Protein 1QYN (pdb70)

Radius of gyration: 24.05 Å; Cα contacts (8 Å, |Δi|>4): 1117; chains: 4; bounding box: 48×73×60 Å

Organism: Escherichia coli (strain K12) (NCBI:txid83333)

Secondary structure (DSSP, 8-state):
-EEEEEEEEEEEEEEE-TTHHHHTTS----EEEEEEEEEEEEEETTEEEEEEEEEEEEEETTEEEEEEEEEEEEEEEEES--HHHHHHIIIIIHHHHHHHHHHHHHHHHH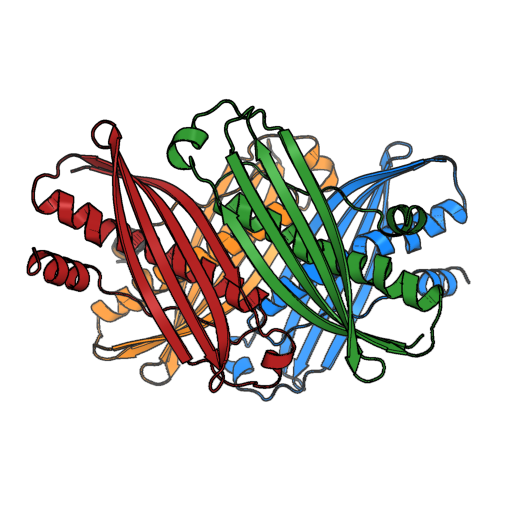HHHTPPP--PPP--HHHHHHHHH-/-EEEEEEEEEEEEEEE-TTHHHHTTS-S--EEEEEEEEEEEEEETTEEEEEEEEEEEEEETTEEEEEEEEEEEEEEEEES--THHHHHIIIIIHHHHHHHHHHHHHHHHHHHTT-----PPP--HHHHHHHH-/-EEEEEEEEEEEEEEE-TTHHHHTTS----EEEEEEEEEEEEEETTEEEEEEEEEEEEESSSSEEEEEEEEEEEEEEEES--THHHHHIIIIIHHHHHHHHHHHHHHHHHHHTT-----PPP--HHHHHHH-/-EEEEEEEEEEEEEEE-TTTTGGGG--SPPEEEEEEEEEEEEEETTEEEEEEEEEEEEEETTEEEEEEEEEEEEEEEEES--HHHHHHIIIIIHHHHHHHHHHHHHHHHHHHTTPPP--PPP--HHHHHHHHHT--

Foldseek 3Di:
DDKDWPDKDWPDKDKDAPVLVPVVVDDPPKDKDKDKDKDKAAPDVQKIKIWIKIWIWIADVPRTGMIIIIIIMTIMRGDDDDDVVVVCCRQAVVVLVRPVVVQVVVQVSCVVSVHPGDGDDRDRSVVVSVVVVD/DDKDWDDKFWPDKDKFQPVLPPVVVQADAWDKDKDKDKDKDAPDAQKIKIKIKMWMWTDGDPGGGMIIITIMMTIMGHPPDDDVRVVCCRQAVVVLVRVVVRQVSRQVSCVVSVHPGDGDDRDRSNVVVVVVD/DDKDWDDKFWPDKDKDAPCLPVLVPDDPDWDKDKDWDKDKDADDVQKIKIWIKIWIWIAPDPRTGMIIIIIMMTIMRGDDDDDPVVVCCRQAVVVLVRVVVRQVSVQVSCVVSVHDGDGDDRDRSNVVVVVD/DDKDWDDKDWPDKDKDAPPPPVQVVQADDWDKDKDKDKDKDAPDVQKMKIWIKIWIWTPGDPGTGMIIIIIMMTIMRGDPDDDPRVVCCRQAVVNLVRVVVVQVVRQVVCVVSVHPGDGDDRDRSSVVVVVVVVPD

GO terms:
  GO:0005515 protein binding (F, IPI)
  GO:0070678 preprotein binding (F, IDA)
  GO:0005829 cytosol (C, IDA)
  GO:0008104 intracellular protein localization (P, IMP)
  GO:0043952 protein transport by the Sec complex (P, IMP)
  GO:0015031 protein transport (P, IMP)
  GO:0006605 protein targeting (P, IMP)

Sequence (535 aa):
MTFQIQRIYTKDISFEAPNAPHVFQKDWQPEVKLDLDTASSQLADDVYEVVLRVTVTASLGEETAFLCEVQQGGIFSIAGIEGTQMAHCLGAYCPNILFPYARECITSMVSRGTFPQLNLAPVNFDALFMNYLQMTFQIQRIYTKDISFEAPNAPHVFQKDWQPEVKLDLDTASSQLADDVYEVVLRVTVTASLGEETAFLCEVQQGGIFSIAGIEGTQMAHCLGAYCPNILFPYARECITSMVSRGTFPQLNLAPVNFDALFMNYLMTFQIQRIYTKDISFEAPNAPHVFQKDWQPEVKLDLDTASSQLADDVYEVVLRVTVTASLGEETAFLCEVQQGGIFSIAGIEGTQMAHCLGAYCPNILFPYARECITSMVSRGTFPQLNLAPVNFDALFMNYMTFQIQRIYTKDISFEAPNAPHVFQKDWQPEVKLDLDTASSQLADDVYEVVLRVTVTASLGEETAFLCEVQQGGIFSIAGIEGTQMAHCLGAYCPNILFPYARECITSMVSRGTFPQLNLAPVNFDALFMNYLQQQ

B-factor: mean 53.92, std 17.79, range [23.71, 122.32]

InterPro domains:
  IPR003708 Bacterial protein export chaperone SecB [MF_00821] (1-145)
  IPR003708 Bacterial protein export chaperone SecB [PF02556] (5-144)
  IPR003708 Bacterial protein export chaperone SecB [PR01594] (13-30)
  IPR003708 Bacterial protein export chaperone SecB [PR01594] (73-93)
  IPR003708 Bacterial protein export chaperone SecB [PR01594] (97-119)
  IPR003708 Bacterial protein export chaperone SecB [PR01594] (123-141)
  IPR003708 Bacterial protein export chaperone SecB [PTHR36918] (1-154)
  IPR003708 Bacterial protein export chaperone SecB [TIGR00809] (5-147)
  IPR035958 SecB-like superfamily [G3DSA:3.10.420.10] (1-155)
  IPR035958 SecB-like superfamily [SSF54611] (2-141)

CATH classification: 3.10.420.10

Structure (mmCIF, N/CA/C/O backbone):
data_1QYN
#
_entry.id   1QYN
#
_cell.length_a   84.005
_cell.length_b   84.005
_cell.length_c   204.900
_cell.angle_alpha   90.00
_cell.angle_beta   90.00
_cell.angle_gamma   90.00
#
_symmetry.space_group_name_H-M   'P 43 21 2'
#
loop_
_entity.id
_entity.type
_entity.pdbx_description
1 polymer 'Protein-export protein secB'
2 water water
#
loop_
_atom_site.group_PDB
_atom_site.id
_atom_site.type_symbol
_atom_site.label_atom_id
_atom_site.label_alt_id
_atom_site.label_comp_id
_atom_site.label_asym_id
_atom_site.label_entity_id
_atom_site.label_seq_id
_atom_site.pdbx_PDB_ins_code
_atom_site.Cartn_x
_atom_site.Cartn_y
_atom_site.Cartn_z
_atom_site.occupancy
_atom_site.B_iso_or_equiv
_atom_site.auth_seq_id
_atom_site.auth_comp_id
_atom_site.auth_asym_id
_atom_site.auth_atom_id
_atom_site.pdbx_PDB_model_num
ATOM 1 N N . MET A 1 9 ? 64.804 92.454 29.782 1.00 88.46 9 MET A N 1
ATOM 2 C CA . MET A 1 9 ? 64.389 91.080 29.351 1.00 88.77 9 MET A CA 1
ATOM 3 C C . MET A 1 9 ? 65.095 90.014 30.185 1.00 87.37 9 MET A C 1
ATOM 4 O O . MET A 1 9 ? 66.155 90.266 30.756 1.00 88.04 9 MET A O 1
ATOM 9 N N . THR A 1 10 ? 64.508 88.825 30.257 1.00 85.22 10 THR A N 1
ATOM 10 C CA . THR A 1 10 ? 65.092 87.748 31.047 1.00 82.46 10 THR A CA 1
ATOM 11 C C . THR A 1 10 ? 64.517 86.390 30.696 1.00 79.81 10 THR A C 1
ATOM 12 O O . THR A 1 10 ? 63.309 86.187 30.752 1.00 79.80 10 THR A O 1
ATOM 16 N N . PHE A 1 11 ? 65.398 85.462 30.339 1.00 76.74 11 PHE A N 1
ATOM 17 C CA . PHE A 1 11 ? 65.001 84.108 29.987 1.00 73.22 11 PHE A CA 1
ATOM 18 C C . PHE A 1 11 ? 65.660 83.162 30.980 1.00 71.85 11 PHE A C 1
ATOM 19 O O . PHE A 1 11 ? 66.843 83.298 31.283 1.00 71.80 11 PHE A O 1
ATOM 27 N N . GLN A 1 12 ? 64.905 82.201 31.489 1.00 69.91 12 GLN A N 1
ATOM 28 C CA . GLN A 1 12 ? 65.469 81.281 32.461 1.00 68.02 12 GLN A CA 1
ATOM 29 C C . GLN A 1 12 ? 64.744 79.938 32.504 1.00 65.49 12 GLN A C 1
ATOM 30 O O . GLN A 1 12 ? 63.561 79.856 32.852 1.00 65.04 12 GLN A O 1
ATOM 36 N N . ILE A 1 13 ? 65.467 78.888 32.144 1.00 61.38 13 ILE A N 1
ATOM 37 C CA . ILE A 1 13 ? 64.917 77.553 32.168 1.00 58.82 13 ILE A CA 1
ATOM 38 C C . ILE A 1 13 ? 64.884 77.126 33.633 1.00 57.94 13 ILE A C 1
ATOM 39 O O . ILE A 1 13 ? 65.924 76.943 34.267 1.00 58.28 13 ILE A O 1
ATOM 44 N N . GLN A 1 14 ? 63.681 76.980 34.174 1.00 55.52 14 GLN A N 1
ATOM 45 C CA . GLN A 1 14 ? 63.523 76.608 35.566 1.00 52.68 14 GLN A CA 1
ATOM 46 C C . GLN A 1 14 ? 63.363 75.094 35.744 1.00 48.82 14 GLN A C 1
ATOM 47 O O . GLN A 1 14 ? 63.558 74.576 36.835 1.00 47.61 14 GLN A O 1
ATOM 53 N N . ARG A 1 15 ? 63.016 74.371 34.683 1.00 45.83 15 ARG A N 1
ATOM 54 C CA . ARG A 1 15 ? 62.822 72.917 34.807 1.00 43.36 15 ARG A CA 1
ATOM 55 C C . ARG A 1 15 ? 62.470 72.280 33.469 1.00 42.40 15 ARG A C 1
ATOM 56 O O . ARG A 1 15 ? 61.772 72.876 32.641 1.00 41.13 15 ARG A O 1
ATOM 64 N N . ILE A 1 16 ? 62.965 71.069 33.260 1.00 42.66 16 ILE A N 1
ATOM 65 C CA . ILE A 1 16 ? 62.691 70.333 32.030 1.00 43.15 16 ILE A CA 1
ATOM 66 C C . ILE A 1 16 ? 62.226 68.959 32.481 1.00 42.10 16 ILE A C 1
ATOM 67 O O . ILE A 1 16 ? 62.879 68.332 33.302 1.00 43.62 16 ILE A O 1
ATOM 72 N N . TYR A 1 17 ? 61.087 68.495 31.974 1.00 40.71 17 TYR A N 1
ATOM 73 C CA . TYR A 1 17 ? 60.552 67.218 32.433 1.00 40.28 17 TYR A CA 1
ATOM 74 C C . TYR A 1 17 ? 59.552 66.621 31.453 1.00 40.45 17 TYR A C 1
ATOM 75 O O . TYR A 1 17 ? 58.942 67.325 30.655 1.00 39.27 17 TYR A O 1
ATOM 84 N N . THR A 1 18 ? 59.390 65.310 31.514 1.00 39.86 18 THR A N 1
ATOM 85 C CA . THR A 1 18 ? 58.441 64.680 30.641 1.00 41.27 18 THR A CA 1
ATOM 86 C C . THR A 1 18 ? 57.157 64.475 31.418 1.00 40.52 18 THR A C 1
ATOM 87 O O . THR A 1 18 ? 57.135 63.786 32.439 1.00 41.13 18 THR A O 1
ATOM 91 N N . LYS A 1 19 ? 56.088 65.086 30.931 1.00 39.33 19 LYS A N 1
ATOM 92 C CA . LYS A 1 19 ? 54.795 64.973 31.579 1.00 38.72 19 LYS A CA 1
ATOM 93 C C . LYS A 1 19 ? 54.130 63.657 31.278 1.00 37.49 19 LYS A C 1
ATOM 94 O O . LYS A 1 19 ? 53.346 63.164 32.084 1.00 38.81 19 LYS A O 1
ATOM 100 N N . ASP A 1 20 ? 54.484 63.057 30.148 1.00 35.72 20 ASP A N 1
ATOM 101 C CA . ASP A 1 20 ? 53.834 61.819 29.747 1.00 35.40 20 ASP A CA 1
ATOM 102 C C . ASP A 1 20 ? 54.701 61.108 28.723 1.00 33.86 20 ASP A C 1
ATOM 103 O O . ASP A 1 20 ? 55.345 61.739 27.875 1.00 34.74 20 ASP A O 1
ATOM 108 N N . ILE A 1 21 ? 54.703 59.789 28.794 1.00 31.99 21 ILE A N 1
ATOM 109 C CA . ILE A 1 21 ? 55.508 58.990 27.891 1.00 34.32 21 ILE A CA 1
ATOM 110 C C . ILE A 1 21 ? 54.761 57.724 27.569 1.00 33.94 21 ILE A C 1
ATOM 111 O O . ILE A 1 21 ? 54.272 57.043 28.472 1.00 32.86 21 ILE A O 1
ATOM 116 N N . SER A 1 22 ? 54.711 57.379 26.292 1.00 32.52 22 SER A N 1
ATOM 117 C CA . SER A 1 22 ? 54.018 56.175 25.904 1.00 33.73 22 SER A CA 1
ATOM 118 C C . SER A 1 22 ? 54.719 55.500 24.736 1.00 32.69 22 SER A C 1
ATOM 119 O O . SER A 1 22 ? 55.033 56.137 23.721 1.00 33.58 22 SER A O 1
ATOM 122 N N . PHE A 1 23 ? 54.981 54.212 24.900 1.00 31.09 23 PHE A N 1
ATOM 123 C CA . PHE A 1 23 ? 55.610 53.412 23.856 1.00 35.40 23 PHE A CA 1
ATOM 124 C C . PHE A 1 23 ? 54.805 52.114 23.735 1.00 36.12 23 PHE A C 1
ATOM 125 O O . PHE A 1 23 ? 54.498 51.473 24.738 1.00 35.16 23 PHE A O 1
ATOM 133 N N . GLU A 1 24 ? 54.457 51.724 22.519 1.00 39.12 24 GLU A N 1
ATOM 134 C CA . GLU A 1 24 ? 53.698 50.496 22.340 1.00 42.33 24 GLU A CA 1
ATOM 135 C C . GLU A 1 24 ? 54.186 49.727 21.135 1.00 42.15 24 GLU A C 1
ATOM 136 O O . GLU A 1 24 ? 54.367 50.306 20.064 1.00 43.03 24 GLU A O 1
ATOM 142 N N . ALA A 1 25 ? 54.425 48.432 21.329 1.00 43.09 25 ALA A N 1
ATOM 143 C CA . ALA A 1 25 ? 54.853 47.527 20.262 1.00 45.05 25 ALA A CA 1
ATOM 144 C C . ALA A 1 25 ? 53.870 46.327 20.236 1.00 47.31 25 ALA A C 1
ATOM 145 O O . ALA A 1 25 ? 54.211 45.226 20.655 1.00 45.65 25 ALA A O 1
ATOM 147 N N . PRO A 1 26 ? 52.641 46.535 19.722 1.00 51.46 26 PRO A N 1
ATOM 148 C CA . PRO A 1 26 ? 51.564 45.526 19.621 1.00 54.42 26 PRO A CA 1
ATOM 149 C C . PRO A 1 26 ? 51.935 44.116 19.159 1.00 56.31 26 PRO A C 1
ATOM 150 O O . PRO A 1 26 ? 51.649 43.132 19.844 1.00 57.69 26 PRO A O 1
ATOM 154 N N . ASN A 1 27 ? 52.556 44.023 17.991 1.00 58.07 27 ASN A N 1
ATOM 155 C CA . ASN A 1 27 ? 52.950 42.738 17.429 1.00 59.42 27 ASN A CA 1
ATOM 156 C C . ASN A 1 27 ? 54.416 42.485 17.711 1.00 60.41 27 ASN A C 1
ATOM 157 O O . ASN A 1 27 ? 55.099 41.854 16.912 1.00 59.88 27 ASN A O 1
ATOM 162 N N . ALA A 1 28 ? 54.876 42.960 18.867 1.00 61.38 28 ALA A N 1
ATOM 163 C CA . ALA A 1 28 ? 56.273 42.866 19.265 1.00 62.38 28 ALA A CA 1
ATOM 164 C C . ALA A 1 28 ? 57.011 41.568 18.983 1.00 63.74 28 ALA A C 1
ATOM 165 O O . ALA A 1 28 ? 57.956 41.539 18.182 1.00 65.85 28 ALA A O 1
ATOM 167 N N . PRO A 1 29 ? 56.600 40.473 19.626 1.00 62.91 29 PRO A N 1
ATOM 168 C CA . PRO A 1 29 ? 57.317 39.225 19.367 1.00 63.38 29 PRO A CA 1
ATOM 169 C C . PRO A 1 29 ? 57.582 38.940 17.876 1.00 65.09 29 PRO A C 1
ATOM 170 O O . PRO A 1 29 ? 58.734 38.824 17.451 1.00 65.24 29 PRO A O 1
ATOM 174 N N . HIS A 1 30 ? 56.516 38.858 17.083 1.00 65.97 30 HIS A N 1
ATOM 175 C CA . HIS A 1 30 ? 56.631 38.536 15.662 1.00 65.82 30 HIS A CA 1
ATOM 176 C C . HIS A 1 30 ? 57.078 39.632 14.699 1.00 62.88 30 HIS A C 1
ATOM 177 O O . HIS A 1 30 ? 57.759 39.350 13.713 1.00 62.33 30 HIS A O 1
ATOM 184 N N . VAL A 1 31 ? 56.718 40.876 14.976 1.00 59.79 31 VAL A N 1
ATOM 185 C CA . VAL A 1 31 ? 57.105 41.960 14.086 1.00 57.90 31 VAL A CA 1
ATOM 186 C C . VAL A 1 31 ? 58.633 42.057 13.917 1.00 58.51 31 VAL A C 1
ATOM 187 O O . VAL A 1 31 ? 59.125 42.764 13.031 1.00 57.79 31 VAL A O 1
ATOM 191 N N . PHE A 1 32 ? 59.382 41.349 14.761 1.00 58.72 32 PHE A N 1
ATOM 192 C CA . PHE A 1 32 ? 60.841 41.371 14.675 1.00 60.88 32 PHE A CA 1
ATOM 193 C C . PHE A 1 32 ? 61.322 40.515 13.516 1.00 64.32 32 PHE A C 1
ATOM 194 O O . PHE A 1 32 ? 62.456 40.656 13.048 1.00 63.33 32 PHE A O 1
ATOM 202 N N . GLN A 1 33 ? 60.447 39.617 13.072 1.00 68.80 33 GLN A N 1
ATOM 203 C CA . GLN A 1 33 ? 60.739 38.707 11.969 1.00 72.81 33 GLN A CA 1
ATOM 204 C C . GLN A 1 33 ? 60.566 39.415 10.627 1.00 74.01 33 GLN A C 1
ATOM 205 O O . GLN A 1 33 ? 61.264 39.103 9.665 1.00 75.15 33 GLN A O 1
ATOM 211 N N . LYS A 1 34 ? 59.640 40.367 10.564 1.00 75.79 34 LYS A N 1
ATOM 212 C CA . LYS A 1 34 ? 59.392 41.108 9.328 1.00 77.23 34 LYS A CA 1
ATOM 213 C C . LYS A 1 34 ? 60.628 41.890 8.901 1.00 77.82 34 LYS A C 1
ATOM 214 O O . LYS A 1 34 ? 61.444 42.281 9.733 1.00 78.01 34 LYS A O 1
ATOM 220 N N . ASP A 1 35 ? 60.770 42.104 7.598 1.00 79.10 35 ASP A N 1
ATOM 221 C CA . ASP A 1 35 ? 61.913 42.841 7.077 1.00 80.19 35 ASP A CA 1
ATOM 222 C C . ASP A 1 35 ? 61.741 44.315 7.429 1.00 79.54 35 ASP A C 1
ATOM 223 O O . ASP A 1 35 ? 60.637 44.847 7.339 1.00 80.11 35 ASP A O 1
ATOM 228 N N . TRP A 1 36 ? 62.827 44.980 7.817 1.00 78.85 36 TRP A N 1
ATOM 229 C CA . TRP A 1 36 ? 62.737 46.383 8.216 1.00 78.24 36 TRP A CA 1
ATOM 230 C C . TRP A 1 36 ? 62.529 47.372 7.073 1.00 78.61 36 TRP A C 1
ATOM 231 O O . TRP A 1 36 ? 63.480 47.953 6.545 1.00 78.35 36 TRP A O 1
ATOM 242 N N . GLN A 1 37 ? 61.265 47.566 6.714 1.00 78.45 37 GLN A N 1
ATOM 243 C CA . GLN A 1 37 ? 60.882 48.484 5.649 1.00 78.92 37 GLN A CA 1
ATOM 244 C C . GLN A 1 37 ? 59.760 49.381 6.201 1.00 77.78 37 GLN A C 1
ATOM 245 O O . GLN A 1 37 ? 58.642 49.395 5.674 1.00 77.73 37 GLN A O 1
ATOM 251 N N . PRO A 1 38 ? 60.063 50.159 7.263 1.00 76.29 38 PRO A N 1
ATOM 252 C CA . PRO A 1 38 ? 59.143 51.072 7.951 1.00 74.57 38 PRO A CA 1
ATOM 253 C C . PRO A 1 38 ? 58.791 52.383 7.280 1.00 73.23 38 PRO A C 1
ATOM 254 O O . PRO A 1 38 ? 59.533 52.909 6.459 1.00 72.95 38 PRO A O 1
ATOM 258 N N . GLU A 1 39 ? 57.635 52.902 7.664 1.00 72.09 39 GLU A N 1
ATOM 259 C CA . GLU A 1 39 ? 57.149 54.184 7.190 1.00 69.87 39 GLU A CA 1
ATOM 260 C C . GLU A 1 39 ? 56.963 54.934 8.504 1.00 67.01 39 GLU A C 1
ATOM 261 O O . GLU A 1 39 ? 56.043 54.637 9.271 1.00 66.66 39 GLU A O 1
ATOM 267 N N . VAL A 1 40 ? 57.852 55.883 8.769 1.00 63.09 40 VAL A N 1
ATOM 268 C CA . VAL A 1 40 ? 57.790 56.650 9.994 1.00 59.56 40 VAL A CA 1
ATOM 269 C C . VAL A 1 40 ? 57.060 57.960 9.839 1.00 58.53 40 VAL A C 1
ATOM 270 O O . VAL A 1 40 ? 57.501 58.836 9.106 1.00 58.51 40 VAL A O 1
ATOM 274 N N . LYS A 1 41 ? 55.930 58.086 10.523 1.00 57.93 41 LYS A N 1
ATOM 275 C CA . LYS A 1 41 ? 55.151 59.319 10.488 1.00 58.14 41 LYS A CA 1
ATOM 276 C C . LYS A 1 41 ? 55.425 60.124 11.771 1.00 57.50 41 LYS A C 1
ATOM 277 O O . LYS A 1 41 ? 55.471 59.576 12.869 1.00 56.08 41 LYS A O 1
ATOM 283 N N . LEU A 1 42 ? 55.600 61.428 11.617 1.00 57.60 42 LEU A N 1
ATOM 284 C CA . LEU A 1 42 ? 55.873 62.313 12.735 1.00 57.22 42 LEU A CA 1
ATOM 285 C C . LEU A 1 42 ? 54.792 63.385 12.882 1.00 57.53 42 LEU A C 1
ATOM 286 O O . LEU A 1 42 ? 54.422 64.039 11.904 1.00 58.61 42 LEU A O 1
ATOM 291 N N . ASP A 1 43 ? 54.274 63.553 14.094 1.00 56.98 43 ASP A N 1
ATOM 292 C CA . ASP A 1 43 ? 53.273 64.579 14.362 1.00 57.11 43 ASP A CA 1
ATOM 293 C C . ASP A 1 43 ? 53.784 65.416 15.549 1.00 55.80 43 ASP A C 1
ATOM 294 O O . ASP A 1 43 ? 54.209 64.874 16.573 1.00 56.32 43 ASP A O 1
ATOM 299 N N . LEU A 1 44 ? 53.756 66.730 15.401 1.00 54.66 44 LEU A N 1
ATOM 300 C CA . LEU A 1 44 ? 54.233 67.623 16.442 1.00 55.21 44 LEU A CA 1
ATOM 301 C C . LEU A 1 44 ? 53.129 68.532 16.883 1.00 54.21 44 LEU A C 1
ATOM 302 O O . LEU A 1 44 ? 52.346 68.994 16.060 1.00 54.29 44 LEU A O 1
ATOM 307 N N . ASP A 1 45 ? 53.085 68.817 18.178 1.00 53.40 45 ASP A N 1
ATOM 308 C CA . ASP A 1 45 ? 52.063 69.695 18.715 1.00 54.05 45 ASP A CA 1
ATOM 309 C C . ASP A 1 45 ? 52.698 70.501 19.832 1.00 53.66 45 ASP A C 1
ATOM 310 O O . ASP A 1 45 ? 53.546 70.003 20.574 1.00 54.46 45 ASP A O 1
ATOM 315 N N . THR A 1 46 ? 52.295 71.762 19.919 1.00 52.60 46 THR A N 1
ATOM 316 C CA . THR A 1 46 ? 52.827 72.697 20.896 1.00 51.74 46 THR A CA 1
ATOM 317 C C . THR A 1 46 ? 51.722 73.408 21.666 1.00 51.45 46 THR A C 1
ATOM 318 O O . THR A 1 46 ? 50.676 73.729 21.106 1.00 52.74 46 THR A O 1
ATOM 322 N N . ALA A 1 47 ? 51.962 73.663 22.949 1.00 49.26 47 ALA A N 1
ATOM 323 C CA . ALA A 1 47 ? 50.990 74.357 23.780 1.00 48.63 47 ALA A CA 1
ATOM 324 C C . ALA A 1 47 ? 51.707 75.057 24.927 1.00 47.97 47 ALA A C 1
ATOM 325 O O . ALA A 1 47 ? 52.551 74.465 25.595 1.00 47.41 47 ALA A O 1
ATOM 327 N N . SER A 1 48 ? 51.384 76.326 25.129 1.00 45.82 48 SER A N 1
ATOM 328 C CA . SER A 1 48 ? 51.981 77.081 26.202 1.00 47.15 48 SER A CA 1
ATOM 329 C C . SER A 1 48 ? 50.923 77.379 27.260 1.00 46.78 48 SER A C 1
ATOM 330 O O . SER A 1 48 ? 49.730 77.084 27.070 1.00 47.96 48 SER A O 1
ATOM 333 N N . SER A 1 49 ? 51.356 77.977 28.366 1.00 45.32 49 SER A N 1
ATOM 334 C CA . SER A 1 49 ? 50.461 78.259 29.482 1.00 44.42 49 SER A CA 1
ATOM 335 C C . SER A 1 49 ? 51.151 79.132 30.527 1.00 44.26 49 SER A C 1
ATOM 336 O O . SER A 1 49 ? 52.331 78.964 30.798 1.00 42.85 49 SER A O 1
ATOM 339 N N . GLN A 1 50 ? 50.434 80.084 31.103 1.00 44.35 50 GLN A N 1
ATOM 340 C CA . GLN A 1 50 ? 51.056 80.889 32.134 1.00 45.78 50 GLN A CA 1
ATOM 341 C C . GLN A 1 50 ? 50.731 80.240 33.472 1.00 45.27 50 GLN A C 1
ATOM 342 O O . GLN A 1 50 ? 49.567 79.953 33.765 1.00 44.62 50 GLN A O 1
ATOM 348 N N . LEU A 1 51 ? 51.762 79.996 34.273 1.00 44.91 51 LEU A N 1
ATOM 349 C CA . LEU A 1 51 ? 51.579 79.359 35.570 1.00 45.71 51 LEU A CA 1
ATOM 350 C C . LEU A 1 51 ? 51.602 80.391 36.673 1.00 46.93 51 LEU A C 1
ATOM 351 O O . LEU A 1 51 ? 51.074 80.159 37.760 1.00 47.13 51 LEU A O 1
ATOM 356 N N . ALA A 1 52 ? 52.224 81.525 36.378 1.00 46.85 52 ALA A N 1
ATOM 357 C CA . ALA A 1 52 ? 52.347 82.622 37.324 1.00 50.08 52 ALA A CA 1
ATOM 358 C C . ALA A 1 52 ? 52.876 83.799 36.544 1.00 50.96 52 ALA A C 1
ATOM 359 O O . ALA A 1 52 ? 53.206 83.658 35.375 1.00 50.99 52 ALA A O 1
ATOM 361 N N . ASP A 1 53 ? 52.939 84.967 37.170 1.00 54.69 53 ASP A N 1
ATOM 362 C CA . ASP A 1 53 ? 53.457 86.138 36.468 1.00 58.27 53 ASP A CA 1
ATOM 363 C C . ASP A 1 53 ? 54.877 85.863 35.980 1.00 58.61 53 ASP A C 1
ATOM 364 O O . ASP A 1 53 ? 55.772 85.582 36.778 1.00 59.74 53 ASP A O 1
ATOM 369 N N . ASP A 1 54 ? 55.065 85.930 34.666 1.00 57.80 54 ASP A N 1
ATOM 370 C CA . ASP A 1 54 ? 56.368 85.688 34.043 1.00 58.75 54 ASP A CA 1
ATOM 371 C C . ASP A 1 54 ? 56.885 84.251 34.161 1.00 57.27 54 ASP A C 1
ATOM 372 O O . ASP A 1 54 ? 58.066 83.981 33.940 1.00 57.57 54 ASP A O 1
ATOM 377 N N . VAL A 1 55 ? 55.998 83.330 34.507 1.00 54.35 55 VAL A N 1
ATOM 378 C CA . VAL A 1 55 ? 56.376 81.929 34.610 1.00 51.48 55 VAL A CA 1
ATOM 379 C C . VAL A 1 55 ? 55.447 81.148 33.691 1.00 50.25 55 VAL A C 1
ATOM 380 O O . VAL A 1 55 ? 54.234 81.059 33.928 1.00 47.64 55 VAL A O 1
ATOM 384 N N . TYR A 1 56 ? 56.024 80.595 32.633 1.00 48.71 56 TYR A N 1
ATOM 385 C CA . TYR A 1 56 ? 55.247 79.862 31.655 1.00 47.79 56 TYR A CA 1
ATOM 386 C C . TYR A 1 56 ? 55.673 78.419 31.467 1.00 46.03 56 TYR A C 1
ATOM 387 O O . TYR A 1 56 ? 56.842 78.080 31.599 1.00 47.78 56 TYR A O 1
ATOM 396 N N . GLU A 1 57 ? 54.704 77.569 31.167 1.00 43.93 57 GLU A N 1
ATOM 397 C CA . GLU A 1 57 ? 54.996 76.180 30.888 1.00 42.21 57 GLU A CA 1
ATOM 398 C C . GLU A 1 57 ? 54.836 75.973 29.379 1.00 41.89 57 GLU A C 1
ATOM 399 O O . GLU A 1 57 ? 53.894 76.486 28.788 1.00 40.52 57 GLU A O 1
ATOM 405 N N . VAL A 1 58 ? 55.754 75.241 28.754 1.00 40.11 58 VAL A N 1
ATOM 406 C CA . VAL A 1 58 ? 55.650 74.953 27.327 1.00 38.43 58 VAL A CA 1
ATOM 407 C C . VAL A 1 58 ? 55.721 73.451 27.238 1.00 38.42 58 VAL A C 1
ATOM 408 O O . VAL A 1 58 ? 56.582 72.819 27.870 1.00 40.69 58 VAL A O 1
ATOM 412 N N . VAL A 1 59 ? 54.789 72.881 26.491 1.00 36.64 59 VAL A N 1
ATOM 413 C CA . VAL A 1 59 ? 54.738 71.444 26.334 1.00 37.99 59 VAL A CA 1
ATOM 414 C C . VAL A 1 59 ? 54.885 71.087 24.871 1.00 37.66 59 VAL A C 1
ATOM 415 O O . VAL A 1 59 ? 54.207 71.646 24.034 1.00 37.59 59 VAL A O 1
ATOM 419 N N . LEU A 1 60 ? 55.783 70.164 24.561 1.00 39.09 60 LEU A N 1
ATOM 420 C CA . LEU A 1 60 ? 55.973 69.762 23.189 1.00 38.94 60 LEU A CA 1
ATOM 421 C C . LEU A 1 60 ? 55.542 68.320 23.133 1.00 40.42 60 LEU A C 1
ATOM 422 O O . LEU A 1 60 ? 56.021 67.475 23.905 1.00 40.03 60 LEU A O 1
ATOM 427 N N . ARG A 1 61 ? 54.610 68.020 22.245 1.00 42.18 61 ARG A N 1
ATOM 428 C CA . ARG A 1 61 ? 54.185 66.637 22.135 1.00 42.14 61 ARG A CA 1
ATOM 429 C C . ARG A 1 61 ? 54.735 66.118 20.820 1.00 40.16 61 ARG A C 1
ATOM 430 O O . ARG A 1 61 ? 54.526 66.717 19.773 1.00 41.05 61 ARG A O 1
ATOM 438 N N . VAL A 1 62 ? 55.449 65.009 20.890 1.00 38.90 62 VAL A N 1
ATOM 439 C CA . VAL A 1 62 ? 56.007 64.414 19.704 1.00 37.26 62 VAL A CA 1
ATOM 440 C C . VAL A 1 62 ? 55.406 63.039 19.590 1.00 39.37 62 VAL A C 1
ATOM 441 O O . VAL A 1 62 ? 55.462 62.239 20.532 1.00 39.86 62 VAL A O 1
ATOM 445 N N . THR A 1 63 ? 54.797 62.766 18.440 1.00 42.18 63 THR A N 1
ATOM 446 C CA . THR A 1 63 ? 54.178 61.460 18.212 1.00 41.82 63 THR A CA 1
ATOM 447 C C . THR A 1 63 ? 54.875 60.809 17.036 1.00 41.97 63 THR A C 1
ATOM 448 O O . THR A 1 63 ? 55.034 61.417 15.975 1.00 42.94 63 THR A O 1
ATOM 452 N N . VAL A 1 64 ? 55.286 59.567 17.231 1.00 42.28 64 VAL A N 1
ATOM 453 C CA . VAL A 1 64 ? 55.989 58.825 16.195 1.00 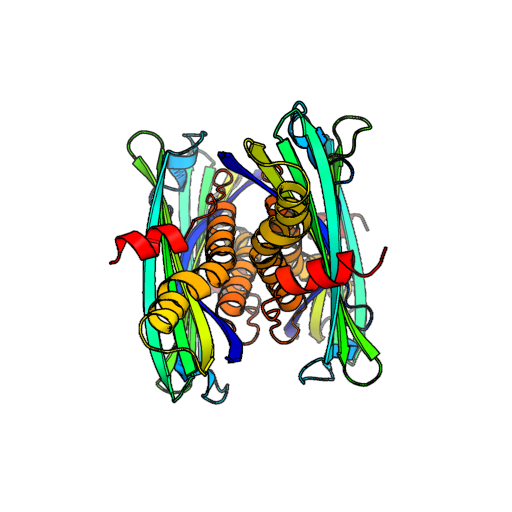42.03 64 VAL A CA 1
ATOM 454 C C . VAL A 1 64 ? 55.302 57.499 15.962 1.00 42.56 64 VAL A C 1
ATOM 455 O O . VAL A 1 64 ? 55.004 56.771 16.907 1.00 42.00 64 VAL A O 1
ATOM 459 N N . THR A 1 65 ? 55.044 57.204 14.692 1.00 43.85 65 THR A N 1
ATOM 460 C CA . THR A 1 65 ? 54.379 55.973 14.288 1.00 45.79 65 THR A CA 1
ATOM 461 C C . THR A 1 65 ? 55.251 55.283 13.249 1.00 46.28 65 THR A C 1
ATOM 462 O O . THR A 1 65 ? 55.691 55.905 12.288 1.00 45.99 65 THR A O 1
ATOM 466 N N . ALA A 1 66 ? 55.500 53.997 13.433 1.00 48.03 66 ALA A N 1
ATOM 467 C CA . ALA A 1 66 ? 56.316 53.263 12.486 1.00 50.79 66 ALA A CA 1
ATOM 468 C C . ALA A 1 66 ? 55.527 52.048 12.046 1.00 53.62 66 ALA A C 1
ATOM 469 O O . ALA A 1 66 ? 55.053 51.259 12.877 1.00 53.37 66 ALA A O 1
ATOM 471 N N . SER A 1 67 ? 55.388 51.893 10.735 1.00 58.22 67 SER A N 1
ATOM 472 C CA . SER A 1 67 ? 54.638 50.770 10.194 1.00 62.21 67 SER A CA 1
ATOM 473 C C . SER A 1 67 ? 55.411 50.012 9.137 1.00 63.92 67 SER A C 1
ATOM 474 O O . SER A 1 67 ? 56.240 50.579 8.435 1.00 64.17 67 SER A O 1
ATOM 477 N N . LEU A 1 68 ? 55.136 48.716 9.056 1.00 66.60 68 LEU A N 1
ATOM 478 C CA . LEU A 1 68 ? 55.753 47.830 8.080 1.00 69.02 68 LEU A CA 1
ATOM 479 C C . LEU A 1 68 ? 54.619 47.414 7.153 1.00 71.25 68 LEU A C 1
ATOM 480 O O . LEU A 1 68 ? 54.237 46.244 7.101 1.00 72.84 68 LEU A O 1
ATOM 485 N N . GLY A 1 69 ? 54.075 48.388 6.430 1.00 72.29 69 GLY A N 1
ATOM 486 C CA . GLY A 1 69 ? 52.971 48.113 5.534 1.00 73.67 69 GLY A CA 1
ATOM 487 C C . GLY A 1 69 ? 51.679 48.479 6.234 1.00 75.10 69 GLY A C 1
ATOM 488 O O . GLY A 1 69 ? 51.370 49.661 6.414 1.00 75.68 69 GLY A O 1
ATOM 489 N N . GLU A 1 70 ? 50.927 47.464 6.643 1.00 76.10 70 GLU A N 1
ATOM 490 C CA . GLU A 1 70 ? 49.659 47.676 7.342 1.00 76.91 70 GLU A CA 1
ATOM 491 C C . GLU A 1 70 ? 49.801 47.223 8.803 1.00 76.35 70 GLU A C 1
ATOM 492 O O . GLU A 1 70 ? 48.887 47.382 9.619 1.00 76.51 70 GLU A O 1
ATOM 498 N N . GLU A 1 71 ? 50.964 46.656 9.113 1.00 74.75 71 GLU A N 1
ATOM 499 C CA . GLU A 1 71 ? 51.272 46.161 10.450 1.00 72.78 71 GLU A CA 1
ATOM 500 C C . GLU A 1 71 ? 52.134 47.189 11.184 1.00 70.25 71 GLU A C 1
ATOM 501 O O . GLU A 1 71 ? 53.286 47.433 10.804 1.00 70.21 71 GLU A O 1
ATOM 507 N N . THR A 1 72 ? 51.563 47.807 12.216 1.00 66.71 72 THR A N 1
ATOM 508 C CA . THR A 1 72 ? 52.286 48.798 13.013 1.00 63.06 72 THR A CA 1
ATOM 509 C C . THR A 1 72 ? 53.442 48.168 13.792 1.00 57.92 72 THR A C 1
ATOM 510 O O . THR A 1 72 ? 53.263 47.165 14.476 1.00 56.72 72 THR A O 1
ATOM 514 N N . ALA A 1 73 ? 54.629 48.753 13.648 1.00 53.70 73 ALA A N 1
ATOM 515 C CA . ALA A 1 73 ? 55.831 48.277 14.332 1.00 50.05 73 ALA A CA 1
ATOM 516 C C . ALA A 1 73 ? 55.807 48.810 15.761 1.00 46.01 73 ALA A C 1
ATOM 517 O O . ALA A 1 73 ? 55.932 48.049 16.710 1.00 46.41 73 ALA A O 1
ATOM 519 N N . PHE A 1 74 ? 55.635 50.115 15.913 1.00 40.38 74 PHE A N 1
ATOM 520 C CA . PHE A 1 74 ? 55.565 50.687 17.243 1.00 40.27 74 PHE A CA 1
ATOM 521 C C . PHE A 1 74 ? 55.038 52.098 17.199 1.00 41.23 74 PHE A C 1
ATOM 522 O O . PHE A 1 74 ? 55.150 52.784 16.187 1.00 40.87 74 PHE A O 1
ATOM 530 N N . LEU A 1 75 ? 54.452 52.527 18.307 1.00 45.17 75 LEU A N 1
ATOM 531 C CA . LEU A 1 75 ? 53.933 53.884 18.428 1.00 46.07 75 LEU A CA 1
ATOM 532 C C . LEU A 1 75 ? 54.626 54.523 19.636 1.00 45.46 75 LEU A C 1
ATOM 533 O O . LEU A 1 75 ? 54.706 53.910 20.701 1.00 45.07 75 LEU A O 1
ATOM 538 N N . CYS A 1 76 ? 55.139 55.738 19.456 1.00 45.54 76 CYS A N 1
ATOM 539 C CA . CYS A 1 76 ? 55.831 56.468 20.517 1.00 47.30 76 CYS A CA 1
ATOM 540 C C . CYS A 1 76 ? 55.299 57.846 20.674 1.00 44.96 76 CYS A C 1
ATOM 541 O O . CYS A 1 76 ? 55.325 58.632 19.731 1.00 46.32 76 CYS A O 1
ATOM 544 N N . GLU A 1 77 ? 54.860 58.158 21.875 1.00 43.39 77 GLU A N 1
ATOM 545 C CA . GLU A 1 77 ? 54.373 59.492 22.139 1.00 44.44 77 GLU A CA 1
ATOM 546 C C . GLU A 1 77 ? 55.066 59.993 23.382 1.00 42.52 77 GLU A C 1
ATOM 547 O O . GLU A 1 77 ? 55.237 59.247 24.343 1.00 43.40 77 GLU A O 1
ATOM 553 N N . VAL A 1 78 ? 55.436 61.266 23.355 1.00 40.49 78 VAL A N 1
ATOM 554 C CA . VAL A 1 78 ? 56.143 61.901 24.445 1.00 38.97 78 VAL A CA 1
ATOM 555 C C . VAL A 1 78 ? 55.726 63.344 24.570 1.00 39.89 78 VAL A C 1
ATOM 556 O O . VAL A 1 78 ? 55.649 64.060 23.567 1.00 41.13 78 VAL A O 1
ATOM 560 N N . GLN A 1 79 ? 55.411 63.742 25.801 1.00 39.81 79 GLN A N 1
ATOM 561 C CA . GLN A 1 79 ? 55.027 65.109 26.121 1.00 40.24 79 GLN A CA 1
ATOM 562 C C . GLN A 1 79 ? 56.206 65.647 26.902 1.00 38.79 79 GLN A C 1
ATOM 563 O O . GLN A 1 79 ? 56.403 65.308 28.078 1.00 38.95 79 GLN A O 1
ATOM 569 N N . GLN A 1 80 ? 57.016 66.451 26.232 1.00 38.73 80 GLN A N 1
ATOM 570 C CA . GLN A 1 80 ? 58.185 67.027 26.866 1.00 37.49 80 GLN A CA 1
ATOM 571 C C . GLN A 1 80 ? 57.832 68.429 27.282 1.00 37.80 80 GLN A C 1
ATOM 572 O O . GLN A 1 80 ? 57.581 69.289 26.434 1.00 38.21 80 GLN A O 1
ATOM 578 N N . GLY A 1 81 ? 57.825 68.659 28.586 1.00 37.49 81 GLY A N 1
ATOM 579 C CA . GLY A 1 81 ? 57.480 69.966 29.089 1.00 38.46 81 GLY A CA 1
ATOM 580 C C . GLY A 1 81 ? 58.648 70.727 29.662 1.00 40.79 81 GLY A C 1
ATOM 581 O O . GLY A 1 81 ? 59.732 70.182 29.878 1.00 41.39 81 GLY A O 1
ATOM 582 N N . GLY A 1 82 ? 58.425 72.014 29.886 1.00 42.58 82 GLY A N 1
ATOM 583 C CA . GLY A 1 82 ? 59.455 72.847 30.458 1.00 41.35 82 GLY A CA 1
ATOM 584 C C . GLY A 1 82 ? 58.845 74.078 31.092 1.00 41.43 82 GLY A C 1
ATOM 585 O O . GLY A 1 82 ? 57.872 74.630 30.586 1.00 40.45 82 GLY A O 1
ATOM 586 N N . ILE A 1 83 ? 59.403 74.485 32.226 1.00 41.84 83 ILE A N 1
ATOM 587 C CA . ILE A 1 83 ? 58.962 75.688 32.911 1.00 43.09 83 ILE A CA 1
ATOM 588 C C . ILE A 1 83 ? 60.009 76.764 32.637 1.00 45.54 83 ILE A C 1
ATOM 589 O O . ILE A 1 83 ? 61.214 76.536 32.803 1.00 46.23 83 ILE A O 1
ATOM 594 N N . PHE A 1 84 ? 59.538 77.927 32.196 1.00 47.51 84 PHE A N 1
ATOM 595 C CA . PHE A 1 84 ? 60.407 79.050 31.858 1.00 48.37 84 PHE A CA 1
ATOM 596 C C . PHE A 1 84 ? 60.044 80.362 32.529 1.00 52.22 84 PHE A C 1
ATOM 597 O O . PHE A 1 84 ? 58.870 80.704 32.664 1.00 52.41 84 PHE A O 1
ATOM 605 N N . SER A 1 85 ? 61.076 81.100 32.924 1.00 54.51 85 SER A N 1
ATOM 606 C CA . SER A 1 85 ? 60.923 82.411 33.532 1.00 56.98 85 SER A CA 1
ATOM 607 C C . SER A 1 85 ? 61.157 83.411 32.412 1.00 59.28 85 SER A C 1
ATOM 608 O O . SER A 1 85 ? 62.299 83.650 32.032 1.00 59.48 85 SER A O 1
ATOM 611 N N . ILE A 1 86 ? 60.089 83.984 31.868 1.00 61.70 86 ILE A N 1
ATOM 612 C CA . ILE A 1 86 ? 60.250 84.951 30.792 1.00 64.56 86 ILE A CA 1
ATOM 613 C C . ILE A 1 86 ? 59.693 86.299 31.211 1.00 66.48 86 ILE A C 1
ATOM 614 O O . ILE A 1 86 ? 58.670 86.378 31.884 1.00 67.59 86 ILE A O 1
ATOM 619 N N . ALA A 1 87 ? 60.366 87.363 30.805 1.00 68.89 87 ALA A N 1
ATOM 620 C CA . ALA A 1 87 ? 59.913 88.703 31.148 1.00 71.46 87 ALA A CA 1
ATOM 621 C C . ALA A 1 87 ? 60.628 89.727 30.274 1.00 73.02 87 ALA A C 1
ATOM 622 O O . ALA A 1 87 ? 61.710 89.455 29.745 1.00 73.56 87 ALA A O 1
ATOM 624 N N . GLY A 1 88 ? 60.014 90.897 30.112 1.00 74.64 88 GLY A N 1
ATOM 625 C CA . GLY A 1 88 ? 60.616 91.942 29.307 1.00 75.38 88 GLY A CA 1
ATOM 626 C C . GLY A 1 88 ? 60.091 92.018 27.888 1.00 76.87 88 GLY A C 1
ATOM 627 O O . GLY A 1 88 ? 60.372 92.990 27.190 1.00 77.80 88 GLY A O 1
ATOM 628 N N . ILE A 1 89 ? 59.348 91.005 27.445 1.00 77.63 89 ILE A N 1
ATOM 629 C CA . ILE A 1 89 ? 58.801 91.020 26.090 1.00 78.77 89 ILE A CA 1
ATOM 630 C C . ILE A 1 89 ? 57.346 90.604 26.060 1.00 79.33 89 ILE A C 1
ATOM 631 O O . ILE A 1 89 ? 56.865 89.960 26.988 1.00 79.32 89 ILE A O 1
ATOM 636 N N . GLU A 1 90 ? 56.649 90.988 24.995 1.00 80.39 90 GLU A N 1
ATOM 637 C CA . GLU A 1 90 ? 55.241 90.645 24.834 1.00 82.02 90 GLU A CA 1
ATOM 638 C C . GLU A 1 90 ? 54.800 90.588 23.367 1.00 81.41 90 GLU A C 1
ATOM 639 O O . GLU A 1 90 ? 55.626 90.540 22.450 1.00 81.64 90 GLU A O 1
ATOM 645 N N . GLY A 1 91 ? 53.488 90.572 23.158 1.00 80.17 91 GLY A N 1
ATOM 646 C CA . GLY A 1 91 ? 52.953 90.512 21.813 1.00 80.18 91 GLY A CA 1
ATOM 647 C C . GLY A 1 91 ? 53.536 89.387 20.979 1.00 80.53 91 GLY A C 1
ATOM 648 O O . GLY A 1 91 ? 53.675 88.250 21.442 1.00 79.86 91 GLY A O 1
ATOM 649 N N . THR A 1 92 ? 53.882 89.706 19.737 1.00 80.41 92 THR A N 1
ATOM 650 C CA . THR A 1 92 ? 54.452 88.720 18.834 1.00 79.83 92 THR A CA 1
ATOM 651 C C . THR A 1 92 ? 55.779 88.195 19.377 1.00 78.38 92 THR A C 1
ATOM 652 O O . THR A 1 92 ? 56.095 87.020 19.213 1.00 78.90 92 THR A O 1
ATOM 656 N N . GLN A 1 93 ? 56.548 89.061 20.028 1.00 76.51 93 GLN A N 1
ATOM 657 C CA . GLN A 1 93 ? 57.839 88.656 20.581 1.00 75.17 93 GLN A CA 1
ATOM 658 C C . GLN A 1 93 ? 57.632 87.471 21.524 1.00 72.64 93 GLN A C 1
ATOM 659 O O . GLN A 1 93 ? 58.229 86.408 21.355 1.00 71.51 93 GLN A O 1
ATOM 665 N N . MET A 1 94 ? 56.772 87.665 22.516 1.00 69.26 94 MET A N 1
ATOM 666 C CA . MET A 1 94 ? 56.479 86.622 23.483 1.00 66.03 94 MET A CA 1
ATOM 667 C C . MET A 1 94 ? 55.839 85.421 22.791 1.00 64.26 94 MET A C 1
ATOM 668 O O . MET A 1 94 ? 56.114 84.264 23.136 1.00 62.13 94 MET A O 1
ATOM 673 N N . ALA A 1 95 ? 54.987 85.693 21.808 1.00 61.39 95 ALA A N 1
ATOM 674 C CA . ALA A 1 95 ? 54.319 84.609 21.098 1.00 60.07 95 ALA A CA 1
ATOM 675 C C . ALA A 1 95 ? 55.340 83.723 20.394 1.00 59.62 95 ALA A C 1
ATOM 676 O O . ALA A 1 95 ? 55.179 82.499 20.326 1.00 58.42 95 ALA A O 1
ATOM 678 N N . HIS A 1 96 ? 56.389 84.350 19.867 1.00 58.50 96 HIS A N 1
ATOM 679 C CA . HIS A 1 96 ? 57.438 83.624 19.158 1.00 58.09 96 HIS A CA 1
ATOM 680 C C . HIS A 1 96 ? 58.257 82.788 20.130 1.00 56.01 96 HIS A C 1
ATOM 681 O O . HIS A 1 96 ? 58.620 81.644 19.853 1.00 56.53 96 HIS A O 1
ATOM 688 N N . CYS A 1 97 ? 58.543 83.382 21.276 1.00 53.51 97 CYS A N 1
ATOM 689 C CA . CYS A 1 97 ? 59.318 82.721 22.307 1.00 52.78 97 CYS A CA 1
ATOM 690 C C . CYS A 1 97 ? 58.645 81.439 22.811 1.00 50.55 97 CYS A C 1
ATOM 691 O O . CYS A 1 97 ? 59.306 80.420 23.020 1.00 48.29 97 CYS A O 1
ATOM 694 N N . LEU A 1 98 ? 57.329 81.498 23.006 1.00 49.25 98 LEU A N 1
ATOM 695 C CA . LEU A 1 98 ? 56.586 80.347 23.496 1.00 48.25 98 LEU A CA 1
ATOM 696 C C . LEU A 1 98 ? 56.254 79.346 22.403 1.00 46.76 98 LEU A C 1
ATOM 697 O O . LEU A 1 98 ? 56.198 78.154 22.672 1.00 46.36 98 LEU A O 1
ATOM 702 N N . GLY A 1 99 ? 56.065 79.820 21.172 1.00 45.86 99 GLY A N 1
ATOM 703 C CA . GLY A 1 99 ? 55.736 78.917 20.082 1.00 46.29 99 GLY A CA 1
ATOM 704 C C . GLY A 1 99 ? 56.881 78.392 19.224 1.00 47.55 99 GLY A C 1
ATOM 705 O O . GLY A 1 99 ? 56.707 77.402 18.504 1.00 47.87 99 GLY A O 1
ATOM 706 N N . ALA A 1 100 ? 58.051 79.028 19.299 1.00 47.86 100 ALA A N 1
ATOM 707 C CA . ALA A 1 100 ? 59.204 78.617 18.487 1.00 48.67 100 ALA A CA 1
ATOM 708 C C . ALA A 1 100 ? 60.480 78.387 19.297 1.00 48.66 100 ALA A C 1
ATOM 709 O O . ALA A 1 100 ? 61.048 77.298 19.286 1.00 49.66 100 ALA A O 1
ATOM 711 N N . TYR A 1 101 ? 60.923 79.424 19.986 1.00 48.20 101 TYR A N 1
ATOM 712 C CA . TYR A 1 101 ? 62.129 79.372 20.783 1.00 47.61 101 TYR A CA 1
ATOM 713 C C . TYR A 1 101 ? 62.069 78.306 21.865 1.00 47.82 101 TYR A C 1
ATOM 714 O O . TYR A 1 101 ? 62.929 77.426 21.928 1.00 48.73 101 TYR A O 1
ATOM 723 N N . CYS A 1 102 ? 61.054 78.372 22.724 1.00 46.93 102 CYS A N 1
ATOM 724 C CA . CYS A 1 102 ? 60.936 77.390 23.801 1.00 45.69 102 CYS A CA 1
ATOM 725 C C . CYS A 1 102 ? 60.836 75.962 23.276 1.00 44.75 102 CYS A C 1
ATOM 726 O O . CYS A 1 102 ? 61.580 75.089 23.710 1.00 45.81 102 CYS A O 1
ATOM 729 N N . PRO A 1 103 ? 59.908 75.695 22.352 1.00 44.01 103 PRO A N 1
ATOM 730 C CA . PRO A 1 103 ? 59.860 74.313 21.864 1.00 44.32 103 PRO A CA 1
ATOM 731 C C . PRO A 1 103 ? 61.182 73.859 21.248 1.00 44.63 103 PRO A C 1
ATOM 732 O O . PRO A 1 103 ? 61.513 72.674 21.268 1.00 44.19 103 PRO A O 1
ATOM 736 N N . ASN A 1 104 ? 61.935 74.792 20.682 1.00 46.95 104 ASN A N 1
ATOM 737 C CA . ASN A 1 104 ? 63.222 74.428 20.069 1.00 47.72 104 ASN A CA 1
ATOM 738 C C . ASN A 1 104 ? 64.218 73.934 21.128 1.00 45.82 104 ASN A C 1
ATOM 739 O O . ASN A 1 104 ? 65.052 73.084 20.854 1.00 47.09 104 ASN A O 1
ATOM 744 N N . ILE A 1 105 ? 64.095 74.479 22.332 1.00 46.10 105 ILE A N 1
ATOM 745 C CA . ILE A 1 105 ? 64.899 74.124 23.492 1.00 44.18 105 ILE A CA 1
ATOM 746 C C . ILE A 1 105 ? 64.489 72.726 23.973 1.00 44.38 105 ILE A C 1
ATOM 747 O O . ILE A 1 105 ? 65.316 71.937 24.435 1.00 42.73 105 ILE A O 1
ATOM 752 N N . LEU A 1 106 ? 63.195 72.427 23.864 1.00 41.53 106 LEU A N 1
ATOM 753 C CA . LEU A 1 106 ? 62.656 71.146 24.310 1.00 38.29 106 LEU A CA 1
ATOM 754 C C . LEU A 1 106 ? 62.844 69.974 23.337 1.00 36.07 106 LEU A C 1
ATOM 755 O O . LEU A 1 106 ? 62.931 68.809 23.744 1.00 36.49 106 LEU A O 1
ATOM 760 N N . PHE A 1 107 ? 62.936 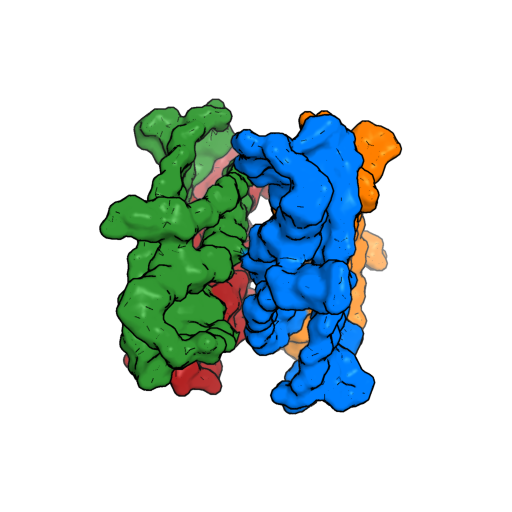70.258 22.054 1.00 33.74 107 PHE A N 1
ATOM 761 C CA . PHE A 1 107 ? 63.039 69.163 21.096 1.00 34.63 107 PHE A CA 1
ATOM 762 C C . PHE A 1 107 ? 64.191 68.152 21.311 1.00 35.71 107 PHE A C 1
ATOM 763 O O . PHE A 1 107 ? 63.974 66.925 21.258 1.00 34.86 107 PHE A O 1
ATOM 771 N N . PRO A 1 108 ? 65.431 68.653 21.542 1.00 35.41 108 PRO A N 1
ATOM 772 C CA . PRO A 1 108 ? 66.592 67.772 21.770 1.00 35.72 108 PRO A CA 1
ATOM 773 C C . PRO A 1 108 ? 66.306 66.730 22.853 1.00 34.16 108 PRO A C 1
ATOM 774 O O . PRO A 1 108 ? 66.686 65.555 22.743 1.00 36.00 108 PRO A O 1
ATOM 778 N N . TYR A 1 109 ? 65.628 67.156 23.909 1.00 33.62 109 TYR A N 1
ATOM 779 C CA . TYR A 1 109 ? 65.288 66.223 24.978 1.00 34.16 109 TYR A CA 1
ATOM 780 C C . TYR A 1 109 ? 64.190 65.241 24.561 1.00 32.86 109 TYR A C 1
ATOM 781 O O . TYR A 1 109 ? 64.221 64.062 24.960 1.00 31.86 109 TYR A O 1
ATOM 790 N N . ALA A 1 110 ? 63.216 65.705 23.772 1.00 32.44 110 ALA A N 1
ATOM 791 C CA . ALA A 1 110 ? 62.168 64.787 23.322 1.00 33.29 110 ALA A CA 1
ATOM 792 C C . ALA A 1 110 ? 62.841 63.790 22.350 1.00 32.00 110 ALA A C 1
ATOM 793 O O . ALA A 1 110 ? 62.530 62.591 22.358 1.00 32.69 110 ALA A O 1
ATOM 795 N N . ARG A 1 111 ? 63.768 64.275 21.517 1.00 32.78 111 ARG A N 1
ATOM 796 C CA . ARG A 1 111 ? 64.499 63.364 20.607 1.00 32.97 111 ARG A CA 1
ATOM 797 C C . ARG A 1 111 ? 65.163 62.179 21.347 1.00 32.68 111 ARG A C 1
ATOM 798 O O . ARG A 1 111 ? 65.001 61.024 20.947 1.00 33.14 111 ARG A O 1
ATOM 806 N N . GLU A 1 112 ? 65.925 62.470 22.407 1.00 32.86 112 GLU A N 1
ATOM 807 C CA . GLU A 1 112 ? 66.627 61.433 23.181 1.00 31.62 112 GLU A CA 1
ATOM 808 C C . GLU A 1 112 ? 65.649 60.479 23.864 1.00 31.36 112 GLU A C 1
ATOM 809 O O . GLU A 1 112 ? 65.864 59.262 23.909 1.00 30.97 112 GLU A O 1
ATOM 815 N N . CYS A 1 113 ? 64.566 61.023 24.406 1.00 32.70 113 CYS A N 1
ATOM 816 C CA . CYS A 1 113 ? 63.570 60.183 25.059 1.00 32.21 113 CYS A CA 1
ATOM 817 C C . CYS A 1 113 ? 63.003 59.182 24.051 1.00 31.13 113 CYS A C 1
ATOM 818 O O . CYS A 1 113 ? 62.839 57.991 24.350 1.00 29.63 113 CYS A O 1
ATOM 821 N N . ILE A 1 114 ? 62.743 59.652 22.835 1.00 31.67 114 ILE A N 1
ATOM 822 C CA . ILE A 1 114 ? 62.206 58.754 21.798 1.00 33.80 114 ILE A CA 1
ATOM 823 C C . ILE A 1 114 ? 63.272 57.728 21.365 1.00 34.43 114 ILE A C 1
ATOM 824 O O . ILE A 1 114 ? 62.984 56.519 21.323 1.00 36.49 114 ILE A O 1
ATOM 829 N N . THR A 1 115 ? 64.506 58.172 21.100 1.00 34.42 115 THR A N 1
ATOM 830 C CA . THR A 1 115 ? 65.564 57.210 20.748 1.00 33.01 115 THR A CA 1
ATOM 831 C C . THR A 1 115 ? 65.626 56.123 21.821 1.00 34.46 115 THR A C 1
ATOM 832 O O . THR A 1 115 ? 65.640 54.934 21.513 1.00 34.65 115 THR A O 1
ATOM 836 N N . SER A 1 116 ? 65.664 56.527 23.088 1.00 35.12 116 SER A N 1
ATOM 837 C CA . SER A 1 116 ? 65.772 55.550 24.180 1.00 38.10 116 SER A CA 1
ATOM 838 C C . SER A 1 116 ? 64.634 54.529 24.195 1.00 37.93 116 SER A C 1
ATOM 839 O O . SER A 1 116 ? 64.869 53.328 24.363 1.00 38.53 116 SER A O 1
ATOM 842 N N . MET A 1 117 ? 63.404 55.013 24.032 1.00 39.17 117 MET A N 1
ATOM 843 C CA . MET A 1 117 ? 62.223 54.138 24.005 1.00 40.05 117 MET A CA 1
ATOM 844 C C . MET A 1 117 ? 62.346 53.169 22.833 1.00 38.85 117 MET A C 1
ATOM 845 O O . MET A 1 117 ? 62.187 51.964 22.990 1.00 38.95 117 MET A O 1
ATOM 850 N N . VAL A 1 118 ? 62.627 53.698 21.648 1.00 37.86 118 VAL A N 1
ATOM 851 C CA . VAL A 1 118 ? 62.759 52.843 20.469 1.00 37.65 118 VAL A CA 1
ATOM 852 C C . VAL A 1 118 ? 63.835 51.790 20.694 1.00 39.02 118 VAL A C 1
ATOM 853 O O . VAL A 1 118 ? 63.630 50.612 20.391 1.00 39.52 118 VAL A O 1
ATOM 857 N N . SER A 1 119 ? 64.967 52.205 21.262 1.00 38.29 119 SER A N 1
ATOM 858 C CA . SER A 1 119 ? 66.077 51.284 21.537 1.00 39.06 119 SER A CA 1
ATOM 859 C C . SER A 1 119 ? 65.663 50.236 22.584 1.00 37.76 119 SER A C 1
ATOM 860 O O . SER A 1 119 ? 66.055 49.082 22.497 1.00 36.79 119 SER A O 1
ATOM 863 N N . ARG A 1 120 ? 64.885 50.640 23.586 1.00 37.49 120 ARG A N 1
ATOM 864 C CA . ARG A 1 120 ? 64.409 49.679 24.582 1.00 38.37 120 ARG A CA 1
ATOM 865 C C . ARG A 1 120 ? 63.490 48.638 23.893 1.00 39.68 120 ARG A C 1
ATOM 866 O O . ARG A 1 120 ? 63.516 47.438 24.215 1.00 39.19 120 ARG A O 1
ATOM 874 N N . GLY A 1 121 ? 62.693 49.107 22.930 1.00 40.13 121 GLY A N 1
ATOM 875 C CA . GLY A 1 121 ? 61.805 48.219 22.178 1.00 40.42 121 GLY A CA 1
ATOM 876 C C . GLY A 1 121 ? 62.616 47.227 21.352 1.00 40.33 121 GLY A C 1
ATOM 877 O O . GLY A 1 121 ? 62.113 46.201 20.880 1.00 37.71 121 GLY A O 1
ATOM 878 N N . THR A 1 122 ? 63.895 47.562 21.183 1.00 41.26 122 THR A N 1
ATOM 879 C CA . THR A 1 122 ? 64.844 46.742 20.452 1.00 40.57 122 THR A CA 1
ATOM 880 C C . THR A 1 122 ? 64.683 46.858 18.902 1.00 42.33 122 THR A C 1
ATOM 881 O O . THR A 1 122 ? 64.920 45.920 18.122 1.00 41.03 122 THR A O 1
ATOM 885 N N . PHE A 1 123 ? 64.288 48.054 18.483 1.00 40.50 123 PHE A N 1
ATOM 886 C CA . PHE A 1 123 ? 64.138 48.389 17.088 1.00 42.27 123 PHE A CA 1
ATOM 887 C C . PHE A 1 123 ? 65.371 49.182 16.676 1.00 42.93 123 PHE A C 1
ATOM 888 O O . PHE A 1 123 ? 66.093 49.696 17.514 1.00 44.57 123 PHE A O 1
ATOM 896 N N . PRO A 1 124 ? 65.621 49.284 15.372 1.00 42.76 124 PRO A N 1
ATOM 897 C CA . PRO A 1 124 ? 66.774 50.022 14.852 1.00 42.38 124 PRO A CA 1
ATOM 898 C C . PRO A 1 124 ? 66.741 51.448 15.350 1.00 42.81 124 PRO A C 1
ATOM 899 O O . PRO A 1 124 ? 65.664 51.995 15.607 1.00 45.50 124 PRO A O 1
ATOM 903 N N . GLN A 1 125 ? 67.915 52.056 15.486 1.00 40.20 125 GLN A N 1
ATOM 904 C CA . GLN A 1 125 ? 67.979 53.415 15.992 1.00 40.79 125 GLN A CA 1
ATOM 905 C C . GLN A 1 125 ? 67.143 54.439 15.204 1.00 40.79 125 GLN A C 1
ATOM 906 O O . GLN A 1 125 ? 67.096 54.425 13.978 1.00 42.00 125 GLN A O 1
ATOM 912 N N . LEU A 1 126 ? 66.491 55.330 15.937 1.00 40.72 126 LEU A N 1
ATOM 913 C CA . LEU A 1 126 ? 65.682 56.389 15.353 1.00 40.80 126 LEU A CA 1
ATOM 914 C C . LEU A 1 126 ? 66.067 57.722 15.995 1.00 38.35 126 LEU A C 1
ATOM 915 O O . LEU A 1 126 ? 65.907 57.913 17.205 1.00 38.51 126 LEU A O 1
ATOM 920 N N . ASN A 1 127 ? 66.573 58.641 15.188 1.00 38.62 127 ASN A N 1
ATOM 921 C CA . ASN A 1 127 ? 66.965 59.957 15.688 1.00 39.92 127 ASN A CA 1
ATOM 922 C C . ASN A 1 127 ? 66.174 60.997 14.893 1.00 40.82 127 ASN A C 1
ATOM 923 O O . ASN A 1 127 ? 66.475 61.245 13.733 1.00 42.16 127 ASN A O 1
ATOM 928 N N . LEU A 1 128 ? 65.176 61.614 15.504 1.00 41.66 128 LEU A N 1
ATOM 929 C CA . LEU A 1 128 ? 64.370 62.582 14.776 1.00 42.09 128 LEU A CA 1
ATOM 930 C C . LEU A 1 128 ? 65.195 63.687 14.143 1.00 42.51 128 LEU A C 1
ATOM 931 O O . LEU A 1 128 ? 66.177 64.174 14.720 1.00 42.46 128 LEU A O 1
ATOM 936 N N . ALA A 1 129 ? 64.794 64.075 12.942 1.00 41.41 129 ALA A N 1
ATOM 937 C CA . ALA A 1 129 ? 65.493 65.129 12.232 1.00 43.68 129 ALA A CA 1
ATOM 938 C C . ALA A 1 129 ? 65.173 66.448 12.914 1.00 45.19 129 ALA A C 1
ATOM 939 O O . ALA A 1 129 ? 64.136 66.591 13.535 1.00 45.70 129 ALA A O 1
ATOM 941 N N . PRO A 1 130 ? 66.085 67.424 12.839 1.00 47.66 130 PRO A N 1
ATOM 942 C CA . PRO A 1 130 ? 65.796 68.709 13.477 1.00 48.52 130 PRO A CA 1
ATOM 943 C C . PRO A 1 130 ? 64.533 69.300 12.845 1.00 49.49 130 PRO A C 1
ATOM 944 O O . PRO A 1 130 ? 64.151 68.939 11.725 1.00 50.04 130 PRO A O 1
ATOM 948 N N . VAL A 1 131 ? 63.893 70.208 13.566 1.00 50.26 131 VAL A N 1
ATOM 949 C CA . VAL A 1 131 ? 62.673 70.837 13.085 1.00 50.53 131 VAL A CA 1
ATOM 950 C C . VAL A 1 131 ? 62.830 72.357 13.066 1.00 51.69 131 VAL A C 1
ATOM 951 O O . VAL A 1 131 ? 63.362 72.958 14.003 1.00 50.02 131 VAL A O 1
ATOM 955 N N . ASN A 1 132 ? 62.379 72.973 11.982 1.00 53.55 132 ASN A N 1
ATOM 956 C CA . ASN A 1 132 ? 62.460 74.419 11.852 1.00 56.88 132 ASN A CA 1
ATOM 957 C C . ASN A 1 132 ? 61.215 75.013 12.513 1.00 56.90 132 ASN A C 1
ATOM 958 O O . ASN A 1 132 ? 60.189 75.235 11.851 1.00 56.85 132 ASN A O 1
ATOM 963 N N . PHE A 1 133 ? 61.295 75.260 13.817 1.00 57.21 133 PHE A N 1
ATOM 964 C CA . PHE A 1 133 ? 60.152 75.813 14.528 1.00 57.75 133 PHE A CA 1
ATOM 965 C C . PHE A 1 133 ? 59.856 77.223 14.084 1.00 59.68 133 PHE A C 1
ATOM 966 O O . PHE A 1 133 ? 58.698 77.640 14.094 1.00 59.84 133 PHE A O 1
ATOM 974 N N . ASP A 1 134 ? 60.893 77.951 13.679 1.00 61.86 134 ASP A N 1
ATOM 975 C CA . ASP A 1 134 ? 60.706 79.321 13.204 1.00 64.37 134 ASP A CA 1
ATOM 976 C C . ASP A 1 134 ? 59.860 79.329 11.925 1.00 64.90 134 ASP A C 1
ATOM 977 O O . ASP A 1 134 ? 59.123 80.278 11.657 1.00 65.19 134 ASP A O 1
ATOM 982 N N . ALA A 1 135 ? 59.953 78.255 11.150 1.00 65.44 135 ALA A N 1
ATOM 983 C CA . ALA A 1 135 ? 59.192 78.151 9.918 1.00 66.22 135 ALA A CA 1
ATOM 984 C C . ALA A 1 135 ? 57.741 77.765 10.188 1.00 67.00 135 ALA A C 1
ATOM 985 O O . ALA A 1 135 ? 56.830 78.276 9.542 1.00 67.47 135 ALA A O 1
ATOM 987 N N . LEU A 1 136 ? 57.528 76.849 11.129 1.00 67.96 136 LEU A N 1
ATOM 988 C CA . LEU A 1 136 ? 56.180 76.418 11.475 1.00 67.72 136 LEU A CA 1
ATOM 989 C C . LEU A 1 136 ? 55.429 77.562 12.163 1.00 68.43 136 LEU A C 1
ATOM 990 O O . LEU A 1 136 ? 54.210 77.682 12.030 1.00 66.80 136 LEU A O 1
ATOM 995 N N . PHE A 1 137 ? 56.152 78.413 12.886 1.00 68.37 137 PHE A N 1
ATOM 996 C CA . PHE A 1 137 ? 55.509 79.529 13.562 1.00 70.65 137 PHE A CA 1
ATOM 997 C C . PHE A 1 137 ? 54.990 80.529 12.540 1.00 73.17 137 PHE A C 1
ATOM 998 O O . PHE A 1 137 ? 53.873 81.047 12.668 1.00 73.08 137 PHE A O 1
ATOM 1006 N N . MET A 1 138 ? 55.816 80.804 11.533 1.00 75.68 138 MET A N 1
ATOM 1007 C CA . MET A 1 138 ? 55.464 81.735 10.458 1.00 78.17 138 MET A CA 1
ATOM 1008 C C . MET A 1 138 ? 54.234 81.266 9.675 1.00 78.62 138 MET A C 1
ATOM 1009 O O . MET A 1 138 ? 53.355 82.072 9.347 1.00 77.52 138 MET A O 1
ATOM 1014 N N . ASN A 1 139 ? 54.179 79.971 9.367 1.00 79.10 139 ASN A N 1
ATOM 1015 C CA . ASN A 1 139 ? 53.042 79.422 8.624 1.00 81.22 139 ASN A CA 1
ATOM 1016 C C . ASN A 1 139 ? 51.737 79.706 9.371 1.00 81.65 139 ASN A C 1
ATOM 1017 O O . ASN A 1 139 ? 50.709 80.015 8.758 1.00 81.45 139 ASN A O 1
ATOM 1022 N N . TYR A 1 140 ? 51.791 79.593 10.696 1.00 81.87 140 TYR A N 1
ATOM 1023 C CA . TYR A 1 140 ? 50.640 79.866 11.548 1.00 82.46 140 TYR A CA 1
ATOM 1024 C C . TYR A 1 140 ? 50.431 81.378 11.610 1.00 82.73 140 TYR A C 1
ATOM 1025 O O . TYR A 1 140 ? 49.335 81.878 11.356 1.00 82.77 140 TYR A O 1
ATOM 1034 N N . LEU A 1 141 ? 51.502 82.094 11.940 1.00 83.08 141 LEU A N 1
ATOM 1035 C CA . LEU A 1 141 ? 51.475 83.548 12.057 1.00 84.39 141 LEU A CA 1
ATOM 1036 C C . LEU A 1 141 ? 50.776 84.258 10.896 1.00 85.35 141 LEU A C 1
ATOM 1037 O O . LEU A 1 141 ? 50.234 85.352 11.063 1.00 86.11 141 LEU A O 1
ATOM 1042 N N . GLN A 1 142 ? 50.788 83.639 9.722 1.00 86.10 142 GLN A N 1
ATOM 1043 C CA . GLN A 1 142 ? 50.164 84.249 8.562 1.00 87.13 142 GLN A CA 1
ATOM 1044 C C . GLN A 1 142 ? 50.054 83.207 7.450 1.00 87.04 142 GLN A C 1
ATOM 1045 O O . GLN A 1 142 ? 50.875 83.268 6.503 1.00 86.27 142 GLN A O 1
ATOM 1051 N N . MET B 1 9 ? 69.512 19.834 30.958 1.00 89.84 9 MET B N 1
ATOM 1052 C CA . MET B 1 9 ? 68.582 20.770 30.254 1.00 89.22 9 MET B CA 1
ATOM 1053 C C . MET B 1 9 ? 69.318 21.730 29.309 1.00 87.26 9 MET B C 1
ATOM 1054 O O . MET B 1 9 ? 70.500 21.553 29.006 1.00 86.33 9 MET B O 1
ATOM 1059 N N . THR B 1 10 ? 68.600 22.749 28.849 1.00 84.68 10 THR B N 1
ATOM 1060 C CA . THR B 1 10 ? 69.164 23.741 27.943 1.00 81.76 10 THR B CA 1
ATOM 1061 C C . THR B 1 10 ? 68.380 25.047 28.036 1.00 79.49 10 THR B C 1
ATOM 1062 O O . THR B 1 10 ? 67.163 25.069 27.834 1.00 79.26 10 THR B O 1
ATOM 1066 N N . PHE B 1 11 ? 69.083 26.134 28.342 1.00 75.38 11 PHE B N 1
ATOM 1067 C CA . PHE B 1 11 ? 68.452 27.443 28.467 1.00 70.34 11 PHE B CA 1
ATOM 1068 C C . PHE B 1 11 ? 69.251 28.469 27.671 1.00 67.62 11 PHE B C 1
ATOM 1069 O O . PHE B 1 11 ? 70.479 28.510 27.755 1.00 66.92 11 PHE B O 1
ATOM 1077 N N . GLN B 1 12 ? 68.555 29.290 26.892 1.00 64.53 12 GLN B N 1
ATOM 1078 C CA . GLN B 1 12 ? 69.221 30.319 26.100 1.00 62.78 12 GLN B CA 1
ATOM 1079 C C . GLN B 1 12 ? 68.346 31.559 25.908 1.00 59.76 12 GLN B C 1
ATOM 1080 O O . GLN B 1 12 ? 67.252 31.466 25.359 1.00 59.74 12 GLN B O 1
ATOM 1086 N N . ILE B 1 13 ? 68.824 32.718 26.360 1.00 56.34 13 ILE B N 1
ATOM 1087 C CA . ILE B 1 13 ? 68.065 33.953 26.191 1.00 52.03 13 ILE B CA 1
ATOM 1088 C C . ILE B 1 13 ? 68.234 34.370 24.746 1.00 50.80 13 ILE B C 1
ATOM 1089 O O . ILE B 1 13 ? 69.365 34.526 24.279 1.00 49.76 13 ILE B O 1
ATOM 1094 N N . GLN B 1 14 ? 67.119 34.569 24.045 1.00 49.12 14 GLN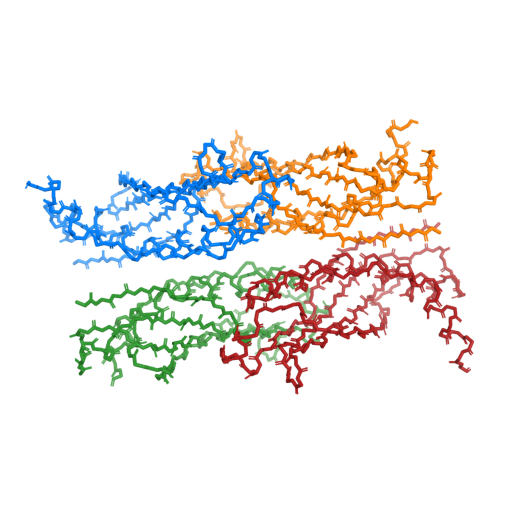 B N 1
ATOM 1095 C CA . GLN B 1 14 ? 67.152 34.938 22.625 1.00 48.34 14 GLN B CA 1
ATOM 1096 C C . GLN B 1 14 ? 66.947 36.431 22.368 1.00 45.19 14 GLN B C 1
ATOM 1097 O O . GLN B 1 14 ? 67.461 36.974 21.386 1.00 44.00 14 GLN B O 1
ATOM 1103 N N . ARG B 1 15 ? 66.196 37.092 23.243 1.00 43.05 15 ARG B N 1
ATOM 1104 C CA . ARG B 1 15 ? 65.945 38.521 23.085 1.00 40.57 15 ARG B CA 1
ATOM 1105 C C . ARG B 1 15 ? 65.258 39.097 24.323 1.00 39.79 15 ARG B C 1
ATOM 1106 O O . ARG B 1 15 ? 64.587 38.375 25.062 1.00 36.90 15 ARG B O 1
ATOM 1114 N N . ILE B 1 16 ? 65.437 40.397 24.545 1.00 37.41 16 ILE B N 1
ATOM 1115 C CA . ILE B 1 16 ? 64.857 41.061 25.700 1.00 36.70 16 ILE B CA 1
ATOM 1116 C C . ILE B 1 16 ? 64.422 42.403 25.181 1.00 36.36 16 ILE B C 1
ATOM 1117 O O . ILE B 1 16 ? 65.183 43.093 24.526 1.00 37.13 16 ILE B O 1
ATOM 1122 N N . TYR B 1 17 ? 63.182 42.770 25.455 1.00 37.36 17 TYR B N 1
ATOM 1123 C CA . TYR B 1 17 ? 62.671 43.995 24.884 1.00 39.17 17 TYR B CA 1
ATOM 1124 C C . TYR B 1 17 ? 61.478 44.519 25.663 1.00 39.44 17 TYR B C 1
ATOM 1125 O O . TYR B 1 17 ? 60.819 43.791 26.405 1.00 39.94 17 TYR B O 1
ATOM 1134 N N . THR B 1 18 ? 61.213 45.795 25.470 1.00 41.33 18 THR B N 1
ATOM 1135 C CA . THR B 1 18 ? 60.118 46.459 26.133 1.00 44.40 18 THR B CA 1
ATOM 1136 C C . THR B 1 18 ? 58.927 46.483 25.182 1.00 44.50 18 THR B C 1
ATOM 1137 O O . THR B 1 18 ? 58.947 47.166 24.155 1.00 44.12 18 THR B O 1
ATOM 1141 N N . LYS B 1 19 ? 57.904 45.705 25.517 1.00 46.17 19 LYS B N 1
ATOM 1142 C CA . LYS B 1 19 ? 56.701 45.624 24.694 1.00 47.13 19 LYS B CA 1
ATOM 1143 C C . LYS B 1 19 ? 55.815 46.848 24.910 1.00 46.05 19 LYS B C 1
ATOM 1144 O O . LYS B 1 19 ? 55.112 47.270 23.997 1.00 46.36 19 LYS B O 1
ATOM 1150 N N . ASP B 1 20 ? 55.859 47.434 26.104 1.00 47.39 20 ASP B N 1
ATOM 1151 C CA . ASP B 1 20 ? 55.016 48.601 26.380 1.00 46.88 20 ASP B CA 1
ATOM 1152 C C . ASP B 1 20 ? 55.565 49.457 27.518 1.00 44.91 20 ASP B C 1
ATOM 1153 O O . ASP B 1 20 ? 56.001 48.938 28.529 1.00 47.43 20 ASP B O 1
ATOM 1158 N N . ILE B 1 21 ? 55.541 50.770 27.343 1.00 43.03 21 ILE B N 1
ATOM 1159 C CA . ILE B 1 21 ? 56.025 51.683 28.351 1.00 41.32 21 ILE B CA 1
ATOM 1160 C C . ILE B 1 21 ? 54.991 52.761 28.558 1.00 40.25 21 ILE B C 1
ATOM 1161 O O . ILE B 1 21 ? 54.437 53.285 27.593 1.00 40.62 21 ILE B O 1
ATOM 1166 N N . SER B 1 22 ? 54.748 53.124 29.808 1.00 38.87 22 SER B N 1
ATOM 1167 C CA . SER B 1 22 ? 53.795 54.185 30.074 1.00 36.99 22 SER B CA 1
ATOM 1168 C C . SER B 1 22 ? 54.214 54.966 31.306 1.00 34.17 22 SER B C 1
ATOM 1169 O O . SER B 1 22 ? 54.553 54.385 32.332 1.00 35.26 22 SER B O 1
ATOM 1172 N N . PHE B 1 23 ? 54.198 56.281 31.198 1.00 32.56 23 PHE B N 1
ATOM 1173 C CA . PHE B 1 23 ? 54.528 57.124 32.331 1.00 33.22 23 PHE B CA 1
ATOM 1174 C C . PHE B 1 23 ? 53.607 58.324 32.274 1.00 32.82 23 PHE B C 1
ATOM 1175 O O . PHE B 1 23 ? 53.470 58.953 31.225 1.00 31.85 23 PHE B O 1
ATOM 1183 N N . GLU B 1 24 ? 53.001 58.664 33.404 1.00 35.47 24 GLU B N 1
ATOM 1184 C CA . GLU B 1 24 ? 52.068 59.784 33.438 1.00 39.77 24 GLU B CA 1
ATOM 1185 C C . GLU B 1 24 ? 52.200 60.620 34.712 1.00 40.24 24 GLU B C 1
ATOM 1186 O O . GLU B 1 24 ? 52.312 60.079 35.814 1.00 41.58 24 GLU B O 1
ATOM 1192 N N . ALA B 1 25 ? 52.187 61.941 34.555 1.00 39.77 25 ALA B N 1
ATOM 1193 C CA . ALA B 1 25 ? 52.273 62.851 35.696 1.00 40.54 25 ALA B CA 1
ATOM 1194 C C . ALA B 1 25 ? 51.147 63.842 35.484 1.00 39.36 25 ALA B C 1
ATOM 1195 O O . ALA B 1 25 ? 51.381 65.033 35.314 1.00 38.07 25 ALA B O 1
ATOM 1197 N N . PRO B 1 26 ? 49.901 63.348 35.533 1.00 41.13 26 PRO B N 1
ATOM 1198 C CA . PRO B 1 26 ? 48.658 64.115 35.334 1.00 41.79 26 PRO B CA 1
ATOM 1199 C C . PRO B 1 26 ? 48.573 65.469 36.014 1.00 42.25 26 PRO B C 1
ATOM 1200 O O . PRO B 1 26 ? 48.056 66.421 35.429 1.00 43.41 26 PRO B O 1
ATOM 1204 N N . ASN B 1 27 ? 49.106 65.558 37.227 1.00 43.83 27 ASN B N 1
ATOM 1205 C CA . ASN B 1 27 ? 49.092 66.798 37.993 1.00 47.02 27 ASN B CA 1
ATOM 1206 C C . ASN B 1 27 ? 50.508 67.417 38.002 1.00 49.01 27 ASN B C 1
ATOM 1207 O O . ASN B 1 27 ? 50.774 68.395 38.717 1.00 47.84 27 ASN B O 1
ATOM 1212 N N . ALA B 1 28 ? 51.387 66.848 37.177 1.00 51.51 28 ALA B N 1
ATOM 1213 C CA . ALA B 1 28 ? 52.804 67.222 37.080 1.00 54.55 28 ALA B CA 1
ATOM 1214 C C . ALA B 1 28 ? 53.234 68.640 37.393 1.00 56.47 28 ALA B C 1
ATOM 1215 O O . ALA B 1 28 ? 53.975 68.884 38.360 1.00 61.34 28 ALA B O 1
ATOM 1217 N N . PRO B 1 29 ? 52.794 69.604 36.582 1.00 54.87 29 PRO B N 1
ATOM 1218 C CA . PRO B 1 29 ? 53.215 70.982 36.861 1.00 53.98 29 PRO B CA 1
ATOM 1219 C C . PRO B 1 29 ? 53.052 71.382 38.354 1.00 54.41 29 PRO B C 1
ATOM 1220 O O . PRO B 1 29 ? 54.037 71.560 39.075 1.00 53.84 29 PRO B O 1
ATOM 1224 N N . HIS B 1 30 ? 51.816 71.466 38.835 1.00 55.16 30 HIS B N 1
ATOM 1225 C CA . HIS B 1 30 ? 51.599 71.889 40.213 1.00 56.77 30 HIS B CA 1
ATOM 1226 C C . HIS B 1 30 ? 51.959 70.910 41.336 1.00 55.85 30 HIS B C 1
ATOM 1227 O O . HIS B 1 30 ? 52.352 71.340 42.419 1.00 55.41 30 HIS B O 1
ATOM 1234 N N . VAL B 1 31 ? 51.882 69.606 41.087 1.00 54.63 31 VAL B N 1
ATOM 1235 C CA . VAL B 1 31 ? 52.235 68.647 42.133 1.00 53.86 31 VAL B CA 1
ATOM 1236 C C . VAL B 1 31 ? 53.743 68.759 42.497 1.00 54.96 31 VAL B C 1
ATOM 1237 O O . VAL B 1 31 ? 54.195 68.138 43.459 1.00 53.37 31 VAL B O 1
ATOM 1241 N N . PHE B 1 32 ? 54.510 69.554 41.740 1.00 56.47 32 PHE B N 1
ATOM 1242 C CA . PHE B 1 32 ? 55.944 69.726 42.016 1.00 58.25 32 PHE B CA 1
ATOM 1243 C C . PHE B 1 32 ? 56.181 70.574 43.269 1.00 60.85 32 PHE B C 1
ATOM 1244 O O . PHE B 1 32 ? 57.255 70.517 43.862 1.00 61.37 32 PHE B O 1
ATOM 1252 N N . GLN B 1 33 ? 55.190 71.372 43.661 1.00 64.68 33 GLN B N 1
ATOM 1253 C CA . GLN B 1 33 ? 55.316 72.202 44.862 1.00 67.91 33 GLN B CA 1
ATOM 1254 C C . GLN B 1 33 ? 55.421 71.298 46.099 1.00 68.76 33 GLN B C 1
ATOM 1255 O O . GLN B 1 33 ? 55.948 71.704 47.134 1.00 69.97 33 GLN B O 1
ATOM 1261 N N . LYS B 1 34 ? 54.910 70.074 45.983 1.00 68.80 34 LYS B N 1
ATOM 1262 C CA . LYS B 1 34 ? 54.976 69.109 47.069 1.00 69.61 34 LYS B CA 1
ATOM 1263 C C . LYS B 1 34 ? 56.290 68.356 46.907 1.00 71.53 34 LYS B C 1
ATOM 1264 O O . LYS B 1 34 ? 56.358 67.327 46.228 1.00 71.26 34 LYS B O 1
ATOM 1270 N N . ASP B 1 35 ? 57.339 68.881 47.524 1.00 73.65 35 ASP B N 1
ATOM 1271 C CA . ASP B 1 35 ? 58.659 68.277 47.426 1.00 75.89 35 ASP B CA 1
ATOM 1272 C C . ASP B 1 35 ? 58.976 67.339 48.582 1.00 75.11 35 ASP B C 1
ATOM 1273 O O . ASP B 1 35 ? 59.367 67.786 49.656 1.00 76.72 35 ASP B O 1
ATOM 1278 N N . TRP B 1 36 ? 58.795 66.042 48.362 1.00 73.98 36 TRP B N 1
ATOM 1279 C CA . TRP B 1 36 ? 59.111 65.043 49.370 1.00 73.29 36 TRP B CA 1
ATOM 1280 C C . TRP B 1 36 ? 58.941 63.651 48.801 1.00 73.11 36 TRP B C 1
ATOM 1281 O O . TRP B 1 36 ? 58.546 63.502 47.648 1.00 73.61 36 TRP B O 1
ATOM 1292 N N . GLN B 1 37 ? 59.266 62.638 49.600 1.00 73.23 37 GLN B N 1
ATOM 1293 C CA . GLN B 1 37 ? 59.168 61.247 49.166 1.00 72.87 37 GLN B CA 1
ATOM 1294 C C . GLN B 1 37 ? 57.705 60.849 49.006 1.00 72.04 37 GLN B C 1
ATOM 1295 O O . GLN B 1 37 ? 56.959 60.779 49.983 1.00 71.02 37 GLN B O 1
ATOM 1301 N N . PRO B 1 38 ? 57.275 60.587 47.764 1.00 71.96 38 PRO B N 1
ATOM 1302 C CA . PRO B 1 38 ? 55.882 60.199 47.531 1.00 71.27 38 PRO B CA 1
ATOM 1303 C C . PRO B 1 38 ? 55.642 58.735 47.878 1.00 70.55 38 PRO B C 1
ATOM 1304 O O . PRO B 1 38 ? 56.510 57.893 47.650 1.00 69.94 38 PRO B O 1
ATOM 1308 N N . GLU B 1 39 ? 54.474 58.439 48.452 1.00 69.85 39 GLU B N 1
ATOM 1309 C CA . GLU B 1 39 ? 54.127 57.068 48.821 1.00 67.84 39 GLU B CA 1
ATOM 1310 C C . GLU B 1 39 ? 53.980 56.240 47.540 1.00 65.82 39 GLU B C 1
ATOM 1311 O O . GLU B 1 39 ? 53.232 56.597 46.624 1.00 64.07 39 GLU B O 1
ATOM 1317 N N . VAL B 1 40 ? 54.706 55.132 47.495 1.00 64.44 40 VAL B N 1
ATOM 1318 C CA . VAL B 1 40 ? 54.724 54.275 46.331 1.00 63.72 40 VAL B CA 1
ATOM 1319 C C . VAL B 1 40 ? 54.016 52.967 46.527 1.00 63.91 40 VAL B C 1
ATOM 1320 O O . VAL B 1 40 ? 54.045 52.388 47.613 1.00 65.07 40 VAL B O 1
ATOM 1324 N N . LYS B 1 41 ? 53.373 52.512 45.457 1.00 63.33 41 LYS B N 1
ATOM 1325 C CA . LYS B 1 41 ? 52.637 51.256 45.458 1.00 62.57 41 LYS B CA 1
ATOM 1326 C C . LYS B 1 41 ? 53.067 50.480 44.220 1.00 62.12 41 LYS B C 1
ATOM 1327 O O . LYS B 1 41 ? 52.965 50.966 43.090 1.00 61.09 41 LYS B O 1
ATOM 1333 N N . LEU B 1 42 ? 53.560 49.273 44.454 1.00 61.86 42 LEU B N 1
ATOM 1334 C CA . LEU B 1 42 ? 54.055 48.411 43.400 1.00 61.87 42 LEU B CA 1
ATOM 1335 C C . LEU B 1 42 ? 53.142 47.244 43.092 1.00 62.16 42 LEU B C 1
ATOM 1336 O O . LEU B 1 42 ? 52.497 46.700 43.983 1.00 62.50 42 LEU B O 1
ATOM 1341 N N . ASP B 1 43 ? 53.112 46.842 41.826 1.00 62.40 43 ASP B N 1
ATOM 1342 C CA . ASP B 1 43 ? 52.276 45.726 41.419 1.00 62.85 43 ASP B CA 1
ATOM 1343 C C . ASP B 1 43 ? 52.955 44.938 40.292 1.00 62.03 43 ASP B C 1
ATOM 1344 O O . ASP B 1 43 ? 53.466 45.528 39.349 1.00 60.76 43 ASP B O 1
ATOM 1349 N N . LEU B 1 44 ? 52.956 43.612 40.407 1.00 62.08 44 LEU B N 1
ATOM 1350 C CA . LEU B 1 44 ? 53.593 42.732 39.427 1.00 65.17 44 LEU B CA 1
ATOM 1351 C C . LEU B 1 44 ? 52.671 41.709 38.760 1.00 67.38 44 LEU B C 1
ATOM 1352 O O . LEU B 1 44 ? 51.708 41.248 39.359 1.00 68.01 44 LEU B O 1
ATOM 1357 N N . ASP B 1 45 ? 53.008 41.334 37.527 1.00 69.68 45 ASP B N 1
ATOM 1358 C CA . ASP B 1 45 ? 52.242 40.363 36.751 1.00 71.36 45 ASP B CA 1
ATOM 1359 C C . ASP B 1 45 ? 53.190 39.604 35.840 1.00 70.87 45 ASP B C 1
ATOM 1360 O O . ASP B 1 45 ? 54.045 40.209 35.202 1.00 71.80 45 ASP B O 1
ATOM 1365 N N . THR B 1 46 ? 53.045 38.289 35.772 1.00 70.30 46 THR B N 1
ATOM 1366 C CA . THR B 1 46 ? 53.897 37.499 34.895 1.00 71.08 46 THR B CA 1
ATOM 1367 C C . THR B 1 46 ? 53.064 36.534 34.073 1.00 71.95 46 THR B C 1
ATOM 1368 O O . THR B 1 46 ? 52.287 35.752 34.617 1.00 72.94 46 THR B O 1
ATOM 1372 N N . ALA B 1 47 ? 53.235 36.596 32.758 1.00 72.33 47 ALA B N 1
ATOM 1373 C CA . ALA B 1 47 ? 52.514 35.729 31.843 1.00 72.51 47 ALA B CA 1
ATOM 1374 C C . ALA B 1 47 ? 53.462 35.267 30.751 1.00 73.21 47 ALA B C 1
ATOM 1375 O O . ALA B 1 47 ? 54.285 36.046 30.271 1.00 73.45 47 ALA B O 1
ATOM 1377 N N . SER B 1 48 ? 53.352 33.996 30.370 1.00 72.77 48 SER B N 1
ATOM 1378 C CA . SER B 1 48 ? 54.190 33.442 29.312 1.00 72.48 48 SER B CA 1
ATOM 1379 C C . SER B 1 48 ? 53.340 32.880 28.167 1.00 71.70 48 SER B C 1
ATOM 1380 O O . SER B 1 48 ? 52.113 33.001 28.176 1.00 71.30 48 SER B O 1
ATOM 1383 N N . SER B 1 49 ? 54.009 32.302 27.171 1.00 71.46 49 SER B N 1
ATOM 1384 C CA . SER B 1 49 ? 53.363 31.703 26.002 1.00 71.48 49 SER B CA 1
ATOM 1385 C C . SER B 1 49 ? 54.430 30.987 25.195 1.00 71.67 49 SER B C 1
ATOM 1386 O O . SER B 1 49 ? 55.612 31.297 25.328 1.00 70.60 49 SER B O 1
ATOM 1389 N N . GLN B 1 50 ? 54.017 30.020 24.374 1.00 73.21 50 GLN B N 1
ATOM 1390 C CA . GLN B 1 50 ? 54.950 29.252 23.549 1.00 73.56 50 GLN B CA 1
ATOM 1391 C C . GLN B 1 50 ? 54.891 29.774 22.127 1.00 73.92 50 GLN B C 1
ATOM 1392 O O . GLN B 1 50 ? 53.863 29.667 21.467 1.00 74.57 50 GLN B O 1
ATOM 1398 N N . LEU B 1 51 ? 55.997 30.345 21.664 1.00 74.20 51 LEU B N 1
ATOM 1399 C CA . LEU B 1 51 ? 56.064 30.911 20.324 1.00 74.13 51 LEU B CA 1
ATOM 1400 C C . LEU B 1 51 ? 56.327 29.805 19.306 1.00 73.81 51 LEU B C 1
ATOM 1401 O O . LEU B 1 51 ? 55.877 29.868 18.165 1.00 73.48 51 LEU B O 1
ATOM 1406 N N . ALA B 1 52 ? 57.061 28.792 19.734 1.00 73.86 52 ALA B N 1
ATOM 1407 C CA . ALA B 1 52 ? 57.379 27.671 18.874 1.00 75.15 52 ALA B CA 1
ATOM 1408 C C . ALA B 1 52 ? 57.765 26.516 19.772 1.00 76.47 52 ALA B C 1
ATOM 1409 O O . ALA B 1 52 ? 57.461 26.524 20.968 1.00 76.22 52 ALA B O 1
ATOM 1411 N N . ASP B 1 53 ? 58.433 25.519 19.210 1.00 78.26 53 ASP B N 1
ATOM 1412 C CA . ASP B 1 53 ? 58.835 24.378 20.017 1.00 80.67 53 ASP B CA 1
ATOM 1413 C C . ASP B 1 53 ? 60.071 24.766 20.815 1.00 80.35 53 ASP B C 1
ATOM 1414 O O . ASP B 1 53 ? 61.071 25.208 20.248 1.00 80.89 53 ASP B O 1
ATOM 1419 N N . ASP B 1 54 ? 59.992 24.603 22.131 1.00 79.04 54 ASP B N 1
ATOM 1420 C CA . ASP B 1 54 ? 61.104 24.940 23.005 1.00 77.92 54 ASP B CA 1
ATOM 1421 C C . ASP B 1 54 ? 61.498 26.418 22.914 1.00 75.02 54 ASP B C 1
ATOM 1422 O O . ASP B 1 54 ? 62.595 26.798 23.302 1.00 74.90 54 ASP B O 1
ATOM 1427 N N . VAL B 1 55 ? 60.604 27.244 22.383 1.00 72.50 55 VAL B N 1
ATOM 1428 C CA . VAL B 1 55 ? 60.856 28.674 22.286 1.00 69.48 55 VAL B CA 1
ATOM 1429 C C . VAL B 1 55 ? 59.662 29.383 22.895 1.00 68.21 55 VAL B C 1
ATOM 1430 O O . VAL B 1 55 ? 58.578 29.402 22.312 1.00 66.57 55 VAL B O 1
ATOM 1434 N N . TYR B 1 56 ? 59.870 29.970 24.073 1.00 67.34 56 TYR B N 1
ATOM 1435 C CA . TYR B 1 56 ? 58.795 30.655 24.785 1.00 66.39 56 TYR B CA 1
ATOM 1436 C C . TYR B 1 56 ? 59.018 32.149 24.970 1.00 64.62 56 TYR B C 1
ATOM 1437 O O . TYR B 1 56 ? 60.140 32.650 24.872 1.00 63.89 56 TYR B O 1
ATOM 1446 N N . GLU B 1 57 ? 57.925 32.852 25.244 1.00 62.67 57 GLU B N 1
ATOM 1447 C CA . GLU B 1 57 ? 57.980 34.283 25.480 1.00 60.49 57 GLU B CA 1
ATOM 1448 C C . GLU B 1 57 ? 57.404 34.608 26.846 1.00 58.52 57 GLU B C 1
ATOM 1449 O O . GLU B 1 57 ? 56.228 34.358 27.113 1.00 57.12 57 GLU B O 1
ATOM 1455 N N . VAL B 1 58 ? 58.242 35.159 27.716 1.00 55.94 58 VAL B N 1
ATOM 1456 C CA . VAL B 1 58 ? 57.797 35.532 29.047 1.00 52.83 58 VAL B CA 1
ATOM 1457 C C . VAL B 1 58 ? 57.667 37.041 29.120 1.00 51.69 58 VAL B C 1
ATOM 1458 O O . VAL B 1 58 ? 58.493 37.774 28.575 1.00 51.87 58 VAL B O 1
ATOM 1462 N N . VAL B 1 59 ? 56.615 37.492 29.785 1.00 50.63 59 VAL B N 1
ATOM 1463 C CA . VAL B 1 59 ? 56.359 38.909 29.931 1.00 50.27 59 VAL B CA 1
ATOM 1464 C C . VAL B 1 59 ? 56.225 39.268 31.396 1.00 50.16 59 VAL B C 1
ATOM 1465 O O . VAL B 1 59 ? 55.539 38.590 32.149 1.00 50.88 59 VAL B O 1
ATOM 1469 N N . LEU B 1 60 ? 56.901 40.338 31.798 1.00 49.64 60 LEU B N 1
ATOM 1470 C CA . LEU B 1 60 ? 56.859 40.801 33.172 1.00 47.99 60 LEU B CA 1
ATOM 1471 C C . LEU B 1 60 ? 56.240 42.194 33.149 1.00 46.40 60 LEU B C 1
ATOM 1472 O O . LEU B 1 60 ? 56.763 43.093 32.504 1.00 45.80 60 LEU B O 1
ATOM 1477 N N . ARG B 1 61 ? 55.122 42.377 33.837 1.00 46.95 61 ARG B N 1
ATOM 1478 C CA . ARG B 1 61 ? 54.487 43.687 33.859 1.00 48.39 61 ARG B CA 1
ATOM 1479 C C . ARG B 1 61 ? 54.672 44.272 35.240 1.00 47.10 61 ARG B C 1
ATOM 1480 O O . ARG B 1 61 ? 54.384 43.618 36.243 1.00 47.68 61 ARG B O 1
ATOM 1488 N N . VAL B 1 62 ? 55.158 45.503 35.296 1.00 44.73 62 VAL B N 1
ATOM 1489 C CA . VAL B 1 62 ? 55.379 46.151 36.582 1.00 42.85 62 VAL B CA 1
ATOM 1490 C C . VAL B 1 62 ? 54.695 47.506 36.576 1.00 42.59 62 VAL B C 1
ATOM 1491 O O . VAL B 1 62 ? 54.919 48.335 35.695 1.00 43.75 62 VAL B O 1
ATOM 1495 N N . THR B 1 63 ? 53.855 47.716 37.571 1.00 42.06 63 THR B N 1
ATOM 1496 C CA . THR B 1 63 ? 53.125 48.949 37.696 1.00 42.85 63 THR B CA 1
ATOM 1497 C C . THR B 1 63 ? 53.459 49.638 39.017 1.00 42.96 63 THR B C 1
ATOM 1498 O O . THR B 1 63 ? 53.428 49.027 40.085 1.00 43.00 63 THR B O 1
ATOM 1502 N N . VAL B 1 64 ? 53.769 50.920 38.926 1.00 43.21 64 VAL B N 1
ATOM 1503 C CA . VAL B 1 64 ? 54.131 51.703 40.079 1.00 44.74 64 VAL B CA 1
ATOM 1504 C C . VAL B 1 64 ? 53.234 52.920 40.176 1.00 45.79 64 VAL B C 1
ATOM 1505 O O . VAL B 1 64 ? 53.230 53.775 39.294 1.00 47.07 64 VAL B O 1
ATOM 1509 N N . THR B 1 65 ? 52.466 52.989 41.251 1.00 47.00 65 THR B N 1
ATOM 1510 C CA . THR B 1 65 ? 51.586 54.121 41.489 1.00 48.92 65 THR B CA 1
ATOM 1511 C C . THR B 1 65 ? 52.208 54.930 42.614 1.00 48.49 65 THR B C 1
ATOM 1512 O O . THR B 1 65 ? 52.539 54.380 43.664 1.00 50.27 65 THR B O 1
ATOM 1516 N N . ALA B 1 66 ? 52.350 56.233 42.403 1.00 48.19 66 ALA B N 1
ATOM 1517 C CA . ALA B 1 66 ? 52.944 57.117 43.403 1.00 46.81 66 ALA B CA 1
ATOM 1518 C C . ALA B 1 66 ? 52.056 58.325 43.679 1.00 47.31 66 ALA B C 1
ATOM 1519 O O . ALA B 1 66 ? 51.449 58.871 42.760 1.00 49.34 66 ALA B O 1
ATOM 1521 N N . SER B 1 67 ? 51.981 58.746 44.938 1.00 45.96 67 SER B N 1
ATOM 1522 C CA . SER B 1 67 ? 51.183 59.904 45.269 1.00 46.26 67 SER B CA 1
ATOM 1523 C C . SER B 1 67 ? 51.825 60.742 46.357 1.00 46.96 67 SER B C 1
ATOM 1524 O O . SER B 1 67 ? 52.565 60.227 47.189 1.00 47.21 67 SER B O 1
ATOM 1527 N N . LEU B 1 68 ? 51.556 62.044 46.316 1.00 47.65 68 LEU B N 1
ATOM 1528 C CA . LEU B 1 68 ? 52.069 63.003 47.285 1.00 48.52 68 LEU B CA 1
ATOM 1529 C C . LEU B 1 68 ? 50.871 63.622 47.977 1.00 50.41 68 LEU B C 1
ATOM 1530 O O . LEU B 1 68 ? 50.029 64.256 47.344 1.00 51.13 68 LEU B O 1
ATOM 1535 N N . GLY B 1 69 ? 50.790 63.451 49.285 1.00 52.59 69 GLY B N 1
ATOM 1536 C CA . GLY B 1 69 ? 49.652 64.007 49.975 1.00 53.61 69 GLY B CA 1
ATOM 1537 C C . GLY B 1 69 ? 48.469 63.196 49.498 1.00 56.46 69 GLY B C 1
ATOM 1538 O O . GLY B 1 69 ? 48.537 61.959 49.404 1.00 55.73 69 GLY B O 1
ATOM 1539 N N . GLU B 1 70 ? 47.392 63.877 49.143 1.00 56.38 70 GLU B N 1
ATOM 1540 C CA . GLU B 1 70 ? 46.216 63.148 48.717 1.00 58.05 70 GLU B CA 1
ATOM 1541 C C . GLU B 1 70 ? 45.992 63.173 47.203 1.00 56.08 70 GLU B C 1
ATOM 1542 O O . GLU B 1 70 ? 44.859 63.015 46.726 1.00 54.89 70 GLU B O 1
ATOM 1548 N N . GLU B 1 71 ? 47.077 63.340 46.450 1.00 52.45 71 GLU B N 1
ATOM 1549 C CA . GLU B 1 71 ? 46.977 63.398 45.005 1.00 50.22 71 GLU B CA 1
ATOM 1550 C C . GLU B 1 71 ? 48.057 62.601 44.280 1.00 48.47 71 GLU B C 1
ATOM 1551 O O . GLU B 1 71 ? 49.106 62.301 44.836 1.00 48.69 71 GLU B O 1
ATOM 1557 N N . THR B 1 72 ? 47.787 62.256 43.028 1.00 45.44 72 THR B N 1
ATOM 1558 C CA . THR B 1 72 ? 48.733 61.485 42.254 1.00 41.15 72 THR B CA 1
ATOM 1559 C C . THR B 1 72 ? 50.002 62.248 41.886 1.00 40.70 72 THR B C 1
ATOM 1560 O O . THR B 1 72 ? 49.947 63.392 41.447 1.00 39.18 72 THR B O 1
ATOM 1564 N N . ALA B 1 73 ? 51.151 61.608 42.088 1.00 39.50 73 ALA B N 1
ATOM 1565 C CA . ALA B 1 73 ? 52.421 62.215 41.712 1.00 37.94 73 ALA B CA 1
ATOM 1566 C C . ALA B 1 73 ? 52.686 61.699 40.307 1.00 35.16 73 ALA B C 1
ATOM 1567 O O . ALA B 1 73 ? 52.907 62.469 39.378 1.00 34.43 73 ALA B O 1
ATOM 1569 N N . PHE B 1 74 ? 52.665 60.386 40.148 1.00 31.36 74 PHE B N 1
ATOM 1570 C CA . PHE B 1 74 ? 52.878 59.827 38.821 1.00 32.05 74 PHE B CA 1
ATOM 1571 C C . PHE B 1 74 ? 52.463 58.397 38.766 1.00 30.28 74 PHE B C 1
ATOM 1572 O O . PHE B 1 74 ? 52.329 57.757 39.802 1.00 29.31 74 PHE B O 1
ATOM 1580 N N . LEU B 1 75 ? 52.211 57.917 37.555 1.00 31.46 75 LEU B N 1
ATOM 1581 C CA . LEU B 1 75 ? 51.880 56.510 37.329 1.00 36.22 75 LEU B CA 1
ATOM 1582 C C . LEU B 1 75 ? 52.879 56.048 36.252 1.00 34.99 75 LEU B C 1
ATOM 1583 O O . LEU B 1 75 ? 53.145 56.760 35.283 1.00 34.39 75 LEU B O 1
ATOM 1588 N N . CYS B 1 76 ? 53.413 54.856 36.432 1.00 35.29 76 CYS B N 1
ATOM 1589 C CA . CYS B 1 76 ? 54.382 54.317 35.517 1.00 37.90 76 CYS B CA 1
ATOM 1590 C C . CYS B 1 76 ? 54.110 52.840 35.401 1.00 37.60 76 CYS B C 1
ATOM 1591 O O . CYS B 1 76 ? 53.809 52.149 36.391 1.00 38.77 76 CYS B O 1
ATOM 1594 N N . GLU B 1 77 ? 54.206 52.346 34.185 1.00 36.89 77 GLU B N 1
ATOM 1595 C CA . GLU B 1 77 ? 53.981 50.936 33.961 1.00 39.97 77 GLU B CA 1
ATOM 1596 C C . GLU B 1 77 ? 54.891 50.487 32.842 1.00 37.79 77 GLU B C 1
ATOM 1597 O O . GLU B 1 77 ? 55.187 51.246 31.931 1.00 39.56 77 GLU B O 1
ATOM 1603 N N . VAL B 1 78 ? 55.338 49.252 32.934 1.00 37.80 78 VAL B N 1
ATOM 1604 C CA . VAL B 1 78 ? 56.200 48.683 31.939 1.00 38.89 78 VAL B CA 1
ATOM 1605 C C . VAL B 1 78 ? 55.891 47.200 31.777 1.00 39.51 78 VAL B C 1
ATOM 1606 O O . VAL B 1 78 ? 55.564 46.519 32.755 1.00 40.78 78 VAL B O 1
ATOM 1610 N N . GLN B 1 79 ? 55.964 46.718 30.538 1.00 39.56 79 GLN B N 1
ATOM 1611 C CA . GLN B 1 79 ? 55.782 45.297 30.235 1.00 42.16 79 GLN B CA 1
ATOM 1612 C C . GLN B 1 79 ? 57.083 44.947 29.545 1.00 41.63 79 GLN B C 1
ATOM 1613 O O . GLN B 1 79 ? 57.355 45.383 28.408 1.00 41.54 79 GLN B O 1
ATOM 1619 N N . GLN B 1 80 ? 57.896 44.188 30.256 1.00 41.48 80 GLN B N 1
ATOM 1620 C CA . GLN B 1 80 ? 59.186 43.784 29.750 1.00 41.60 80 GLN B CA 1
ATOM 1621 C C . GLN B 1 80 ? 59.092 42.354 29.286 1.00 41.51 80 GLN B C 1
ATOM 1622 O O . GLN B 1 80 ? 58.739 41.455 30.058 1.00 41.17 80 GLN B O 1
ATOM 1628 N N . GLY B 1 81 ? 59.402 42.133 28.019 1.00 41.25 81 GLY B N 1
ATOM 1629 C CA . GLY B 1 81 ? 59.327 40.783 27.507 1.00 40.83 81 GLY B CA 1
ATOM 1630 C C . GLY B 1 81 ? 60.674 40.206 27.155 1.00 41.44 81 GLY B C 1
ATOM 1631 O O . GLY B 1 81 ? 61.678 40.920 27.067 1.00 41.86 81 GLY B O 1
ATOM 1632 N N . GLY B 1 82 ? 60.682 38.895 26.975 1.00 42.25 82 GLY B N 1
ATOM 1633 C CA . GLY B 1 82 ? 61.883 38.200 26.589 1.00 43.30 82 GLY B CA 1
ATOM 1634 C C . GLY B 1 82 ? 61.531 36.902 25.882 1.00 45.39 82 GLY B C 1
ATOM 1635 O O . GLY B 1 82 ? 60.509 36.270 26.158 1.00 43.55 82 GLY B O 1
ATOM 1636 N N . ILE B 1 83 ? 62.374 36.511 24.944 1.00 48.44 83 ILE B N 1
ATOM 1637 C CA . ILE B 1 83 ? 62.168 35.266 24.246 1.00 51.07 83 ILE B CA 1
ATOM 1638 C C . ILE B 1 83 ? 63.246 34.337 24.749 1.00 51.76 83 ILE B C 1
ATOM 1639 O O . ILE B 1 83 ? 64.422 34.693 24.739 1.00 51.61 83 ILE B O 1
ATOM 1644 N N . PHE B 1 84 ? 62.846 33.157 25.211 1.00 55.14 84 PHE B N 1
ATOM 1645 C CA . PHE B 1 84 ? 63.806 32.177 25.720 1.00 55.91 84 PHE B CA 1
ATOM 1646 C C . PHE B 1 84 ? 63.609 30.817 25.071 1.00 58.10 84 PHE B C 1
ATOM 1647 O O . PHE B 1 84 ? 62.525 30.497 24.582 1.00 58.31 84 PHE B O 1
ATOM 1655 N N . SER B 1 85 ? 64.675 30.027 25.082 1.00 61.36 85 SER B N 1
ATOM 1656 C CA . SER B 1 85 ? 64.678 28.671 24.545 1.00 64.00 85 SER B CA 1
ATOM 1657 C C . SER B 1 85 ? 64.825 27.722 25.731 1.00 65.98 85 SER B C 1
ATOM 1658 O O . SER B 1 85 ? 65.881 27.703 26.369 1.00 66.51 85 SER B O 1
ATOM 1661 N N . ILE B 1 86 ? 63.782 26.948 26.030 1.00 68.32 86 ILE B N 1
ATOM 1662 C CA . ILE B 1 86 ? 63.830 25.995 27.143 1.00 70.93 86 ILE B CA 1
ATOM 1663 C C . ILE B 1 86 ? 63.624 24.559 26.651 1.00 73.90 86 ILE B C 1
ATOM 1664 O O . ILE B 1 86 ? 62.634 24.258 25.976 1.00 73.94 86 ILE B O 1
ATOM 1669 N N . ALA B 1 87 ? 64.562 23.680 27.005 1.00 77.62 87 ALA B N 1
ATOM 1670 C CA . ALA B 1 87 ? 64.522 22.268 26.613 1.00 80.40 87 ALA B CA 1
ATOM 1671 C C . ALA B 1 87 ? 64.905 21.353 27.780 1.00 82.73 87 ALA B C 1
ATOM 1672 O O . ALA B 1 87 ? 65.664 21.753 28.664 1.00 83.42 87 ALA B O 1
ATOM 1674 N N . GLY B 1 88 ? 64.382 20.125 27.771 1.00 85.03 88 GLY B N 1
ATOM 1675 C CA . GLY B 1 88 ? 64.679 19.164 28.823 1.00 86.50 88 GLY B CA 1
ATOM 1676 C C . GLY B 1 88 ? 63.746 19.298 30.009 1.00 88.36 88 GLY B C 1
ATOM 1677 O O . GLY B 1 88 ? 63.156 18.326 30.483 1.00 88.50 88 GLY B O 1
ATOM 1678 N N . ILE B 1 89 ? 63.620 20.522 30.496 1.00 90.59 89 ILE B N 1
ATOM 1679 C CA . ILE B 1 89 ? 62.755 20.812 31.621 1.00 92.46 89 ILE B CA 1
ATOM 1680 C C . ILE B 1 89 ? 61.308 20.709 31.154 1.00 93.44 89 ILE B C 1
ATOM 1681 O O . ILE B 1 89 ? 61.004 20.955 29.981 1.00 93.60 89 ILE B O 1
ATOM 1686 N N . GLU B 1 90 ? 60.422 20.330 32.072 1.00 94.33 90 GLU B N 1
ATOM 1687 C CA . GLU B 1 90 ? 59.001 20.215 31.768 1.00 94.52 90 GLU B CA 1
ATOM 1688 C C . GLU B 1 90 ? 58.197 19.926 33.021 1.00 93.51 90 GLU B C 1
ATOM 1689 O O . GLU B 1 90 ? 58.755 19.563 34.057 1.00 93.79 90 GLU B O 1
ATOM 1695 N N . GLY B 1 91 ? 56.885 20.106 32.920 1.00 92.20 91 GLY B N 1
ATOM 1696 C CA . GLY B 1 91 ? 56.012 19.860 34.051 1.00 90.85 91 GLY B CA 1
ATOM 1697 C C . GLY B 1 91 ? 55.986 20.993 35.056 1.00 89.78 91 GLY B C 1
ATOM 1698 O O . GLY B 1 91 ? 55.513 22.091 34.763 1.00 89.49 91 GLY B O 1
ATOM 1699 N N . THR B 1 92 ? 56.486 20.726 36.255 1.00 88.92 92 THR B N 1
ATOM 1700 C CA . THR B 1 92 ? 56.509 21.742 37.288 1.00 88.43 92 THR B CA 1
ATOM 1701 C C . THR B 1 92 ? 57.779 22.560 37.153 1.00 87.49 92 THR B C 1
ATOM 1702 O O . THR B 1 92 ? 57.767 23.775 37.328 1.00 86.97 92 THR B O 1
ATOM 1706 N N . GLN B 1 93 ? 58.875 21.881 36.836 1.00 86.92 93 GLN B N 1
ATOM 1707 C CA . GLN B 1 93 ? 60.157 22.542 36.663 1.00 86.64 93 GLN B CA 1
ATOM 1708 C C . GLN B 1 93 ? 60.040 23.631 35.609 1.00 85.31 93 GLN B C 1
ATOM 1709 O O . GLN B 1 93 ? 60.630 24.702 35.745 1.00 85.39 93 GLN B O 1
ATOM 1715 N N . MET B 1 94 ? 59.272 23.356 34.562 1.00 83.53 94 MET B N 1
ATOM 1716 C CA . MET B 1 94 ? 59.072 24.326 33.495 1.00 82.10 94 MET B CA 1
ATOM 1717 C C . MET B 1 94 ? 58.207 25.484 33.962 1.00 80.14 94 MET B C 1
ATOM 1718 O O . MET B 1 94 ? 58.509 26.644 33.696 1.00 79.94 94 MET B O 1
ATOM 1723 N N . ALA B 1 95 ? 57.119 25.166 34.651 1.00 78.06 95 ALA B N 1
ATOM 1724 C CA . ALA B 1 95 ? 56.218 26.201 35.137 1.00 76.12 95 ALA B CA 1
ATOM 1725 C C . ALA B 1 95 ? 57.002 27.179 35.995 1.00 74.20 95 ALA B C 1
ATOM 1726 O O . ALA B 1 95 ? 56.729 28.381 36.008 1.00 74.33 95 ALA B O 1
ATOM 1728 N N . HIS B 1 96 ? 57.980 26.648 36.711 1.00 71.90 96 HIS B N 1
ATOM 1729 C CA . HIS B 1 96 ? 58.808 27.462 37.581 1.00 71.21 96 HIS B CA 1
ATOM 1730 C C . HIS B 1 96 ? 59.834 28.280 36.782 1.00 69.01 96 HIS B C 1
ATOM 1731 O O . HIS B 1 96 ? 60.178 29.393 37.165 1.00 68.53 96 HIS B O 1
ATOM 1738 N N . CYS B 1 97 ? 60.302 27.724 35.670 1.00 66.37 97 CYS B N 1
ATOM 1739 C CA . CYS B 1 97 ? 61.265 28.397 34.816 1.00 64.03 97 CYS B CA 1
ATOM 1740 C C . CYS B 1 97 ? 60.633 29.635 34.179 1.00 62.98 97 CYS B C 1
ATOM 1741 O O . CYS B 1 97 ? 61.233 30.703 34.166 1.00 63.33 97 CYS B O 1
ATOM 1744 N N . LEU B 1 98 ? 59.410 29.493 33.678 1.00 61.23 98 LEU B N 1
ATOM 1745 C CA . LEU B 1 98 ? 58.707 30.589 33.023 1.00 59.36 98 LEU B CA 1
ATOM 1746 C C . LEU B 1 98 ? 57.988 31.531 33.971 1.00 57.90 98 LEU B C 1
ATOM 1747 O O . LEU B 1 98 ? 57.713 32.678 33.623 1.00 59.23 98 LEU B O 1
ATOM 1752 N N . GLY B 1 99 ? 57.652 31.048 35.158 1.00 57.38 99 GLY B N 1
ATOM 1753 C CA . GLY B 1 99 ? 56.932 31.883 36.113 1.00 55.29 99 GLY B CA 1
ATOM 1754 C C . GLY B 1 99 ? 57.793 32.535 37.175 1.00 54.71 99 GLY B C 1
ATOM 1755 O O . GLY B 1 99 ? 57.362 33.496 37.819 1.00 54.64 99 GLY B O 1
ATOM 1756 N N . ALA B 1 100 ? 59.007 32.025 37.363 1.00 52.86 100 ALA B N 1
ATOM 1757 C CA . ALA B 1 100 ? 59.894 32.595 38.365 1.00 52.61 100 ALA B CA 1
ATOM 1758 C C . ALA B 1 100 ? 61.310 32.876 37.863 1.00 51.53 100 ALA B C 1
ATOM 1759 O O . ALA B 1 100 ? 61.836 33.966 38.052 1.00 51.68 100 ALA B O 1
ATOM 1761 N N . TYR B 1 101 ? 61.912 31.897 37.206 1.00 50.53 101 TYR B N 1
ATOM 1762 C CA . TYR B 1 101 ? 63.277 32.027 36.715 1.00 50.15 101 TYR B CA 1
ATOM 1763 C C . TYR B 1 101 ? 63.486 33.117 35.646 1.00 51.13 101 TYR B C 1
ATOM 1764 O O . TYR B 1 101 ? 64.451 33.884 35.716 1.00 51.72 101 TYR B O 1
ATOM 1773 N N . CYS B 1 102 ? 62.593 33.169 34.657 1.00 50.85 102 CYS B N 1
ATOM 1774 C CA . CYS B 1 102 ? 62.679 34.143 33.577 1.00 48.87 102 CYS B CA 1
ATOM 1775 C C . CYS B 1 102 ? 62.241 35.526 34.031 1.00 47.31 102 CYS B C 1
ATOM 1776 O O . CYS B 1 102 ? 62.833 36.528 33.641 1.00 48.86 102 CYS B O 1
ATOM 1779 N N . PRO B 1 103 ? 61.170 35.613 34.829 1.00 46.55 103 PRO B N 1
ATOM 1780 C CA . PRO B 1 103 ? 60.782 36.963 35.256 1.00 44.45 103 PRO B CA 1
ATOM 1781 C C . PRO B 1 103 ? 61.927 37.596 36.083 1.00 44.73 103 PRO B C 1
ATOM 1782 O O . PRO B 1 103 ? 62.132 38.816 36.057 1.00 42.98 103 PRO B O 1
ATOM 1786 N N . ASN B 1 104 ? 62.660 36.749 36.806 1.00 42.20 104 ASN B N 1
ATOM 1787 C CA . ASN B 1 104 ? 63.761 37.193 37.649 1.00 44.07 104 ASN B CA 1
ATOM 1788 C C . ASN B 1 104 ? 64.876 37.785 36.785 1.00 45.11 104 ASN B C 1
ATOM 1789 O O . ASN B 1 104 ? 65.598 38.700 37.209 1.00 44.45 104 ASN B O 1
ATOM 1794 N N . ILE B 1 105 ? 64.998 37.263 35.567 1.00 42.76 105 ILE B N 1
ATOM 1795 C CA . ILE B 1 105 ? 65.996 37.739 34.627 1.00 40.14 105 ILE B CA 1
ATOM 1796 C C . ILE B 1 105 ? 65.552 39.089 34.081 1.00 39.31 105 ILE B C 1
ATOM 1797 O O . ILE B 1 105 ? 66.358 39.990 33.859 1.00 38.19 105 ILE B O 1
ATOM 1802 N N . LEU B 1 106 ? 64.246 39.225 33.901 1.00 39.87 106 LEU B N 1
ATOM 1803 C CA . LEU B 1 106 ? 63.675 40.439 33.346 1.00 39.99 106 LEU B CA 1
ATOM 1804 C C . LEU B 1 106 ? 63.433 41.580 34.334 1.00 38.59 106 LEU B C 1
ATOM 1805 O O . LEU B 1 106 ? 63.336 42.745 33.939 1.00 40.97 106 LEU B O 1
ATOM 1810 N N . PHE B 1 107 ? 63.324 41.256 35.611 1.00 36.95 107 PHE B N 1
ATOM 1811 C CA . PHE B 1 107 ? 63.073 42.277 36.609 1.00 35.93 107 PHE B CA 1
ATOM 1812 C C . PHE B 1 107 ? 64.043 43.497 36.547 1.00 36.17 107 PHE B C 1
ATOM 1813 O O . PHE B 1 107 ? 63.604 44.667 36.558 1.00 38.24 107 PHE B O 1
ATOM 1821 N N . PRO B 1 108 ? 65.364 43.249 36.498 1.00 35.87 108 PRO B N 1
ATOM 1822 C CA . PRO B 1 108 ? 66.323 44.360 36.424 1.00 35.05 108 PRO B CA 1
ATOM 1823 C C . PRO B 1 108 ? 65.990 45.356 35.295 1.00 35.38 108 PRO B C 1
ATOM 1824 O O . PRO B 1 108 ? 66.067 46.581 35.480 1.00 37.23 108 PRO B O 1
ATOM 1828 N N . TYR B 1 109 ? 65.613 44.837 34.127 1.00 34.41 109 TYR B N 1
ATOM 1829 C CA . TYR B 1 109 ? 65.243 45.685 32.976 1.00 32.86 109 TYR B CA 1
ATOM 1830 C C . TYR B 1 109 ? 64.023 46.570 33.239 1.00 34.84 109 TYR B C 1
ATOM 1831 O O . TYR B 1 109 ? 64.034 47.791 32.994 1.00 36.49 109 TYR B O 1
ATOM 1840 N N . ALA B 1 110 ? 62.958 45.950 33.732 1.00 34.68 110 ALA B N 1
ATOM 1841 C CA . ALA B 1 110 ? 61.733 46.684 34.016 1.00 35.91 110 ALA B CA 1
ATOM 1842 C C . ALA B 1 110 ? 61.996 47.698 35.119 1.00 33.26 110 ALA B C 1
ATOM 1843 O O . ALA B 1 110 ? 61.491 48.821 35.096 1.00 30.35 110 ALA B O 1
ATOM 1845 N N . ARG B 1 111 ? 62.767 47.265 36.105 1.00 33.61 111 ARG B N 1
ATOM 1846 C CA . ARG B 1 111 ? 63.107 48.129 37.233 1.00 36.77 111 ARG B CA 1
ATOM 1847 C C . ARG B 1 111 ? 63.809 49.404 36.765 1.00 36.70 111 ARG B C 1
ATOM 1848 O O . ARG B 1 111 ? 63.456 50.527 37.153 1.00 36.37 111 ARG B O 1
ATOM 1856 N N . GLU B 1 112 ? 64.794 49.217 35.897 1.00 36.77 112 GLU B N 1
ATOM 1857 C CA . GLU B 1 112 ? 65.578 50.332 35.411 1.00 37.79 112 GLU B CA 1
ATOM 1858 C C . GLU B 1 112 ? 64.746 51.218 34.532 1.00 36.76 112 GLU B C 1
ATOM 1859 O O . GLU B 1 112 ? 64.903 52.444 34.507 1.00 35.60 112 GLU B O 1
ATOM 1865 N N . CYS B 1 113 ? 63.857 50.583 33.790 1.00 39.12 113 CYS B N 1
ATOM 1866 C CA . CYS B 1 113 ? 63.008 51.335 32.891 1.00 38.89 113 CYS B CA 1
ATOM 1867 C C . CYS B 1 113 ? 62.167 52.265 33.734 1.00 37.05 113 CYS B C 1
ATOM 1868 O O . CYS B 1 113 ? 62.032 53.444 33.426 1.00 36.53 113 CYS B O 1
ATOM 1871 N N . ILE B 1 114 ? 61.630 51.741 34.825 1.00 37.62 114 ILE B N 1
ATOM 1872 C CA . ILE B 1 114 ? 60.798 52.566 35.694 1.00 40.57 114 ILE B CA 1
ATOM 1873 C C . ILE B 1 114 ? 61.608 53.700 36.326 1.00 40.30 114 ILE B C 1
ATOM 1874 O O . ILE B 1 114 ? 61.162 54.850 36.377 1.00 41.31 114 ILE B O 1
ATOM 1879 N N . THR B 1 115 ? 62.794 53.366 36.819 1.00 40.47 115 THR B N 1
ATOM 1880 C CA . THR B 1 115 ? 63.686 54.359 37.409 1.00 40.22 115 THR B CA 1
ATOM 1881 C C . THR B 1 115 ? 64.012 55.449 36.387 1.00 38.70 115 THR B C 1
ATOM 1882 O O . THR B 1 115 ? 64.021 56.642 36.697 1.00 39.37 115 THR B O 1
ATOM 1886 N N . SER B 1 116 ? 64.278 55.037 35.157 1.00 37.41 116 SER B N 1
ATOM 1887 C CA . SER B 1 116 ? 64.609 56.010 34.125 1.00 38.26 116 SER B CA 1
ATOM 1888 C C . SER B 1 116 ? 63.424 56.947 33.875 1.00 39.30 116 SER B C 1
ATOM 1889 O O . SER B 1 116 ? 63.584 58.184 33.847 1.00 38.06 116 SER B O 1
ATOM 1892 N N . MET B 1 117 ? 62.230 56.363 33.711 1.00 38.85 117 MET B N 1
ATOM 1893 C CA . MET B 1 117 ? 61.009 57.156 33.462 1.00 39.13 117 MET B CA 1
ATOM 1894 C C . MET B 1 117 ? 60.769 58.132 34.625 1.00 35.62 117 MET B C 1
ATOM 1895 O O . MET B 1 117 ? 60.538 59.308 34.420 1.00 35.09 117 MET B O 1
ATOM 1900 N N . VAL B 1 118 ? 60.846 57.636 35.847 1.00 36.47 118 VAL B N 1
ATOM 1901 C CA . VAL B 1 118 ? 60.665 58.492 37.016 1.00 37.01 118 VAL B CA 1
ATOM 1902 C C . VAL B 1 118 ? 61.686 59.640 37.016 1.00 38.29 118 VAL B C 1
ATOM 1903 O O . VAL B 1 118 ? 61.358 60.780 37.360 1.00 38.61 118 VAL B O 1
ATOM 1907 N N . SER B 1 119 ? 62.924 59.346 36.622 1.00 37.54 119 SER B N 1
ATOM 1908 C CA . SER B 1 119 ? 63.954 60.376 36.583 1.00 38.26 119 SER B CA 1
ATOM 1909 C C . SER B 1 119 ? 63.641 61.405 35.514 1.00 36.44 119 SER B C 1
ATOM 1910 O O . SER B 1 119 ? 63.829 62.592 35.725 1.00 38.36 119 SER B O 1
ATOM 1913 N N . ARG B 1 120 ? 63.179 60.954 34.353 1.00 36.15 120 ARG B N 1
ATOM 1914 C CA . ARG B 1 120 ? 62.808 61.880 33.265 1.00 36.38 120 ARG B CA 1
ATOM 1915 C C . ARG B 1 120 ? 61.707 62.864 33.692 1.00 37.68 120 ARG B C 1
ATOM 1916 O O . ARG B 1 120 ? 61.718 64.019 33.267 1.00 36.61 120 ARG B O 1
ATOM 1924 N N . GLY B 1 121 ? 60.767 62.391 34.520 1.00 35.24 121 GLY B N 1
ATOM 1925 C CA . GLY B 1 121 ? 59.685 63.233 35.001 1.00 36.75 121 GLY B CA 1
ATOM 1926 C C . GLY B 1 121 ? 60.084 64.208 36.098 1.00 37.29 121 GLY B C 1
ATOM 1927 O O . GLY B 1 121 ? 59.277 65.016 36.563 1.00 34.61 121 GLY B O 1
ATOM 1928 N N . THR B 1 122 ? 61.348 64.109 36.508 1.00 39.29 122 THR B N 1
ATOM 1929 C CA . THR B 1 122 ? 61.971 64.928 37.546 1.00 37.70 122 THR B CA 1
ATOM 1930 C C . THR B 1 122 ? 61.431 64.666 38.926 1.00 38.96 122 THR B C 1
ATOM 1931 O O . THR B 1 122 ? 61.298 65.577 39.737 1.00 40.65 122 THR B O 1
ATOM 1935 N N . PHE B 1 123 ? 61.108 63.409 39.188 1.00 40.62 123 PHE B N 1
ATOM 1936 C CA . PHE B 1 123 ? 60.642 63.035 40.510 1.00 42.69 123 PHE B CA 1
ATOM 1937 C C . PHE B 1 123 ? 61.816 62.436 41.312 1.00 44.65 123 PHE B C 1
ATOM 1938 O O . PHE B 1 123 ? 62.892 62.123 40.761 1.00 42.63 123 PHE B O 1
ATOM 1946 N N . PRO B 1 124 ? 61.630 62.295 42.631 1.00 46.33 124 PRO B N 1
ATOM 1947 C CA . PRO B 1 124 ? 62.676 61.735 43.486 1.00 48.34 124 PRO B CA 1
ATOM 1948 C C . PRO B 1 124 ? 63.045 60.334 43.069 1.00 49.09 124 PRO B C 1
ATOM 1949 O O . PRO B 1 124 ? 62.221 59.590 42.554 1.00 47.88 124 PRO B O 1
ATOM 1953 N N . GLN B 1 125 ? 64.306 60.003 43.274 1.00 51.00 125 GLN B N 1
ATOM 1954 C CA . GLN B 1 125 ? 64.820 58.702 42.936 1.00 53.67 125 GLN B CA 1
ATOM 1955 C C . GLN B 1 125 ? 63.869 57.596 43.379 1.00 55.22 125 GLN B C 1
ATOM 1956 O O . GLN B 1 125 ? 63.338 57.634 44.491 1.00 54.06 125 GLN B O 1
ATOM 1962 N N . LEU B 1 126 ? 63.668 56.608 42.509 1.00 56.88 126 LEU B N 1
ATOM 1963 C CA . LEU B 1 126 ? 62.804 55.471 42.812 1.00 58.45 126 LEU B CA 1
ATOM 1964 C C . LEU B 1 126 ? 63.470 54.142 42.448 1.00 59.97 126 LEU B C 1
ATOM 1965 O O . LEU B 1 126 ? 63.588 53.800 41.268 1.00 59.94 126 LEU B O 1
ATOM 1970 N N . ASN B 1 127 ? 63.896 53.387 43.456 1.00 61.52 127 ASN B N 1
ATOM 1971 C CA . ASN B 1 127 ? 64.518 52.086 43.203 1.00 61.96 127 ASN B CA 1
ATOM 1972 C C . ASN B 1 127 ? 63.655 50.951 43.754 1.00 62.58 127 ASN B C 1
ATOM 1973 O O . ASN B 1 127 ? 63.455 50.829 44.957 1.00 63.37 127 ASN B O 1
ATOM 1978 N N . LEU B 1 128 ? 63.128 50.131 42.857 1.00 61.86 128 LEU B N 1
ATOM 1979 C CA . LEU B 1 128 ? 62.302 49.030 43.278 1.00 60.89 128 LEU B CA 1
ATOM 1980 C C . LEU B 1 128 ? 63.146 48.023 44.030 1.00 59.84 128 LEU B C 1
ATOM 1981 O O . LEU B 1 128 ? 64.217 47.611 43.565 1.00 59.24 128 LEU B O 1
ATOM 1986 N N . ALA B 1 129 ? 62.663 47.647 45.207 1.00 57.42 129 ALA B N 1
ATOM 1987 C CA . ALA B 1 129 ? 63.343 46.674 46.034 1.00 57.43 129 ALA B CA 1
ATOM 1988 C C . ALA B 1 129 ? 63.323 45.329 45.317 1.00 57.58 129 ALA B C 1
ATOM 1989 O O . ALA B 1 129 ? 62.383 45.015 44.580 1.00 56.12 129 ALA B O 1
ATOM 1991 N N . PRO B 1 130 ? 64.374 44.517 45.516 1.00 58.41 130 PRO B N 1
ATOM 1992 C CA . PRO B 1 130 ? 64.474 43.196 44.883 1.00 58.07 130 PRO B CA 1
ATOM 1993 C C . PRO B 1 130 ? 63.249 42.331 45.162 1.00 57.87 130 PRO B C 1
ATOM 1994 O O . PRO B 1 130 ? 62.687 42.358 46.252 1.00 57.63 130 PRO B O 1
ATOM 1998 N N . VAL B 1 131 ? 62.833 41.565 44.165 1.00 57.78 131 VAL B N 1
ATOM 1999 C CA . VAL B 1 131 ? 61.671 40.719 44.329 1.00 56.61 131 VAL B CA 1
ATOM 2000 C C . VAL B 1 131 ? 62.062 39.252 44.313 1.00 57.40 131 VAL B C 1
ATOM 2001 O O . VAL B 1 131 ? 62.845 38.820 43.474 1.00 57.90 131 VAL B O 1
ATOM 2005 N N . ASN B 1 132 ? 61.537 38.488 45.265 1.00 58.54 132 ASN B N 1
ATOM 2006 C CA . ASN B 1 132 ? 61.818 37.059 45.305 1.00 59.99 132 ASN B CA 1
ATOM 2007 C C . ASN B 1 132 ? 60.734 36.347 44.491 1.00 61.09 132 ASN B C 1
ATOM 2008 O O . ASN B 1 132 ? 59.665 36.026 45.015 1.00 61.00 132 ASN B O 1
ATOM 2013 N N . PHE B 1 133 ? 61.009 36.093 43.215 1.00 61.52 133 PHE B N 1
ATOM 2014 C CA . PHE B 1 133 ? 60.022 35.440 42.372 1.00 62.23 133 PHE B CA 1
ATOM 2015 C C . PHE B 1 133 ? 59.777 33.992 42.761 1.00 63.66 133 PHE B C 1
ATOM 2016 O O . PHE B 1 133 ? 58.704 33.450 42.498 1.00 63.82 133 PHE B O 1
ATOM 2024 N N . ASP B 1 134 ? 60.766 33.361 43.383 1.00 65.28 134 ASP B N 1
ATOM 2025 C CA . ASP B 1 134 ? 60.605 31.979 43.808 1.00 67.60 134 ASP B CA 1
ATOM 2026 C C . ASP B 1 134 ? 59.509 31.910 44.869 1.00 69.65 134 ASP B C 1
ATOM 2027 O O . ASP B 1 134 ? 58.654 31.019 44.847 1.00 70.14 134 ASP B O 1
ATOM 2032 N N . ALA B 1 135 ? 59.532 32.871 45.787 1.00 71.27 135 ALA B N 1
ATOM 2033 C CA . ALA B 1 135 ? 58.542 32.945 46.849 1.00 72.40 135 ALA B CA 1
ATOM 2034 C C . ALA B 1 135 ? 57.173 33.276 46.253 1.00 74.05 135 ALA B C 1
ATOM 2035 O O . ALA B 1 135 ? 56.163 32.693 46.648 1.00 74.57 135 ALA B O 1
ATOM 2037 N N . LEU B 1 136 ? 57.144 34.206 45.301 1.00 75.41 136 LEU B N 1
ATOM 2038 C CA . LEU B 1 136 ? 55.898 34.603 44.641 1.00 77.31 136 LEU B CA 1
ATOM 2039 C C . LEU B 1 136 ? 55.275 33.445 43.868 1.00 78.84 136 LEU B C 1
ATOM 2040 O O . LEU B 1 136 ? 54.055 33.327 43.780 1.00 78.21 136 LEU B O 1
ATOM 2045 N N . PHE B 1 137 ? 56.119 32.593 43.307 1.00 80.95 137 PHE B N 1
ATOM 2046 C CA . PHE B 1 137 ? 55.641 31.456 42.546 1.00 83.09 137 PHE B CA 1
ATOM 2047 C C . PHE B 1 137 ? 55.031 30.432 43.496 1.00 85.61 137 PHE B C 1
ATOM 2048 O O . PHE B 1 137 ? 54.045 29.776 43.163 1.00 85.71 137 PHE B O 1
ATOM 2056 N N . MET B 1 138 ? 55.618 30.298 44.683 1.00 88.82 138 MET B N 1
ATOM 2057 C CA . MET B 1 138 ? 55.116 29.352 45.678 1.00 92.07 138 MET B CA 1
ATOM 2058 C C . MET B 1 138 ? 53.718 29.736 46.179 1.00 93.70 138 MET B C 1
ATOM 2059 O O . MET B 1 138 ? 53.031 28.922 46.794 1.00 94.15 138 MET B O 1
ATOM 2064 N N . ASN B 1 139 ? 53.306 30.975 45.916 1.00 95.63 139 ASN B N 1
ATOM 2065 C CA . ASN B 1 139 ? 51.984 31.452 46.321 1.00 97.44 139 ASN B CA 1
ATOM 2066 C C . ASN B 1 139 ? 50.989 31.330 45.174 1.00 98.77 139 ASN B C 1
ATOM 2067 O O . ASN B 1 139 ? 49.776 31.370 45.385 1.00 98.66 139 ASN B O 1
ATOM 2072 N N . TYR B 1 140 ? 51.519 31.190 43.962 1.00 100.37 140 TYR B N 1
ATOM 2073 C CA . TYR B 1 140 ? 50.704 31.049 42.763 1.00 101.97 140 TYR B CA 1
ATOM 2074 C C . TYR B 1 140 ? 50.081 29.668 42.798 1.00 102.49 140 TYR B C 1
ATOM 2075 O O . TYR B 1 140 ? 49.021 29.438 42.223 1.00 102.89 140 TYR B O 1
ATOM 2084 N N . LEU B 1 141 ? 50.753 28.755 43.490 1.00 102.65 141 LEU B N 1
ATOM 2085 C CA . LEU B 1 141 ? 50.296 27.381 43.615 1.00 102.87 141 LEU B CA 1
ATOM 2086 C C . LEU B 1 141 ? 49.544 27.177 44.933 1.00 103.12 141 LEU B C 1
ATOM 2087 O O . LEU B 1 141 ? 50.001 26.331 45.733 1.00 102.82 141 LEU B O 1
ATOM 2092 N N . MET C 1 9 ? 71.453 74.722 3.874 1.00 76.48 9 MET C N 1
ATOM 2093 C CA . MET C 1 9 ? 72.228 73.615 4.519 1.00 76.71 9 MET C CA 1
ATOM 2094 C C . MET C 1 9 ? 71.503 72.262 4.467 1.00 75.75 9 MET C C 1
ATOM 2095 O O . MET C 1 9 ? 70.299 72.183 4.687 1.00 76.53 9 MET C O 1
ATOM 2100 N N . THR C 1 10 ? 72.237 71.195 4.172 1.00 73.55 10 THR C N 1
ATOM 2101 C CA . THR C 1 10 ? 71.636 69.868 4.143 1.00 71.60 10 THR C CA 1
ATOM 2102 C C . THR C 1 10 ? 72.156 69.087 5.354 1.00 69.51 10 THR C C 1
ATOM 2103 O O . THR C 1 10 ? 73.259 68.523 5.338 1.00 70.07 10 THR C O 1
ATOM 2107 N N . PHE C 1 11 ? 71.339 69.061 6.400 1.00 65.58 11 PHE C N 1
ATOM 2108 C CA . PHE C 1 11 ? 71.682 68.397 7.644 1.00 61.35 11 PHE C CA 1
ATOM 2109 C C . PHE C 1 11 ? 70.934 67.082 7.809 1.00 59.43 11 PHE C C 1
ATOM 2110 O O . PHE C 1 11 ? 69.766 66.971 7.462 1.00 59.57 11 PHE C O 1
ATOM 2118 N N . GLN C 1 12 ? 71.613 66.076 8.334 1.00 57.55 12 GLN C N 1
ATOM 2119 C CA . GLN C 1 12 ? 70.968 64.799 8.566 1.00 54.72 12 GLN C CA 1
ATOM 2120 C C . GLN C 1 12 ? 71.739 63.994 9.613 1.00 51.60 12 GLN C C 1
ATOM 2121 O O . GLN C 1 12 ? 72.940 63.766 9.469 1.00 48.77 12 GLN C O 1
ATOM 2127 N N . ILE C 1 13 ? 71.049 63.590 10.677 1.00 47.64 13 ILE C N 1
ATOM 2128 C CA . ILE C 1 13 ? 71.677 62.803 11.725 1.00 43.03 13 ILE C CA 1
ATOM 2129 C C . ILE C 1 13 ? 71.813 61.361 11.243 1.00 42.68 13 ILE C C 1
ATOM 2130 O O . ILE C 1 13 ? 70.817 60.708 10.937 1.00 44.24 13 ILE C O 1
ATOM 2135 N N . GLN C 1 14 ? 73.038 60.854 11.195 1.00 40.03 14 GLN C N 1
ATOM 2136 C CA . GLN C 1 14 ? 73.254 59.496 10.727 1.00 39.73 14 GLN C CA 1
ATOM 2137 C C . GLN C 1 14 ? 73.343 58.458 11.823 1.00 38.15 14 GLN C C 1
ATOM 2138 O O . GLN C 1 14 ? 73.028 57.298 11.607 1.00 38.03 14 GLN C O 1
ATOM 2144 N N . ARG C 1 15 ? 73.786 58.860 13.009 1.00 38.05 15 ARG C N 1
ATOM 2145 C CA . ARG C 1 15 ? 73.954 57.896 14.087 1.00 34.66 15 ARG C CA 1
ATOM 2146 C C . ARG C 1 15 ? 74.421 58.649 15.334 1.00 34.62 15 ARG C C 1
ATOM 2147 O O . ARG C 1 15 ? 75.128 59.659 15.229 1.00 33.79 15 ARG C O 1
ATOM 2155 N N . ILE C 1 16 ? 73.991 58.165 16.499 1.00 32.31 16 ILE C N 1
ATOM 2156 C CA . ILE C 1 16 ? 74.351 58.753 17.784 1.00 32.86 16 ILE C CA 1
ATOM 2157 C C . ILE C 1 16 ? 74.736 57.588 18.648 1.00 33.16 16 ILE C C 1
ATOM 2158 O O . ILE C 1 16 ? 74.034 56.590 18.694 1.00 32.96 16 ILE C O 1
ATOM 2163 N N . TYR C 1 17 ? 75.882 57.701 19.311 1.00 33.52 17 TYR C N 1
ATOM 2164 C CA . TYR C 1 17 ? 76.400 56.587 20.092 1.00 32.81 17 TYR C CA 1
ATOM 2165 C C . TYR C 1 17 ? 77.455 57.050 21.093 1.00 33.54 17 TYR C C 1
ATOM 2166 O O . TYR C 1 17 ? 78.155 58.041 20.868 1.00 31.30 17 TYR C O 1
ATOM 2175 N N . THR C 1 18 ? 77.570 56.311 22.189 1.00 32.98 18 THR C N 1
ATOM 2176 C CA . THR C 1 18 ? 78.557 56.616 23.217 1.00 36.62 18 THR C CA 1
ATOM 2177 C C . THR C 1 18 ? 79.832 55.842 22.882 1.00 36.31 18 THR C C 1
ATOM 2178 O O . THR C 1 18 ? 79.796 54.610 22.702 1.00 36.23 18 THR C O 1
ATOM 2182 N N . LYS C 1 19 ? 80.940 56.563 22.750 1.00 33.96 19 LYS C N 1
ATOM 2183 C CA . LYS C 1 19 ? 82.215 55.918 22.434 1.00 36.00 19 LYS C CA 1
ATOM 2184 C C . LYS C 1 19 ? 82.855 55.458 23.728 1.00 35.95 19 LYS C C 1
ATOM 2185 O O . LYS C 1 19 ? 83.646 54.522 23.733 1.00 35.09 19 LYS C O 1
ATOM 2191 N N . ASP C 1 20 ? 82.501 56.118 24.831 1.00 35.62 20 ASP C N 1
ATOM 2192 C CA . ASP C 1 20 ? 83.128 55.793 26.107 1.00 34.95 20 ASP C CA 1
ATOM 2193 C C . ASP C 1 20 ? 82.317 56.210 27.318 1.00 33.18 20 ASP C C 1
ATOM 2194 O O . ASP C 1 20 ? 81.766 57.308 27.366 1.00 30.74 20 ASP C O 1
ATOM 2199 N N . ILE C 1 21 ? 82.281 55.329 28.310 1.00 31.66 21 ILE C N 1
ATOM 2200 C CA . ILE C 1 21 ? 81.541 55.588 29.526 1.00 32.67 21 ILE C CA 1
ATOM 2201 C C . ILE C 1 21 ? 82.382 55.103 30.677 1.00 31.67 21 ILE C C 1
ATOM 2202 O O . ILE C 1 21 ? 82.948 54.015 30.624 1.00 30.21 21 ILE C O 1
ATOM 2207 N N . SER C 1 22 ? 82.452 55.897 31.730 1.00 30.66 22 SER C N 1
ATOM 2208 C CA . SER C 1 22 ? 83.230 55.487 32.885 1.00 31.49 22 SER C CA 1
ATOM 2209 C C . SER C 1 22 ? 82.587 56.039 34.132 1.00 29.89 22 SER C C 1
ATOM 2210 O O . SER C 1 22 ? 82.249 57.218 34.190 1.00 28.72 22 SER C O 1
ATOM 2213 N N . PHE C 1 23 ? 82.376 55.167 35.107 1.00 28.65 23 PHE C N 1
ATOM 2214 C CA . PHE C 1 23 ? 81.796 55.568 36.377 1.00 31.58 23 PHE C CA 1
ATOM 2215 C C . PHE C 1 23 ? 82.587 54.891 37.456 1.00 32.23 23 PHE C C 1
ATOM 2216 O O . PHE C 1 23 ? 82.806 53.686 37.395 1.00 34.48 23 PHE C O 1
ATOM 2224 N N . GLU C 1 24 ? 83.010 55.646 38.456 1.00 34.07 24 GLU C N 1
ATOM 2225 C CA . GLU C 1 24 ? 83.804 55.063 39.543 1.00 36.29 24 GLU C CA 1
ATOM 2226 C C . GLU C 1 24 ? 83.384 55.635 40.885 1.00 36.58 24 GLU C C 1
ATOM 2227 O O . GLU C 1 24 ? 83.199 56.848 41.034 1.00 34.95 24 GLU C O 1
ATOM 2233 N N . ALA C 1 25 ? 83.188 54.763 41.854 1.00 38.30 25 ALA C N 1
ATOM 2234 C CA . ALA C 1 25 ? 82.869 55.220 43.204 1.00 41.56 25 ALA C CA 1
ATOM 2235 C C . ALA C 1 25 ? 83.801 54.388 44.089 1.00 44.72 25 ALA C C 1
ATOM 2236 O O . ALA C 1 25 ? 83.403 53.368 44.648 1.00 45.39 25 ALA C O 1
ATOM 2238 N N . PRO C 1 26 ? 85.075 54.814 44.197 1.00 48.59 26 PRO C N 1
ATOM 2239 C CA . PRO C 1 26 ? 86.155 54.184 44.974 1.00 50.51 26 PRO C CA 1
ATOM 2240 C C . PRO C 1 26 ? 85.813 53.788 46.396 1.00 49.92 26 PRO C C 1
ATOM 2241 O O . PRO C 1 26 ? 86.106 52.677 46.814 1.00 51.90 26 PRO C O 1
ATOM 2245 N N . ASN C 1 27 ? 85.201 54.701 47.137 1.00 51.03 27 ASN C N 1
ATOM 2246 C CA . ASN C 1 27 ? 84.837 54.431 48.534 1.00 53.79 27 ASN C CA 1
ATOM 2247 C C . ASN C 1 27 ? 83.336 54.182 48.649 1.00 54.15 27 ASN C C 1
ATOM 2248 O O . ASN C 1 27 ? 82.734 54.520 49.671 1.00 53.76 27 ASN C O 1
ATOM 2253 N N . ALA C 1 28 ? 82.766 53.565 47.608 1.00 54.40 28 ALA C N 1
ATOM 2254 C CA . ALA C 1 28 ? 81.337 53.313 47.503 1.00 55.34 28 ALA C CA 1
ATOM 2255 C C . ALA C 1 28 ? 80.649 52.866 48.767 1.00 57.11 28 ALA C C 1
ATOM 2256 O O . ALA C 1 28 ? 79.748 53.551 49.283 1.00 59.93 28 ALA C O 1
ATOM 2258 N N . PRO C 1 29 ? 81.053 51.713 49.301 1.00 55.76 29 PRO C N 1
ATOM 2259 C CA . PRO C 1 29 ? 80.358 51.295 50.523 1.00 54.39 29 PRO C CA 1
ATOM 2260 C C . PRO C 1 29 ? 80.312 52.426 51.569 1.00 55.30 29 PRO C C 1
ATOM 2261 O O . PRO C 1 29 ? 79.268 53.055 51.776 1.00 52.46 29 PRO C O 1
ATOM 2265 N N . HIS C 1 30 ? 81.455 52.701 52.197 1.00 56.92 30 HIS C N 1
ATOM 2266 C CA . HIS C 1 30 ? 81.534 53.722 53.249 1.00 60.00 30 HIS C CA 1
ATOM 2267 C C . HIS C 1 30 ? 80.901 55.067 52.940 1.00 59.28 30 HIS C C 1
ATOM 2268 O O . HIS C 1 30 ? 80.181 55.626 53.774 1.00 59.61 30 HIS C O 1
ATOM 2275 N N . VAL C 1 31 ? 81.177 55.584 51.749 1.00 57.69 31 VAL C N 1
ATOM 2276 C CA . VAL C 1 31 ? 80.674 56.885 51.343 1.00 56.28 31 VAL C CA 1
ATOM 2277 C C . VAL C 1 31 ? 79.144 57.020 51.398 1.00 56.64 31 VAL C C 1
ATOM 2278 O O . VAL C 1 31 ? 78.613 58.136 51.424 1.00 57.71 31 VAL C O 1
ATOM 2282 N N . PHE C 1 32 ? 78.433 55.896 51.425 1.00 56.95 32 PHE C N 1
ATOM 2283 C CA . PHE C 1 32 ? 76.964 55.927 51.463 1.00 58.71 32 PHE C CA 1
ATOM 2284 C C . PHE C 1 32 ? 76.386 56.419 52.793 1.00 62.14 32 PHE C C 1
ATOM 2285 O O . PHE C 1 32 ? 75.225 56.844 52.864 1.00 61.18 32 PHE C O 1
ATOM 2293 N N . GLN C 1 33 ? 77.201 56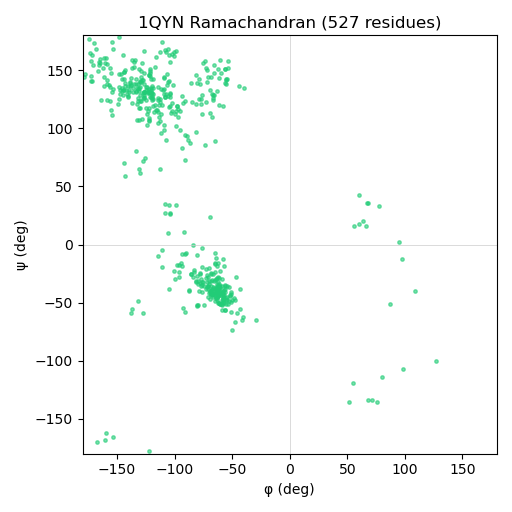.362 53.841 1.00 66.79 33 GLN C N 1
ATOM 2294 C CA . GLN C 1 33 ? 76.768 56.782 55.166 1.00 72.70 33 GLN C CA 1
ATOM 2295 C C . GLN C 1 33 ? 77.410 58.093 55.590 1.00 74.91 33 GLN C C 1
ATOM 2296 O O . GLN C 1 33 ? 77.577 58.348 56.783 1.00 75.37 33 GLN C O 1
ATOM 2302 N N . LYS C 1 34 ? 77.763 58.914 54.601 1.00 77.47 34 LYS C N 1
ATOM 2303 C CA . LYS C 1 34 ? 78.391 60.212 54.834 1.00 79.17 34 LYS C CA 1
ATOM 2304 C C . LYS C 1 34 ? 77.360 61.315 54.621 1.00 80.86 34 LYS C C 1
ATOM 2305 O O . LYS C 1 34 ? 76.359 61.103 53.935 1.00 81.15 34 LYS C O 1
ATOM 2311 N N . ASP C 1 35 ? 77.605 62.481 55.224 1.00 83.32 35 ASP C N 1
ATOM 2312 C CA . ASP C 1 35 ? 76.712 63.641 55.113 1.00 85.20 35 ASP C CA 1
ATOM 2313 C C . ASP C 1 35 ? 76.717 64.185 53.687 1.00 85.90 35 ASP C C 1
ATOM 2314 O O . ASP C 1 35 ? 77.699 64.781 53.231 1.00 84.98 35 ASP C O 1
ATOM 2319 N N . TRP C 1 36 ? 75.601 63.989 52.994 1.00 86.99 36 TRP C N 1
ATOM 2320 C CA . TRP C 1 36 ? 75.469 64.418 51.607 1.00 87.76 36 TRP C CA 1
ATOM 2321 C C . TRP C 1 36 ? 75.522 65.927 51.375 1.00 87.49 36 TRP C C 1
ATOM 2322 O O . TRP C 1 36 ? 74.492 66.606 51.370 1.00 87.77 36 TRP C O 1
ATOM 2333 N N . GLN C 1 37 ? 76.739 66.431 51.177 1.00 86.97 37 GLN C N 1
ATOM 2334 C CA . GLN C 1 37 ? 76.999 67.847 50.903 1.00 86.49 37 GLN C CA 1
ATOM 2335 C C . GLN C 1 37 ? 78.154 67.919 49.882 1.00 85.31 37 GLN C C 1
ATOM 2336 O O . GLN C 1 37 ? 79.201 68.511 50.155 1.00 84.61 37 GLN C O 1
ATOM 2342 N N . PRO C 1 38 ? 77.969 67.314 48.688 1.00 84.60 38 PRO C N 1
ATOM 2343 C CA . PRO C 1 38 ? 78.979 67.287 47.623 1.00 82.92 38 PRO C CA 1
ATOM 2344 C C . PRO C 1 38 ? 79.229 68.572 46.853 1.00 80.97 38 PRO C C 1
ATOM 2345 O O . PRO C 1 38 ? 78.387 69.466 46.793 1.00 81.06 38 PRO C O 1
ATOM 2349 N N . GLU C 1 39 ? 80.413 68.627 46.261 1.00 78.68 39 GLU C N 1
ATOM 2350 C CA . GLU C 1 39 ? 80.855 69.739 45.442 1.00 76.16 39 GLU C CA 1
ATOM 2351 C C . GLU C 1 39 ? 80.912 69.158 44.033 1.00 73.26 39 GLU C C 1
ATOM 2352 O O . GLU C 1 39 ? 81.893 68.518 43.649 1.00 72.12 39 GLU C O 1
ATOM 2358 N N . VAL C 1 40 ? 79.840 69.358 43.279 1.00 70.36 40 VAL C N 1
ATOM 2359 C CA . VAL C 1 40 ? 79.765 68.837 41.927 1.00 67.49 40 VAL C CA 1
ATOM 2360 C C . VAL C 1 40 ? 80.487 69.714 40.932 1.00 65.41 40 VAL C C 1
ATOM 2361 O O . VAL C 1 40 ? 80.177 70.885 40.792 1.00 65.57 40 VAL C O 1
ATOM 2365 N N . LYS C 1 41 ? 81.465 69.141 40.246 1.00 63.92 41 LYS C N 1
ATOM 2366 C CA . LYS C 1 41 ? 82.211 69.883 39.247 1.00 63.04 41 LYS C CA 1
ATOM 2367 C C . LYS C 1 41 ? 81.954 69.294 37.869 1.00 60.66 41 LYS C C 1
ATOM 2368 O O . LYS C 1 41 ? 82.132 68.095 37.645 1.00 60.21 41 LYS C O 1
ATOM 2374 N N . LEU C 1 42 ? 81.532 70.149 36.949 1.00 58.23 42 LEU C N 1
ATOM 2375 C CA . LEU C 1 42 ? 81.238 69.731 35.594 1.00 56.38 42 LEU C CA 1
ATOM 2376 C C . LEU C 1 42 ? 82.273 70.251 34.609 1.00 55.11 42 LEU C C 1
ATOM 2377 O O . LEU C 1 42 ? 82.802 71.356 34.749 1.00 55.18 42 LEU C O 1
ATOM 2382 N N . ASP C 1 43 ? 82.587 69.436 33.618 1.00 54.33 43 ASP C N 1
ATOM 2383 C CA . ASP C 1 43 ? 83.531 69.854 32.591 1.00 54.07 43 ASP C CA 1
ATOM 2384 C C . ASP C 1 43 ? 83.046 69.349 31.232 1.00 51.32 43 ASP C C 1
ATOM 2385 O O . ASP C 1 43 ? 82.778 68.168 31.062 1.00 50.65 43 ASP C O 1
ATOM 2390 N N . LEU C 1 44 ? 82.932 70.263 30.280 1.00 50.49 44 LEU C N 1
ATOM 2391 C CA . LEU C 1 44 ? 82.480 69.962 28.932 1.00 51.19 44 LEU C CA 1
ATOM 2392 C C . LEU C 1 44 ? 83.592 70.203 27.914 1.00 51.56 44 LEU C C 1
ATOM 2393 O O . LEU C 1 44 ? 84.277 71.223 27.951 1.00 51.08 44 LEU C O 1
ATOM 2398 N N . ASP C 1 45 ? 83.751 69.263 26.991 1.00 51.43 45 ASP C N 1
ATOM 2399 C CA . ASP C 1 45 ? 84.748 69.379 25.951 1.00 50.52 45 ASP C CA 1
ATOM 2400 C C . ASP C 1 45 ? 84.080 68.899 24.656 1.00 48.75 45 ASP C C 1
ATOM 2401 O O . ASP C 1 45 ? 83.267 67.962 24.658 1.00 44.07 45 ASP C O 1
ATOM 2406 N N . THR C 1 46 ? 84.414 69.553 23.548 1.00 46.77 46 THR C N 1
ATOM 2407 C CA . THR C 1 46 ? 83.853 69.173 22.264 1.00 45.38 46 THR C CA 1
ATOM 2408 C C . THR C 1 46 ? 84.900 69.137 21.158 1.00 44.30 46 THR C C 1
ATOM 2409 O O . THR C 1 46 ? 85.707 70.054 21.018 1.00 43.98 46 THR C O 1
ATOM 2413 N N . ALA C 1 47 ? 84.855 68.076 20.361 1.00 43.63 47 ALA C N 1
ATOM 2414 C CA . ALA C 1 47 ? 85.777 67.890 19.251 1.00 43.22 47 ALA C CA 1
ATOM 2415 C C . ALA C 1 47 ? 85.009 67.428 18.013 1.00 43.54 47 ALA C C 1
ATOM 2416 O O . ALA C 1 47 ? 83.918 66.863 18.115 1.00 43.37 47 ALA C O 1
ATOM 2418 N N . SER C 1 48 ? 85.585 67.656 16.840 1.00 41.94 48 SER C N 1
ATOM 2419 C CA . SER C 1 48 ? 84.953 67.225 15.613 1.00 41.83 48 SER C CA 1
ATOM 2420 C C . SER C 1 48 ? 86.000 66.792 14.601 1.00 42.02 48 SER C C 1
ATOM 2421 O O . SER C 1 48 ? 87.190 67.085 14.745 1.00 43.14 48 SER C O 1
ATOM 2424 N N . SER C 1 49 ? 85.559 66.065 13.588 1.00 42.26 49 SER C N 1
ATOM 2425 C CA . SER C 1 49 ? 86.472 65.589 12.560 1.00 42.98 49 SER C CA 1
ATOM 2426 C C . SER C 1 49 ? 85.684 65.087 11.365 1.00 41.98 49 SER C C 1
ATOM 2427 O O . SER C 1 49 ? 84.567 64.592 11.516 1.00 41.34 49 SER C O 1
ATOM 2430 N N . GLN C 1 50 ? 86.277 65.212 10.183 1.00 40.79 50 GLN C N 1
ATOM 2431 C CA . GLN C 1 50 ? 85.640 64.759 8.952 1.00 39.82 50 GLN C CA 1
ATOM 2432 C C . GLN C 1 50 ? 85.943 63.280 8.749 1.00 39.56 50 GLN C C 1
ATOM 2433 O O . GLN C 1 50 ? 87.060 62.820 9.006 1.00 39.27 50 GLN C O 1
ATOM 2439 N N . LEU C 1 51 ? 84.934 62.530 8.315 1.00 39.70 51 LEU C N 1
ATOM 2440 C CA . LEU C 1 51 ? 85.094 61.100 8.075 1.00 40.36 51 LEU C CA 1
ATOM 2441 C C . LEU C 1 51 ? 85.166 60.845 6.586 1.00 40.43 51 LEU C C 1
ATOM 2442 O O . LEU C 1 51 ? 85.923 59.994 6.130 1.00 39.13 51 LEU C O 1
ATOM 2447 N N . ALA C 1 52 ? 84.365 61.596 5.837 1.00 42.56 52 ALA C N 1
ATOM 2448 C CA . ALA C 1 52 ? 84.311 61.483 4.378 1.00 44.29 52 ALA C CA 1
ATOM 2449 C C . ALA C 1 52 ? 83.703 62.770 3.846 1.00 45.77 52 ALA C C 1
ATOM 2450 O O . ALA C 1 52 ? 83.573 63.754 4.580 1.00 44.74 52 ALA C O 1
ATOM 2452 N N . ASP C 1 53 ? 83.344 62.775 2.571 1.00 48.55 53 ASP C N 1
ATOM 2453 C CA . ASP C 1 53 ? 82.763 63.967 1.963 1.00 51.87 53 ASP C CA 1
ATOM 2454 C C . ASP C 1 53 ? 81.443 64.335 2.666 1.00 51.68 53 ASP C C 1
ATOM 2455 O O . ASP C 1 53 ? 80.512 63.533 2.719 1.00 50.42 53 ASP C O 1
ATOM 2460 N N . ASP C 1 54 ? 81.403 65.543 3.230 1.00 51.97 54 ASP C N 1
ATOM 2461 C CA . ASP C 1 54 ? 80.237 66.067 3.936 1.00 53.16 54 ASP C CA 1
ATOM 2462 C C . ASP C 1 54 ? 79.699 65.203 5.107 1.00 53.07 54 ASP C C 1
ATOM 2463 O O . ASP C 1 54 ? 78.565 65.396 5.561 1.00 52.60 54 ASP C O 1
ATOM 2468 N N . VAL C 1 55 ? 80.519 64.257 5.582 1.00 49.83 55 VAL C N 1
ATOM 2469 C CA . VAL C 1 55 ? 80.179 63.381 6.710 1.00 46.47 55 VAL C CA 1
ATOM 2470 C C . VAL C 1 55 ? 81.167 63.662 7.857 1.00 46.03 55 VAL C C 1
ATOM 2471 O O . VAL C 1 55 ? 82.373 63.419 7.738 1.00 43.41 55 VAL C O 1
ATOM 2475 N N . TYR C 1 56 ? 80.634 64.174 8.967 1.00 44.52 56 TYR C N 1
ATOM 2476 C CA . TYR C 1 56 ? 81.433 64.544 10.131 1.00 42.19 56 TYR C CA 1
ATOM 2477 C C . TYR C 1 56 ? 81.083 63.835 11.448 1.00 42.06 56 TYR C C 1
ATOM 2478 O O . TYR C 1 56 ? 79.912 63.546 11.721 1.00 41.80 56 TYR C O 1
ATOM 2487 N N . GLU C 1 57 ? 82.104 63.561 12.265 1.00 40.27 57 GLU C N 1
ATOM 2488 C CA . GLU C 1 57 ? 81.868 62.977 13.575 1.00 38.82 57 GLU C CA 1
ATOM 2489 C C . GLU C 1 57 ? 82.044 64.086 14.606 1.00 39.73 57 GLU C C 1
ATOM 2490 O O . GLU C 1 57 ? 83.019 64.845 14.563 1.00 39.27 57 GLU C O 1
ATOM 2496 N N . VAL C 1 58 ? 81.074 64.218 15.513 1.00 38.74 58 VAL C N 1
ATOM 2497 C CA . VAL C 1 58 ? 81.173 65.216 16.575 1.00 36.06 58 VAL C CA 1
ATOM 2498 C C . VAL C 1 58 ? 81.133 64.429 17.864 1.00 34.18 58 VAL C C 1
ATOM 2499 O O . VAL C 1 58 ? 80.345 63.496 18.024 1.00 36.29 58 VAL C O 1
ATOM 2503 N N . VAL C 1 59 ? 82.006 64.806 18.780 1.00 33.47 59 VAL C N 1
ATOM 2504 C CA . VAL C 1 59 ? 82.105 64.141 20.050 1.00 31.53 59 VAL C CA 1
ATOM 2505 C C . VAL C 1 59 ? 81.983 65.161 21.176 1.00 33.32 59 VAL C C 1
ATOM 2506 O O . VAL C 1 59 ? 82.677 66.182 21.191 1.00 33.23 59 VAL C O 1
ATOM 2510 N N . LEU C 1 60 ? 81.092 64.872 22.116 1.00 32.90 60 LEU C N 1
ATOM 2511 C CA . LEU C 1 60 ? 80.857 65.743 23.266 1.00 35.02 60 LEU C CA 1
ATOM 2512 C C . LEU C 1 60 ? 81.330 64.940 24.462 1.00 31.82 60 LEU C C 1
ATOM 2513 O O . LEU C 1 60 ? 80.833 63.846 24.703 1.00 33.59 60 LEU C O 1
ATOM 2518 N N . ARG C 1 61 ? 82.303 65.460 25.194 1.00 34.58 61 ARG C N 1
ATOM 2519 C CA . ARG C 1 61 ? 82.816 64.779 26.381 1.00 34.70 61 ARG C CA 1
ATOM 2520 C C . ARG C 1 61 ? 82.278 65.536 27.587 1.00 34.84 61 ARG C C 1
ATOM 2521 O O . ARG C 1 61 ? 82.396 66.760 27.651 1.00 35.40 61 ARG C O 1
ATOM 2529 N N . VAL C 1 62 ? 81.658 64.815 28.520 1.00 33.96 62 VAL C N 1
ATOM 2530 C CA . VAL C 1 62 ? 81.119 65.409 29.732 1.00 32.42 62 VAL C CA 1
ATOM 2531 C C . VAL C 1 62 ? 81.777 64.680 30.901 1.00 35.64 62 VAL C C 1
ATOM 2532 O O . VAL C 1 62 ? 81.809 63.442 30.942 1.00 35.71 62 VAL C O 1
ATOM 2536 N N . THR C 1 63 ? 82.306 65.461 31.843 1.00 35.46 63 THR C N 1
ATOM 2537 C CA . THR C 1 63 ? 82.988 64.939 33.019 1.00 36.08 63 THR C CA 1
ATOM 2538 C C . THR C 1 63 ? 82.345 65.509 34.293 1.00 36.68 63 THR C C 1
ATOM 2539 O O . THR C 1 63 ? 82.207 66.719 34.445 1.00 36.22 63 THR C O 1
ATOM 2543 N N . VAL C 1 64 ? 81.919 64.628 35.185 1.00 36.77 64 VAL C N 1
ATOM 2544 C CA . VAL C 1 64 ? 81.315 65.061 36.435 1.00 39.37 64 VAL C CA 1
ATOM 2545 C C . VAL C 1 64 ? 82.076 64.492 37.618 1.00 40.54 64 VAL C C 1
ATOM 2546 O O . VAL C 1 64 ? 82.348 63.290 37.681 1.00 40.65 64 VAL C O 1
ATOM 2550 N N . THR C 1 65 ? 82.419 65.362 38.561 1.00 42.74 65 THR C N 1
ATOM 2551 C CA . THR C 1 65 ? 83.130 64.947 39.767 1.00 44.52 65 THR C CA 1
ATOM 2552 C C . THR C 1 65 ? 82.287 65.361 40.966 1.00 46.45 65 THR C C 1
ATOM 2553 O O . THR C 1 65 ? 81.799 66.493 41.042 1.00 47.62 65 THR C O 1
ATOM 2557 N N . ALA C 1 66 ? 82.082 64.427 41.882 1.00 47.57 66 ALA C N 1
ATOM 2558 C CA . ALA C 1 66 ? 81.304 64.705 43.084 1.00 49.73 66 ALA C CA 1
ATOM 2559 C C . ALA C 1 66 ? 82.194 64.388 44.279 1.00 51.78 66 ALA C C 1
ATOM 2560 O O . ALA C 1 66 ? 82.582 63.237 44.469 1.00 50.50 66 ALA C O 1
ATOM 2562 N N . SER C 1 67 ? 82.535 65.417 45.058 1.00 55.62 67 SER C N 1
ATOM 2563 C CA . SER C 1 67 ? 83.405 65.272 46.236 1.00 59.95 67 SER C CA 1
ATOM 2564 C C . SER C 1 67 ? 82.806 65.847 47.511 1.00 62.18 67 SER C C 1
ATOM 2565 O O . SER C 1 67 ? 82.066 66.833 47.475 1.00 62.21 67 SER C O 1
ATOM 2568 N N . LEU C 1 68 ? 83.141 65.224 48.640 1.00 66.72 68 LEU C N 1
ATOM 2569 C CA . LEU C 1 68 ? 82.691 65.678 49.966 1.00 71.19 68 LEU C CA 1
ATOM 2570 C C . LEU C 1 68 ? 83.906 66.289 50.708 1.00 73.33 68 LEU C C 1
ATOM 2571 O O . LEU C 1 68 ? 84.041 66.184 51.927 1.00 74.04 68 LEU C O 1
ATOM 2576 N N . GLY C 1 69 ? 84.773 66.941 49.943 1.00 75.85 69 GLY C N 1
ATOM 2577 C CA . GLY C 1 69 ? 85.974 67.540 50.491 1.00 78.30 69 GLY C CA 1
ATOM 2578 C C . GLY C 1 69 ? 87.123 66.997 49.661 1.00 80.42 69 GLY C C 1
ATOM 2579 O O . GLY C 1 69 ? 87.379 67.454 48.541 1.00 81.25 69 GLY C O 1
ATOM 2580 N N . GLU C 1 70 ? 87.814 66.004 50.208 1.00 81.21 70 GLU C N 1
ATOM 2581 C CA . GLU C 1 70 ? 88.918 65.356 49.510 1.00 81.62 70 GLU C CA 1
ATOM 2582 C C . GLU C 1 70 ? 88.435 63.925 49.267 1.00 80.32 70 GLU C C 1
ATOM 2583 O O . GLU C 1 70 ? 89.062 63.151 48.538 1.00 80.80 70 GLU C O 1
ATOM 2589 N N . GLU C 1 71 ? 87.304 63.604 49.902 1.00 77.73 71 GLU C N 1
ATOM 2590 C CA . GLU C 1 71 ? 86.637 62.297 49.817 1.00 74.72 71 GLU C CA 1
ATOM 2591 C C . GLU C 1 71 ? 85.794 62.203 48.536 1.00 70.96 71 GLU C C 1
ATOM 2592 O O . GLU C 1 71 ? 84.648 62.668 48.505 1.00 70.21 71 GLU C O 1
ATOM 2598 N N . THR C 1 72 ? 86.346 61.604 47.484 1.00 66.64 72 THR C N 1
ATOM 2599 C CA . THR C 1 72 ? 85.594 61.478 46.237 1.00 62.01 72 THR C CA 1
ATOM 2600 C C . THR C 1 72 ? 84.381 60.547 46.351 1.00 58.04 72 THR C C 1
ATOM 2601 O O . THR C 1 72 ? 84.502 59.400 46.771 1.00 59.55 72 THR C O 1
ATOM 2605 N N . ALA C 1 73 ? 83.207 61.071 46.011 1.00 52.63 73 ALA C N 1
ATOM 2606 C CA . ALA C 1 73 ? 81.966 60.297 46.056 1.00 49.06 73 ALA C CA 1
ATOM 2607 C C . ALA C 1 73 ? 81.916 59.439 44.773 1.00 45.94 73 ALA C C 1
ATOM 2608 O O . ALA C 1 73 ? 81.742 58.224 44.823 1.00 47.08 73 ALA C O 1
ATOM 2610 N N . PHE C 1 74 ? 82.083 60.074 43.625 1.00 40.61 74 PHE C N 1
ATOM 2611 C CA . PHE C 1 74 ? 82.101 59.346 42.369 1.00 37.76 74 PHE C CA 1
ATOM 2612 C C . PHE C 1 74 ? 82.647 60.230 41.266 1.00 36.38 74 PHE C C 1
ATOM 2613 O O . PHE C 1 74 ? 82.607 61.462 41.354 1.00 35.90 74 PHE C O 1
ATOM 2621 N N . LEU C 1 75 ? 83.158 59.585 40.228 1.00 39.06 75 LEU C N 1
ATOM 2622 C CA . LEU C 1 75 ? 83.688 60.283 39.064 1.00 41.36 75 LEU C CA 1
ATOM 2623 C C . LEU C 1 75 ? 82.984 59.686 37.834 1.00 40.10 75 LEU C C 1
ATOM 2624 O O . LEU C 1 75 ? 82.987 58.481 37.652 1.00 41.29 75 LEU C O 1
ATOM 2629 N N . CYS C 1 76 ? 82.374 60.513 36.998 1.00 39.69 76 CYS C N 1
ATOM 2630 C CA . CYS C 1 76 ? 81.675 59.995 35.829 1.00 40.27 76 CYS C CA 1
ATOM 2631 C C . CYS C 1 76 ? 82.101 60.783 34.598 1.00 38.67 76 CYS C C 1
ATOM 2632 O O . CYS C 1 76 ? 82.192 62.008 34.650 1.00 37.92 76 CYS C O 1
ATOM 2635 N N . GLU C 1 77 ? 82.391 60.078 33.506 1.00 36.33 77 GLU C N 1
ATOM 2636 C CA . GLU C 1 77 ? 82.798 60.722 32.258 1.00 37.47 77 GLU C CA 1
ATOM 2637 C C . GLU C 1 77 ? 82.119 60.035 31.071 1.00 34.50 77 GLU C C 1
ATOM 2638 O O . GLU C 1 77 ? 82.017 58.823 31.025 1.00 35.25 77 GLU C O 1
ATOM 2644 N N . VAL C 1 78 ? 81.665 60.816 30.112 1.00 33.43 78 VAL C N 1
ATOM 2645 C CA . VAL C 1 78 ? 81.026 60.229 28.968 1.00 31.90 78 VAL C CA 1
ATOM 2646 C C . VAL C 1 78 ? 81.476 60.921 27.708 1.00 30.34 78 VAL C C 1
ATOM 2647 O O . VAL C 1 78 ? 81.617 62.159 27.657 1.00 31.09 78 VAL C O 1
ATOM 2651 N N . GLN C 1 79 ? 81.747 60.113 26.697 1.00 30.58 79 GLN C N 1
ATOM 2652 C CA . GLN C 1 79 ? 82.134 60.619 25.372 1.00 33.35 79 GLN C CA 1
ATOM 2653 C C . GLN C 1 79 ? 80.955 60.217 24.491 1.00 33.10 79 GLN C C 1
ATOM 2654 O O . GLN C 1 79 ? 80.775 59.054 24.168 1.00 32.62 79 GLN C O 1
ATOM 2660 N N . GLN C 1 80 ? 80.147 61.198 24.130 1.00 33.43 80 GLN C N 1
ATOM 2661 C CA . GLN C 1 80 ? 78.948 60.952 23.344 1.00 31.88 80 GLN C CA 1
ATOM 2662 C C . GLN C 1 80 ? 79.225 61.377 21.931 1.00 31.58 80 GLN C C 1
ATOM 2663 O O . GLN C 1 80 ? 79.530 62.544 21.678 1.00 31.66 80 GLN C O 1
ATOM 2669 N N . GLY C 1 81 ? 79.142 60.423 21.012 1.00 30.67 81 GLY C N 1
ATOM 2670 C CA . GLY C 1 81 ? 79.421 60.730 19.631 1.00 30.72 81 GLY C CA 1
ATOM 2671 C C . GLY C 1 81 ? 78.190 60.806 18.753 1.00 32.23 81 GLY C C 1
ATOM 2672 O O . GLY C 1 81 ? 77.099 60.400 19.136 1.00 31.03 81 GLY C O 1
ATOM 2673 N N . GLY C 1 82 ? 78.399 61.328 17.557 1.00 32.91 82 GLY C N 1
ATOM 2674 C CA . GLY C 1 82 ? 77.343 61.461 16.583 1.00 35.73 82 GLY C CA 1
ATOM 2675 C C . GLY C 1 82 ? 77.964 61.648 15.213 1.00 38.05 82 GLY C C 1
ATOM 2676 O O . GLY C 1 82 ? 78.962 62.370 15.056 1.00 38.66 82 GLY C O 1
ATOM 2677 N N . ILE C 1 83 ? 77.412 60.947 14.230 1.00 37.65 83 ILE C N 1
ATOM 2678 C CA . ILE C 1 83 ? 77.859 61.066 12.853 1.00 39.73 83 ILE C CA 1
ATOM 2679 C C . ILE C 1 83 ? 76.787 61.918 12.154 1.00 40.20 83 ILE C C 1
ATOM 2680 O O . ILE C 1 83 ? 75.593 61.601 12.194 1.00 39.06 83 ILE C O 1
ATOM 2685 N N . PHE C 1 84 ? 77.222 62.984 11.498 1.00 42.05 84 PHE C N 1
ATOM 2686 C CA . PHE C 1 84 ? 76.305 63.861 10.798 1.00 42.46 84 PHE C CA 1
ATOM 2687 C C . PHE C 1 84 ? 76.695 64.160 9.366 1.00 45.43 84 PHE C C 1
ATOM 2688 O O . PHE C 1 84 ? 77.875 64.347 9.061 1.00 44.53 84 PHE C O 1
ATOM 2696 N N . SER C 1 85 ? 75.680 64.209 8.499 1.00 46.74 85 SER C N 1
ATOM 2697 C CA . SER C 1 85 ? 75.859 64.546 7.093 1.00 48.85 85 SER C CA 1
ATOM 2698 C C . SER C 1 85 ? 75.644 66.053 7.045 1.00 50.13 85 SER C C 1
ATOM 2699 O O . SER C 1 85 ? 74.590 66.553 7.449 1.00 51.45 85 SER C O 1
ATOM 2702 N N . ILE C 1 86 ? 76.647 66.784 6.579 1.00 52.06 86 ILE C N 1
ATOM 2703 C CA . ILE C 1 86 ? 76.542 68.240 6.492 1.00 53.58 86 ILE C CA 1
ATOM 2704 C C . ILE C 1 86 ? 77.109 68.751 5.166 1.00 56.27 86 ILE C C 1
ATOM 2705 O O . ILE C 1 86 ? 78.276 68.507 4.849 1.00 58.24 86 ILE C O 1
ATOM 2710 N N . ALA C 1 87 ? 76.269 69.447 4.399 1.00 58.63 87 ALA C N 1
ATOM 2711 C CA . ALA C 1 87 ? 76.654 70.010 3.098 1.00 61.49 87 ALA C CA 1
ATOM 2712 C C . ALA C 1 87 ? 75.981 71.361 2.870 1.00 62.94 87 ALA C C 1
ATOM 2713 O O . ALA C 1 87 ? 74.877 71.595 3.358 1.00 63.21 87 ALA C O 1
ATOM 2715 N N . GLY C 1 88 ? 76.651 72.249 2.139 1.00 66.11 88 GLY C N 1
ATOM 2716 C CA . GLY C 1 88 ? 76.075 73.555 1.853 1.00 68.91 88 GLY C CA 1
ATOM 2717 C C . GLY C 1 88 ? 76.720 74.729 2.566 1.00 70.42 88 GLY C C 1
ATOM 2718 O O . GLY C 1 88 ? 76.898 75.804 1.987 1.00 72.65 88 GLY C O 1
ATOM 2719 N N . ILE C 1 89 ? 77.068 74.532 3.829 1.00 71.94 89 ILE C N 1
ATOM 2720 C CA . ILE C 1 89 ? 77.694 75.585 4.613 1.00 72.89 89 ILE C CA 1
ATOM 2721 C C . ILE C 1 89 ? 79.199 75.366 4.728 1.00 74.03 89 ILE C C 1
ATOM 2722 O O . ILE C 1 89 ? 79.706 74.274 4.460 1.00 74.30 89 ILE C O 1
ATOM 2727 N N . GLU C 1 90 ? 79.908 76.414 5.130 1.00 75.63 90 GLU C N 1
ATOM 2728 C CA . GLU C 1 90 ? 81.349 76.346 5.285 1.00 77.42 90 GLU C CA 1
ATOM 2729 C C . GLU C 1 90 ? 81.838 77.580 6.021 1.00 77.84 90 GLU C C 1
ATOM 2730 O O . GLU C 1 90 ? 81.087 78.536 6.210 1.00 79.22 90 GLU C O 1
ATOM 2736 N N . GLY C 1 91 ? 83.096 77.555 6.444 1.00 77.55 91 GLY C N 1
ATOM 2737 C CA . GLY C 1 91 ? 83.649 78.691 7.155 1.00 77.25 91 GLY C CA 1
ATOM 2738 C C . GLY C 1 91 ? 83.076 78.823 8.550 1.00 77.47 91 GLY C C 1
ATOM 2739 O O . GLY C 1 91 ? 82.990 77.841 9.279 1.00 77.87 91 GLY C O 1
ATOM 2740 N N . THR C 1 92 ? 82.685 80.035 8.931 1.00 77.73 92 THR C N 1
ATOM 2741 C CA . THR C 1 92 ? 82.123 80.264 10.257 1.00 77.60 92 THR C CA 1
ATOM 2742 C C . THR C 1 92 ? 80.823 79.486 10.454 1.00 77.03 92 THR C C 1
ATOM 2743 O O . THR C 1 92 ? 80.564 78.970 11.539 1.00 77.47 92 THR C O 1
ATOM 2747 N N . GLN C 1 93 ? 80.009 79.409 9.404 1.00 76.51 93 GLN C N 1
ATOM 2748 C CA . GLN C 1 93 ? 78.737 78.687 9.455 1.00 75.42 93 GLN C CA 1
ATOM 2749 C C . GLN C 1 93 ? 78.968 77.205 9.809 1.00 73.09 93 GLN C C 1
ATOM 2750 O O . GLN C 1 93 ? 78.342 76.671 10.730 1.00 72.17 93 GLN C O 1
ATOM 2756 N N . MET C 1 94 ? 79.870 76.550 9.077 1.00 69.15 94 MET C N 1
ATOM 2757 C CA . MET C 1 94 ? 80.186 75.144 9.317 1.00 65.45 94 MET C CA 1
ATOM 2758 C C . MET C 1 94 ? 80.801 74.988 10.707 1.00 63.04 94 MET C C 1
ATOM 2759 O O . MET C 1 94 ? 80.472 74.055 11.437 1.00 62.54 94 MET C O 1
ATOM 2764 N N . ALA C 1 95 ? 81.683 75.912 11.073 1.00 60.61 95 ALA C N 1
ATOM 2765 C CA . ALA C 1 95 ? 82.325 75.865 12.380 1.00 58.88 95 ALA C CA 1
ATOM 2766 C C . ALA C 1 95 ? 81.289 75.886 13.524 1.00 58.77 95 ALA C C 1
ATOM 2767 O O . ALA C 1 95 ? 81.385 75.095 14.467 1.00 59.95 95 ALA C O 1
AT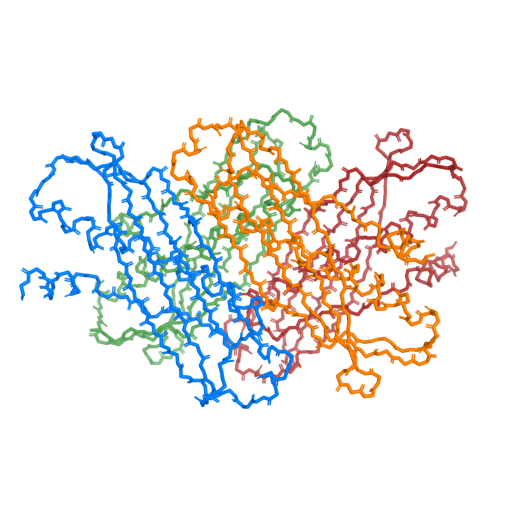OM 2769 N N . HIS C 1 96 ? 80.296 76.771 13.432 1.00 57.43 96 HIS C N 1
ATOM 2770 C CA . HIS C 1 96 ? 79.242 76.872 14.452 1.00 56.29 96 HIS C CA 1
ATOM 2771 C C . HIS C 1 96 ? 78.373 75.603 14.505 1.00 54.02 96 HIS C C 1
ATOM 2772 O O . HIS C 1 96 ? 77.962 75.162 15.577 1.00 53.77 96 HIS C O 1
ATOM 2779 N N . CYS C 1 97 ? 78.105 75.026 13.341 1.00 52.09 97 CYS C N 1
ATOM 2780 C CA . CYS C 1 97 ? 77.321 73.814 13.256 1.00 52.27 97 CYS C CA 1
ATOM 2781 C C . CYS C 1 97 ? 78.046 72.690 13.998 1.00 51.39 97 CYS C C 1
ATOM 2782 O O . CYS C 1 97 ? 77.423 71.901 14.698 1.00 51.18 97 CYS C O 1
ATOM 2785 N N . LEU C 1 98 ? 79.367 72.622 13.862 1.00 50.25 98 LEU C N 1
ATOM 2786 C CA . LEU C 1 98 ? 80.118 71.566 14.528 1.00 47.81 98 LEU C CA 1
ATOM 2787 C C . LEU C 1 98 ? 80.390 71.818 16.004 1.00 46.59 98 LEU C C 1
ATOM 2788 O O . LEU C 1 98 ? 80.383 70.877 16.788 1.00 46.74 98 LEU C O 1
ATOM 2793 N N . GLY C 1 99 ? 80.597 73.072 16.394 1.00 45.58 99 GLY C N 1
ATOM 2794 C CA . GLY C 1 99 ? 80.890 73.356 17.789 1.00 44.60 99 GLY C CA 1
ATOM 2795 C C . GLY C 1 99 ? 79.751 73.712 18.732 1.00 45.50 99 GLY C C 1
ATOM 2796 O O . GLY C 1 99 ? 79.971 73.826 19.949 1.00 46.37 99 GLY C O 1
ATOM 2797 N N . ALA C 1 100 ? 78.545 73.904 18.204 1.00 43.48 100 ALA C N 1
ATOM 2798 C CA . ALA C 1 100 ? 77.415 74.247 19.068 1.00 45.33 100 ALA C CA 1
ATOM 2799 C C . ALA C 1 100 ? 76.134 73.494 18.710 1.00 43.95 100 ALA C C 1
ATOM 2800 O O . ALA C 1 100 ? 75.562 72.807 19.560 1.00 43.95 100 ALA C O 1
ATOM 2802 N N . TYR C 1 101 ? 75.710 73.604 17.455 1.00 43.60 101 TYR C N 1
ATOM 2803 C CA . TYR C 1 101 ? 74.507 72.931 16.990 1.00 43.44 101 TYR C CA 1
ATOM 2804 C C . TYR C 1 101 ? 74.568 71.424 17.228 1.00 44.16 101 TYR C C 1
ATOM 2805 O O . TYR C 1 101 ? 73.696 70.876 17.878 1.00 47.31 101 TYR C O 1
ATOM 2814 N N . CYS C 1 102 ? 75.587 70.745 16.708 1.00 43.57 102 CYS C N 1
ATOM 2815 C CA . CYS C 1 102 ? 75.688 69.295 16.901 1.00 42.25 102 CYS C CA 1
ATOM 2816 C C . CYS C 1 102 ? 75.833 68.888 18.380 1.00 42.36 102 CYS C C 1
ATOM 2817 O O . CYS C 1 102 ? 75.191 67.932 18.838 1.00 40.94 102 CYS C O 1
ATOM 2820 N N . PRO C 1 103 ? 76.688 69.597 19.144 1.00 41.19 103 PRO C N 1
ATOM 2821 C CA . PRO C 1 103 ? 76.853 69.255 20.558 1.00 40.40 103 PRO C CA 1
ATOM 2822 C C . PRO C 1 103 ? 75.522 69.406 21.282 1.00 39.38 103 PRO C C 1
ATOM 2823 O O . PRO C 1 103 ? 75.203 68.635 22.183 1.00 37.53 103 PRO C O 1
ATOM 2827 N N . ASN C 1 104 ? 74.750 70.407 20.868 1.00 40.14 104 ASN C N 1
ATOM 2828 C CA . ASN C 1 104 ? 73.451 70.687 21.481 1.00 38.78 104 ASN C CA 1
ATOM 2829 C C . ASN C 1 104 ? 72.545 69.497 21.293 1.00 37.15 104 ASN C C 1
ATOM 2830 O O . ASN C 1 104 ? 71.706 69.196 22.149 1.00 38.04 104 ASN C O 1
ATOM 2835 N N . ILE C 1 105 ? 72.709 68.835 20.154 1.00 35.09 105 ILE C N 1
ATOM 2836 C CA . ILE C 1 105 ? 71.954 67.625 19.843 1.00 35.90 105 ILE C CA 1
ATOM 2837 C C . ILE C 1 105 ? 72.449 66.447 20.704 1.00 36.05 105 ILE C C 1
ATOM 2838 O O . ILE C 1 105 ? 71.681 65.542 21.048 1.00 34.12 105 ILE C O 1
ATOM 2843 N N . LEU C 1 106 ? 73.740 66.441 21.036 1.00 34.76 106 LEU C N 1
ATOM 2844 C CA . LEU C 1 106 ? 74.304 65.327 21.799 1.00 33.52 106 LEU C CA 1
ATOM 2845 C C . LEU C 1 106 ? 74.161 65.464 23.307 1.00 32.34 106 LEU C C 1
ATOM 2846 O O . LEU C 1 106 ? 74.143 64.463 24.021 1.00 35.37 106 LEU C O 1
ATOM 2851 N N . PHE C 1 107 ? 74.044 66.693 23.790 1.00 32.77 107 PHE C N 1
ATOM 2852 C CA . PHE C 1 107 ? 73.954 66.940 25.225 1.00 32.50 107 PHE C CA 1
ATOM 2853 C C . PHE C 1 107 ? 72.882 66.132 25.956 1.00 33.24 107 PHE C C 1
ATOM 2854 O O . PHE C 1 107 ? 73.140 65.611 27.035 1.00 36.06 107 PHE C O 1
ATOM 2862 N N . PRO C 1 108 ? 71.664 66.023 25.393 1.00 32.11 108 PRO C N 1
ATOM 2863 C CA . PRO C 1 108 ? 70.629 65.240 26.078 1.00 31.96 108 PRO C CA 1
ATOM 2864 C C . PRO C 1 108 ? 71.041 63.787 26.319 1.00 32.50 108 PRO C C 1
ATOM 2865 O O . PRO C 1 108 ? 70.781 63.245 27.387 1.00 34.28 108 PRO C O 1
ATOM 2869 N N . TYR C 1 109 ? 71.689 63.154 25.339 1.00 32.38 109 TYR C N 1
ATOM 2870 C CA . TYR C 1 109 ? 72.135 61.778 25.508 1.00 30.88 109 TYR C CA 1
ATOM 2871 C C . TYR C 1 109 ? 73.278 61.692 26.520 1.00 30.67 109 TYR C C 1
ATOM 2872 O O . TYR C 1 109 ? 73.304 60.750 27.322 1.00 29.22 109 TYR C O 1
ATOM 2881 N N . ALA C 1 110 ? 74.220 62.642 26.503 1.00 31.05 110 ALA C N 1
ATOM 2882 C CA . ALA C 1 110 ? 75.325 62.567 27.485 1.00 33.66 110 ALA C CA 1
ATOM 2883 C C . ALA C 1 110 ? 74.778 62.833 28.903 1.00 32.04 110 ALA C C 1
ATOM 2884 O O . ALA C 1 110 ? 75.173 62.197 29.874 1.00 33.08 110 ALA C O 1
ATOM 2886 N N . ARG C 1 111 ? 73.862 63.780 29.017 1.00 33.74 111 ARG C N 1
ATOM 2887 C CA . ARG C 1 111 ? 73.253 64.110 30.303 1.00 33.91 111 ARG C CA 1
ATOM 2888 C C . ARG C 1 111 ? 72.515 62.892 30.884 1.00 34.65 111 ARG C C 1
ATOM 2889 O O . ARG C 1 111 ? 72.694 62.506 32.049 1.00 34.80 111 ARG C O 1
ATOM 2897 N N . GLU C 1 112 ? 71.665 62.296 30.061 1.00 34.60 112 GLU C N 1
ATOM 2898 C CA . GLU C 1 112 ? 70.902 61.131 30.476 1.00 36.03 112 GLU C CA 1
ATOM 2899 C C . GLU C 1 112 ? 71.857 60.031 30.904 1.00 34.36 112 GLU C C 1
ATOM 2900 O O . GLU C 1 112 ? 71.697 59.402 31.942 1.00 33.95 112 GLU C O 1
ATOM 2906 N N . CYS C 1 113 ? 72.870 59.802 30.080 1.00 35.68 113 CYS C N 1
ATOM 2907 C CA . CYS C 1 113 ? 73.857 58.769 30.391 1.00 34.35 113 CYS C CA 1
ATOM 2908 C C . CYS C 1 113 ? 74.471 58.974 31.786 1.00 32.89 113 CYS C C 1
ATOM 2909 O O . CYS C 1 113 ? 74.613 58.029 32.575 1.00 31.80 113 CYS C O 1
ATOM 2912 N N . ILE C 1 114 ? 74.835 60.209 32.101 1.00 31.06 114 ILE C N 1
ATOM 2913 C CA . ILE C 1 114 ? 75.402 60.474 33.420 1.00 34.03 114 ILE C CA 1
ATOM 2914 C C . ILE C 1 114 ? 74.362 60.214 34.517 1.00 32.82 114 ILE C C 1
ATOM 2915 O O . ILE C 1 114 ? 74.631 59.515 35.506 1.00 32.78 114 ILE C O 1
ATOM 2920 N N . THR C 1 115 ? 73.167 60.758 34.323 1.00 33.20 115 THR C N 1
ATOM 2921 C CA . THR C 1 115 ? 72.059 60.570 35.270 1.00 33.64 115 THR C CA 1
ATOM 2922 C C . THR C 1 115 ? 71.860 59.087 35.606 1.00 30.95 115 THR C C 1
ATOM 2923 O O . THR C 1 115 ? 71.770 58.712 36.765 1.00 32.15 115 THR C O 1
ATOM 2927 N N . SER C 1 116 ? 71.825 58.246 34.587 1.00 30.63 116 SER C N 1
ATOM 2928 C CA . SER C 1 116 ? 71.623 56.814 34.791 1.00 31.69 116 SER C CA 1
ATOM 2929 C C . SER C 1 116 ? 72.748 56.150 35.585 1.00 33.78 116 SER C C 1
ATOM 2930 O O . SER C 1 116 ? 72.501 55.360 36.530 1.00 34.71 116 SER C O 1
ATOM 2933 N N . MET C 1 117 ? 73.987 56.464 35.212 1.00 35.11 117 MET C N 1
ATOM 2934 C CA . MET C 1 117 ? 75.173 55.911 35.895 1.00 35.78 117 MET C CA 1
ATOM 2935 C C . MET C 1 117 ? 75.137 56.265 37.376 1.00 33.08 117 MET C C 1
ATOM 2936 O O . MET C 1 117 ? 75.334 55.414 38.228 1.00 33.60 117 MET C O 1
ATOM 2941 N N . VAL C 1 118 ? 74.914 57.545 37.667 1.00 33.97 118 VAL C N 1
ATOM 2942 C CA . VAL C 1 118 ? 74.838 58.024 39.045 1.00 32.38 118 VAL C CA 1
ATOM 2943 C C . VAL C 1 118 ? 73.690 57.323 39.778 1.00 35.45 118 VAL C C 1
ATOM 2944 O O . VAL C 1 118 ? 73.800 57.034 40.966 1.00 35.07 118 VAL C O 1
ATOM 2948 N N . SER C 1 119 ? 72.582 57.078 39.071 1.00 34.97 119 SER C N 1
ATOM 2949 C CA . SER C 1 119 ? 71.432 56.400 39.662 1.00 37.51 119 SER C CA 1
ATOM 2950 C C . SER C 1 119 ? 71.793 54.945 39.926 1.00 37.62 119 SER C C 1
ATOM 2951 O O . SER C 1 119 ? 71.435 54.372 40.965 1.00 38.53 119 SER C O 1
ATOM 2954 N N . ARG C 1 120 ? 72.503 54.340 38.978 1.00 36.63 120 ARG C N 1
ATOM 2955 C CA . ARG C 1 120 ? 72.945 52.945 39.131 1.00 35.75 120 ARG C CA 1
ATOM 2956 C C . ARG C 1 120 ? 73.881 52.761 40.330 1.00 36.41 120 ARG C C 1
ATOM 2957 O O . ARG C 1 120 ? 73.932 51.674 40.926 1.00 34.97 120 ARG C O 1
ATOM 2965 N N . GLY C 1 121 ? 74.623 53.822 40.663 1.00 35.53 121 GLY C N 1
ATOM 2966 C CA . GLY C 1 121 ? 75.555 53.764 41.773 1.00 35.18 121 GLY C CA 1
ATOM 2967 C C . GLY C 1 121 ? 74.850 54.043 43.078 1.00 36.29 121 GLY C C 1
ATOM 2968 O O . GLY C 1 121 ? 75.482 54.016 44.119 1.00 34.60 121 GLY C O 1
ATOM 2969 N N . THR C 1 122 ? 73.538 54.287 42.997 1.00 36.31 122 THR C N 1
ATOM 2970 C CA . THR C 1 122 ? 72.672 54.588 44.125 1.00 36.66 122 THR C CA 1
ATOM 2971 C C . THR C 1 122 ? 73.090 55.840 44.872 1.00 39.82 122 THR C C 1
ATOM 2972 O O . THR C 1 122 ? 73.106 55.870 46.097 1.00 40.36 122 THR C O 1
ATOM 2976 N N . PHE C 1 123 ? 73.448 56.867 44.108 1.00 40.95 123 PHE C N 1
ATOM 2977 C CA . PHE C 1 123 ? 73.792 58.167 44.650 1.00 41.18 123 PHE C CA 1
ATOM 2978 C C . PHE C 1 123 ? 72.572 59.047 44.336 1.00 43.24 123 PHE C C 1
ATOM 2979 O O . PHE C 1 123 ? 71.748 58.687 43.497 1.00 43.30 123 PHE C O 1
ATOM 2987 N N . PRO C 1 124 ? 72.441 60.204 45.008 1.00 46.36 124 PRO C N 1
ATOM 2988 C CA . PRO C 1 124 ? 71.313 61.124 44.790 1.00 49.80 124 PRO C CA 1
ATOM 2989 C C . PRO C 1 124 ? 71.235 61.686 43.363 1.00 52.47 124 PRO C C 1
ATOM 2990 O O . PRO C 1 124 ? 72.264 61.965 42.731 1.00 51.55 124 PRO C O 1
ATOM 2994 N N . GLN C 1 125 ? 70.005 61.848 42.867 1.00 55.44 125 GLN C N 1
ATOM 2995 C CA . GLN C 1 125 ? 69.748 62.357 41.512 1.00 57.83 125 GLN C CA 1
ATOM 2996 C C . GLN C 1 125 ? 70.671 63.492 41.091 1.00 58.67 125 GLN C C 1
ATOM 2997 O O . GLN C 1 125 ? 70.918 64.431 41.849 1.00 58.94 125 GLN C O 1
ATOM 3003 N N . LEU C 1 126 ? 71.189 63.391 39.872 1.00 59.54 126 LEU C N 1
ATOM 3004 C CA . LEU C 1 126 ? 72.068 64.421 39.334 1.00 61.43 126 LEU C CA 1
ATOM 3005 C C . LEU C 1 126 ? 71.579 64.798 37.956 1.00 62.44 126 LEU C C 1
ATOM 3006 O O . LEU C 1 126 ? 71.732 64.037 37.000 1.00 61.26 126 LEU C O 1
ATOM 3011 N N . ASN C 1 127 ? 70.992 65.984 37.865 1.00 64.41 127 ASN C N 1
ATOM 3012 C CA . ASN C 1 127 ? 70.460 66.483 36.607 1.00 65.16 127 ASN C CA 1
ATOM 3013 C C . ASN C 1 127 ? 71.263 67.694 36.150 1.00 64.08 127 ASN C C 1
ATOM 3014 O O . ASN C 1 127 ? 71.198 68.767 36.752 1.00 62.48 127 ASN C O 1
ATOM 3019 N N . LEU C 1 128 ? 72.033 67.506 35.085 1.00 63.45 128 LEU C N 1
ATOM 3020 C CA . LEU C 1 128 ? 72.835 68.586 34.542 1.00 62.66 128 LEU C CA 1
ATOM 3021 C C . LEU C 1 128 ? 71.942 69.688 33.987 1.00 62.66 128 LEU C C 1
ATOM 3022 O O . LEU C 1 128 ? 71.030 69.425 33.193 1.00 61.97 128 LEU C O 1
ATOM 3027 N N . ALA C 1 129 ? 72.203 70.922 34.410 1.00 61.69 129 ALA C N 1
ATOM 3028 C CA . ALA C 1 129 ? 71.420 72.054 33.940 1.00 62.84 129 ALA C CA 1
ATOM 3029 C C . ALA C 1 129 ? 71.657 72.240 32.444 1.00 63.19 129 ALA C C 1
ATOM 3030 O O . ALA C 1 129 ? 72.684 71.824 31.909 1.00 61.65 129 ALA C O 1
ATOM 3032 N N . PRO C 1 130 ? 70.690 72.846 31.746 1.00 63.38 130 PRO C N 1
ATOM 3033 C CA . PRO C 1 130 ? 70.815 73.079 30.306 1.00 63.14 130 PRO C CA 1
ATOM 3034 C C . PRO C 1 130 ? 72.111 73.828 29.979 1.00 62.77 130 PRO C C 1
ATOM 3035 O O . PRO C 1 130 ? 72.634 74.586 30.801 1.00 62.32 130 PRO C O 1
ATOM 3039 N N . VAL C 1 131 ? 72.628 73.613 28.777 1.00 62.33 131 VAL C N 1
ATOM 3040 C CA . VAL C 1 131 ? 73.863 74.263 28.370 1.00 62.49 131 VAL C CA 1
ATOM 3041 C C . VAL C 1 131 ? 73.652 75.112 27.133 1.00 63.05 131 VAL C C 1
ATOM 3042 O O . VAL C 1 131 ? 73.035 74.675 26.170 1.00 63.29 131 VAL C O 1
ATOM 3046 N N . ASN C 1 132 ? 74.163 76.335 27.163 1.00 64.29 132 ASN C N 1
ATOM 3047 C CA . ASN C 1 132 ? 74.020 77.226 26.027 1.00 64.74 132 ASN C CA 1
ATOM 3048 C C . ASN C 1 132 ? 75.253 77.079 25.151 1.00 64.55 132 ASN C C 1
ATOM 3049 O O . ASN C 1 132 ? 76.187 77.866 25.258 1.00 66.15 132 ASN C O 1
ATOM 3054 N N . PHE C 1 133 ? 75.267 76.077 24.283 1.00 64.40 133 PHE C N 1
ATOM 3055 C CA . PHE C 1 133 ? 76.430 75.875 23.434 1.00 64.59 133 PHE C CA 1
ATOM 3056 C C . PHE C 1 133 ? 76.727 77.058 22.522 1.00 67.21 133 PHE C C 1
ATOM 3057 O O . PHE C 1 133 ? 77.861 77.235 22.071 1.00 67.70 133 PHE C O 1
ATOM 3065 N N . ASP C 1 134 ? 75.718 77.879 22.257 1.00 70.37 134 ASP C N 1
ATOM 3066 C CA . ASP C 1 134 ? 75.925 79.051 21.418 1.00 73.19 134 ASP C CA 1
ATOM 3067 C C . ASP C 1 134 ? 76.755 80.074 22.188 1.00 74.25 134 ASP C C 1
ATOM 3068 O O . ASP C 1 134 ? 77.623 80.723 21.614 1.00 74.18 134 ASP C O 1
ATOM 3073 N N . ALA C 1 135 ? 76.505 80.196 23.491 1.00 75.15 135 ALA C N 1
ATOM 3074 C CA . ALA C 1 135 ? 77.252 81.139 24.317 1.00 77.17 135 ALA C CA 1
ATOM 3075 C C . ALA C 1 135 ? 78.711 80.705 24.459 1.00 78.65 135 ALA C C 1
ATOM 3076 O O . ALA C 1 135 ? 79.624 81.530 24.410 1.00 79.20 135 ALA C O 1
ATOM 3078 N N . LEU C 1 136 ? 78.927 79.408 24.645 1.00 80.21 136 LEU C N 1
ATOM 3079 C CA . LEU C 1 136 ? 80.278 78.887 24.785 1.00 81.30 136 LEU C CA 1
ATOM 3080 C C . LEU C 1 136 ? 81.049 79.110 23.488 1.00 81.87 136 LEU C C 1
ATOM 3081 O O . LEU C 1 136 ? 82.232 79.448 23.515 1.00 81.32 136 LEU C O 1
ATOM 3086 N N . PHE C 1 137 ? 80.374 78.920 22.356 1.00 82.39 137 PHE C N 1
ATOM 3087 C CA . PHE C 1 137 ? 81.009 79.089 21.052 1.00 83.57 137 PHE C CA 1
ATOM 3088 C C . PHE C 1 137 ? 81.514 80.516 20.854 1.00 84.86 137 PHE C C 1
ATOM 3089 O O . PHE C 1 137 ? 82.559 80.735 20.237 1.00 84.24 137 PHE C O 1
ATOM 3097 N N . MET C 1 138 ? 80.772 81.487 21.375 1.00 86.31 138 MET C N 1
ATOM 3098 C CA . MET C 1 138 ? 81.180 82.878 21.260 1.00 87.94 138 MET C CA 1
ATOM 3099 C C . MET C 1 138 ? 82.560 83.085 21.863 1.00 87.85 138 MET C C 1
ATOM 3100 O O . MET C 1 138 ? 83.432 83.670 21.225 1.00 88.41 138 MET C O 1
ATOM 3105 N N . ASN C 1 139 ? 82.760 82.603 23.088 1.00 87.90 139 ASN C N 1
ATOM 3106 C CA . ASN C 1 139 ? 84.051 82.745 23.759 1.00 88.27 139 ASN C CA 1
ATOM 3107 C C . ASN C 1 139 ? 85.179 82.261 22.860 1.00 88.43 139 ASN C C 1
ATOM 3108 O O . ASN C 1 139 ? 86.100 83.015 22.543 1.00 88.93 139 ASN C O 1
ATOM 3113 N N . TYR C 1 140 ? 85.100 80.998 22.454 1.00 88.29 140 TYR C N 1
ATOM 3114 C CA . TYR C 1 140 ? 86.103 80.400 21.581 1.00 87.78 140 TYR C CA 1
ATOM 3115 C C . TYR C 1 140 ? 86.357 81.276 20.346 1.00 87.09 140 TYR C C 1
ATOM 3116 O O . TYR C 1 140 ? 87.519 81.680 20.150 1.00 86.69 140 TYR C O 1
ATOM 3125 N N . MET D 1 9 ? 68.229 31.082 60.461 1.00 85.60 9 MET D N 1
ATOM 3126 C CA . MET D 1 9 ? 69.037 31.878 59.495 1.00 85.33 9 MET D CA 1
ATOM 3127 C C . MET D 1 9 ? 68.329 33.157 59.050 1.00 83.27 9 MET D C 1
ATOM 3128 O O . MET D 1 9 ? 67.105 33.201 58.946 1.00 84.80 9 MET D O 1
ATOM 3133 N N . THR D 1 10 ? 69.109 34.194 58.778 1.00 79.98 10 THR D N 1
ATOM 3134 C CA . THR D 1 10 ? 68.562 35.465 58.331 1.00 76.44 10 THR D CA 1
ATOM 3135 C C . THR D 1 10 ? 69.317 35.917 57.084 1.00 73.47 10 THR D C 1
ATOM 3136 O O . THR D 1 10 ? 70.533 35.750 56.990 1.00 72.62 10 THR D O 1
ATOM 3140 N N . PHE D 1 11 ? 68.595 36.475 56.121 1.00 70.37 11 PHE D N 1
ATOM 3141 C CA . PHE D 1 11 ? 69.220 36.942 54.891 1.00 67.92 11 PHE D CA 1
ATOM 3142 C C . PHE D 1 11 ? 68.391 38.047 54.255 1.00 65.97 11 PHE D C 1
ATOM 3143 O O . PHE D 1 11 ? 67.288 37.813 53.771 1.00 66.02 11 PHE D O 1
ATOM 3151 N N . GLN D 1 12 ? 68.920 39.259 54.263 1.00 64.38 12 GLN D N 1
ATOM 3152 C CA . GLN D 1 12 ? 68.213 40.375 53.661 1.00 62.63 12 GLN D CA 1
ATOM 3153 C C . GLN D 1 12 ? 69.173 41.204 52.811 1.00 59.87 12 GLN D C 1
ATOM 3154 O O . GLN D 1 12 ? 70.323 41.451 53.194 1.00 58.53 12 GLN D O 1
ATOM 3160 N N . ILE D 1 13 ? 68.702 41.618 51.643 1.00 56.51 13 ILE D N 1
ATOM 3161 C CA . ILE D 1 13 ? 69.509 42.426 50.749 1.00 51.71 13 ILE D CA 1
ATOM 3162 C C . ILE D 1 13 ? 69.327 43.856 51.209 1.00 51.19 13 ILE D C 1
ATOM 3163 O O . ILE D 1 13 ? 68.207 44.344 51.279 1.00 52.79 13 ILE D O 1
ATOM 3168 N N . GLN D 1 14 ? 70.406 44.543 51.543 1.00 49.13 14 GLN D N 1
ATOM 3169 C CA . GLN D 1 14 ? 70.235 45.914 52.003 1.00 49.30 14 GLN D CA 1
ATOM 3170 C C . GLN D 1 14 ? 70.425 46.949 50.905 1.00 47.28 14 GLN D C 1
ATOM 3171 O O . GLN D 1 14 ? 69.892 48.055 51.001 1.00 45.99 14 GLN D O 1
ATOM 3177 N N . ARG D 1 15 ? 71.163 46.592 49.853 1.00 44.91 15 ARG D N 1
ATOM 3178 C CA . ARG D 1 15 ? 71.447 47.557 48.790 1.00 42.03 15 ARG D CA 1
ATOM 3179 C C . ARG D 1 15 ? 72.153 46.880 47.618 1.00 40.14 15 ARG D C 1
ATOM 3180 O O . ARG D 1 15 ? 72.911 45.926 47.821 1.00 39.30 15 ARG D O 1
ATOM 3188 N N . ILE D 1 16 ? 71.847 47.344 46.400 1.00 39.39 16 ILE D N 1
ATOM 3189 C CA . ILE D 1 16 ? 72.461 46.856 45.146 1.00 37.90 16 ILE D CA 1
ATOM 3190 C C . ILE D 1 16 ? 72.979 48.126 44.466 1.00 36.33 16 ILE D C 1
ATOM 3191 O O . ILE D 1 16 ? 72.252 49.093 44.343 1.00 35.87 16 ILE D O 1
ATOM 3196 N N . TYR D 1 17 ? 74.225 48.133 44.021 1.00 35.64 17 TYR D N 1
ATOM 3197 C CA . TYR D 1 17 ? 74.767 49.340 43.427 1.00 35.54 17 TYR D CA 1
ATOM 3198 C C . TYR D 1 17 ? 75.939 49.011 42.542 1.00 36.35 17 TYR D C 1
ATOM 3199 O O . TYR D 1 17 ? 76.601 47.988 42.733 1.00 37.80 17 TYR D O 1
ATOM 3208 N N . THR D 1 18 ? 76.204 49.883 41.581 1.00 37.13 18 THR D N 1
ATOM 3209 C CA . THR D 1 18 ? 77.342 49.683 40.704 1.00 38.60 18 THR D CA 1
ATOM 3210 C C . THR D 1 18 ? 78.510 50.529 41.223 1.00 37.57 18 THR D C 1
ATOM 3211 O O . THR D 1 18 ? 78.436 51.758 41.313 1.00 37.22 18 THR D O 1
ATOM 3215 N N . LYS D 1 19 ? 79.592 49.853 41.564 1.00 37.37 19 LYS D N 1
ATOM 3216 C CA . LYS D 1 19 ? 80.760 50.524 42.079 1.00 38.82 19 LYS D CA 1
ATOM 3217 C C . LYS D 1 19 ? 81.650 51.055 40.972 1.00 39.46 19 LYS D C 1
ATOM 3218 O O . LYS D 1 19 ? 82.358 52.034 41.166 1.00 38.01 19 LYS D O 1
ATOM 3224 N N . ASP D 1 20 ? 81.611 50.402 39.815 1.00 40.51 20 ASP D N 1
ATOM 3225 C CA . ASP D 1 20 ? 82.466 50.774 38.687 1.00 41.55 20 ASP D CA 1
ATOM 3226 C C . ASP D 1 20 ? 81.793 50.345 37.386 1.00 40.33 20 ASP D C 1
ATOM 3227 O O . ASP D 1 20 ? 81.294 49.222 37.267 1.00 42.51 20 ASP D O 1
ATOM 3232 N N . ILE D 1 21 ? 81.767 51.239 36.413 1.00 37.15 21 ILE D N 1
ATOM 3233 C CA . ILE D 1 21 ? 81.184 50.911 35.130 1.00 37.28 21 ILE D CA 1
ATOM 3234 C C . ILE D 1 21 ? 82.157 51.398 34.086 1.00 36.09 21 ILE D C 1
ATOM 3235 O O . ILE D 1 21 ? 82.718 52.478 34.218 1.00 35.12 21 ILE D O 1
ATOM 3240 N N . SER D 1 22 ? 82.366 50.601 33.049 1.00 36.31 22 SER D N 1
ATOM 3241 C CA . SER D 1 22 ? 83.264 51.004 32.007 1.00 32.30 22 SER D CA 1
ATOM 3242 C C . SER D 1 22 ? 82.838 50.453 30.647 1.00 30.63 22 SER D C 1
ATOM 3243 O O . SER D 1 22 ? 82.622 49.254 30.478 1.00 30.90 22 SER D O 1
ATOM 3246 N N . PHE D 1 23 ? 82.687 51.340 29.683 1.00 26.81 23 PHE D N 1
ATOM 3247 C CA . PHE D 1 23 ? 82.360 50.905 28.353 1.00 27.70 23 PHE D CA 1
ATOM 3248 C C . PHE D 1 23 ? 83.305 51.637 27.419 1.00 27.37 23 PHE D C 1
ATOM 3249 O O . PHE D 1 23 ? 83.490 52.832 27.554 1.00 29.64 23 PHE D O 1
ATOM 3257 N N . GLU D 1 24 ? 83.885 50.922 26.467 1.00 30.14 24 GLU D N 1
ATOM 3258 C CA . GLU D 1 24 ? 84.814 51.536 25.548 1.00 31.58 24 GLU D CA 1
ATOM 3259 C C . GLU D 1 24 ? 84.683 50.938 24.156 1.00 31.59 24 GLU D C 1
ATOM 3260 O O . GLU D 1 24 ? 84.648 49.713 23.992 1.00 32.39 24 GLU D O 1
ATOM 3266 N N . ALA D 1 25 ? 84.618 51.813 23.159 1.00 30.27 25 ALA D N 1
ATOM 3267 C CA . ALA D 1 25 ? 84.536 51.411 21.756 1.00 33.10 25 ALA D CA 1
ATOM 3268 C C . ALA D 1 25 ? 85.677 52.171 21.036 1.00 33.49 25 ALA D C 1
ATOM 3269 O O . ALA D 1 25 ? 85.430 53.097 20.256 1.00 32.14 25 ALA D O 1
ATOM 3271 N N . PRO D 1 26 ? 86.937 51.768 21.282 1.00 36.20 26 PRO D N 1
ATOM 3272 C CA . PRO D 1 26 ? 88.139 52.390 20.693 1.00 37.29 26 PRO D CA 1
ATOM 3273 C C . PRO D 1 26 ? 88.177 52.533 19.157 1.00 38.95 26 PRO D C 1
ATOM 3274 O O . PRO D 1 26 ? 88.693 53.530 18.637 1.00 39.41 26 PRO D O 1
ATOM 3278 N N . ASN D 1 27 ? 87.636 51.551 18.440 1.00 38.39 27 ASN D N 1
ATOM 3279 C CA . ASN D 1 27 ? 87.633 51.607 16.983 1.00 39.30 27 ASN D CA 1
ATOM 3280 C C . ASN D 1 27 ? 86.369 52.251 16.377 1.00 39.99 27 ASN D C 1
ATOM 3281 O O . ASN D 1 27 ? 86.152 52.176 15.165 1.00 40.49 27 ASN D O 1
ATOM 3286 N N . ALA D 1 28 ? 85.535 52.880 17.207 1.00 38.24 28 ALA D N 1
ATOM 3287 C CA . ALA D 1 28 ? 84.321 53.536 16.702 1.00 36.64 28 ALA D CA 1
ATOM 3288 C C . ALA D 1 28 ? 84.745 54.896 16.167 1.00 34.93 28 ALA D C 1
ATOM 3289 O O . ALA D 1 28 ? 85.595 55.557 16.753 1.00 34.65 28 ALA D O 1
ATOM 3291 N N . PRO D 1 29 ? 84.094 55.378 15.104 1.00 35.40 29 PRO D N 1
ATOM 3292 C CA . PRO D 1 29 ? 82.993 54.735 14.383 1.00 37.03 29 PRO D CA 1
ATOM 3293 C C . PRO D 1 29 ? 83.319 53.842 13.205 1.00 39.49 29 PRO D C 1
ATOM 3294 O O . PRO D 1 29 ? 82.431 53.161 12.674 1.00 41.21 29 PRO D O 1
ATOM 3298 N N . HIS D 1 30 ? 84.571 53.811 12.780 1.00 42.35 30 HIS D N 1
ATOM 3299 C CA . HIS D 1 30 ? 84.887 52.989 11.617 1.00 44.12 30 HIS D CA 1
ATOM 3300 C C . HIS D 1 30 ? 84.491 51.531 11.799 1.00 41.03 30 HIS D C 1
ATOM 3301 O O . HIS D 1 30 ? 84.043 50.880 10.859 1.00 41.09 30 HIS D O 1
ATOM 3308 N N . VAL D 1 31 ? 84.629 51.013 13.009 1.00 38.47 31 VAL D N 1
ATOM 3309 C CA . VAL D 1 31 ? 84.267 49.620 13.228 1.00 34.18 31 VAL D CA 1
ATOM 3310 C C . VAL D 1 31 ? 82.776 49.348 12.978 1.00 34.49 31 VAL D C 1
ATOM 3311 O O . VAL D 1 31 ? 82.375 48.191 12.801 1.00 32.85 31 VAL D O 1
ATOM 3315 N N . PHE D 1 32 ? 81.942 50.388 12.968 1.00 35.45 32 PHE D N 1
ATOM 3316 C CA . PHE D 1 32 ? 80.503 50.167 12.684 1.00 39.29 32 PHE D CA 1
ATOM 3317 C C . PHE D 1 32 ? 80.297 49.579 11.246 1.00 41.98 32 PHE D C 1
ATOM 3318 O O . PHE D 1 32 ? 79.222 49.060 10.927 1.00 43.74 32 PHE D O 1
ATOM 3326 N N . GLN D 1 33 ? 81.324 49.666 10.394 1.00 42.96 33 GLN D N 1
ATOM 3327 C CA . GLN D 1 33 ? 81.262 49.145 9.024 1.00 45.89 33 GLN D CA 1
ATOM 3328 C C . GLN D 1 33 ? 81.095 47.638 8.994 1.00 46.13 33 GLN D C 1
ATOM 3329 O O . GLN D 1 33 ? 80.851 47.055 7.945 1.00 46.78 33 GLN D O 1
ATOM 3335 N N . LYS D 1 34 ? 81.259 47.000 10.143 1.00 46.46 34 LYS D N 1
ATOM 3336 C CA . LYS D 1 34 ? 81.105 45.562 10.221 1.00 45.87 34 LYS D CA 1
ATOM 3337 C C . LYS D 1 34 ? 79.803 45.292 10.962 1.00 46.95 34 LYS D C 1
ATOM 3338 O O . LYS D 1 34 ? 79.786 45.186 12.188 1.00 45.10 34 LYS D O 1
ATOM 3344 N N . ASP D 1 35 ? 78.715 45.192 10.206 1.00 48.79 35 ASP D N 1
ATOM 3345 C CA . ASP D 1 35 ? 77.398 44.964 10.779 1.00 51.77 35 ASP D CA 1
ATOM 3346 C C . ASP D 1 35 ? 77.015 43.497 10.908 1.00 50.68 35 ASP D C 1
ATOM 3347 O O . ASP D 1 35 ? 76.199 42.991 10.133 1.00 54.04 35 ASP D O 1
ATOM 3352 N N . TRP D 1 36 ? 77.623 42.802 11.861 1.00 47.87 36 TRP D N 1
ATOM 3353 C CA . TRP D 1 36 ? 77.279 41.411 12.109 1.00 44.72 36 TRP D CA 1
ATOM 3354 C C . TRP D 1 36 ? 77.489 41.184 13.586 1.00 42.71 36 TRP D C 1
ATOM 3355 O O . TRP D 1 36 ? 77.850 42.107 14.290 1.00 42.07 36 TRP D O 1
ATOM 3366 N N . GLN D 1 37 ? 77.209 39.979 14.051 1.00 41.80 37 GLN D N 1
ATOM 3367 C CA . GLN D 1 37 ? 77.302 39.652 15.457 1.00 43.61 37 GLN D CA 1
ATOM 3368 C C . GLN D 1 37 ? 78.743 39.538 15.993 1.00 44.23 37 GLN D C 1
ATOM 3369 O O . GLN D 1 37 ? 79.556 38.745 15.501 1.00 41.96 37 GLN D O 1
ATOM 3375 N N . PRO D 1 38 ? 79.070 40.340 17.020 1.00 43.76 38 PRO D N 1
ATOM 3376 C CA . PRO D 1 38 ? 80.401 40.347 17.641 1.00 44.22 38 PRO D CA 1
ATOM 3377 C C . PRO D 1 38 ? 80.717 39.068 18.410 1.00 44.54 38 PRO D C 1
ATOM 3378 O O . PRO D 1 38 ? 79.817 38.456 18.987 1.00 45.86 38 PRO D O 1
ATOM 3382 N N . GLU D 1 39 ? 81.970 38.622 18.376 1.00 46.02 39 GLU D N 1
ATOM 3383 C CA . GLU D 1 39 ? 82.333 37.468 19.212 1.00 49.53 39 GLU D CA 1
ATOM 3384 C C . GLU D 1 39 ? 82.489 38.084 20.621 1.00 47.45 39 GLU D C 1
ATOM 3385 O O . GLU D 1 39 ? 83.072 39.172 20.792 1.00 44.95 39 GLU D O 1
ATOM 3391 N N . VAL D 1 40 ? 81.984 37.373 21.616 1.00 46.06 40 VAL D N 1
ATOM 3392 C CA . VAL D 1 40 ? 82.021 37.853 22.980 1.00 46.12 40 VAL D CA 1
ATOM 3393 C C . VAL D 1 40 ? 82.764 36.931 23.924 1.00 46.35 40 VAL D C 1
ATOM 3394 O O . VAL D 1 40 ? 82.501 35.736 23.967 1.00 45.74 40 VAL D O 1
ATOM 3398 N N . LYS D 1 41 ? 83.727 37.502 24.639 1.00 46.34 41 LYS D N 1
ATOM 3399 C CA . LYS D 1 41 ? 84.496 36.783 25.639 1.00 46.83 41 LYS D CA 1
ATOM 3400 C C . LYS D 1 41 ? 84.036 37.337 26.991 1.00 45.28 41 LYS D C 1
ATOM 3401 O O . LYS D 1 41 ? 83.921 38.548 27.177 1.00 41.65 41 LYS D O 1
ATOM 3407 N N . LEU D 1 42 ? 83.767 36.437 27.928 1.00 45.53 42 LEU D N 1
ATOM 3408 C CA . LEU D 1 42 ? 83.276 36.822 29.237 1.00 47.56 42 LEU D CA 1
ATOM 3409 C C . LEU D 1 42 ? 84.197 36.376 30.340 1.00 48.29 42 LEU D C 1
ATOM 3410 O O . LEU D 1 42 ? 84.662 35.233 30.356 1.00 48.60 42 LEU D O 1
ATOM 3415 N N . ASP D 1 43 ? 84.460 37.288 31.265 1.00 49.08 43 ASP D N 1
ATOM 3416 C CA . ASP D 1 43 ? 85.279 36.967 32.411 1.00 50.67 43 ASP D CA 1
ATOM 3417 C C . ASP D 1 43 ? 84.563 37.423 33.670 1.00 50.85 43 ASP D C 1
ATOM 3418 O O . ASP D 1 43 ? 84.014 38.521 33.712 1.00 48.90 43 ASP D O 1
ATOM 3423 N N . LEU D 1 44 ? 84.566 36.562 34.686 1.00 51.50 44 LEU D N 1
ATOM 3424 C CA . LEU D 1 44 ? 83.936 36.856 35.958 1.00 52.98 44 LEU D CA 1
ATOM 3425 C C . LEU D 1 44 ? 84.985 36.876 37.053 1.00 53.95 44 LEU D C 1
ATOM 3426 O O . LEU D 1 44 ? 86.025 36.222 36.962 1.00 52.84 44 LEU D O 1
ATOM 3431 N N . ASP D 1 45 ? 84.698 37.640 38.096 1.00 55.64 45 ASP D N 1
ATOM 3432 C CA . ASP D 1 45 ? 85.590 37.761 39.229 1.00 55.19 45 ASP D CA 1
ATOM 3433 C C . ASP D 1 45 ? 84.710 38.188 40.395 1.00 54.69 45 ASP D C 1
ATOM 3434 O O . ASP D 1 45 ? 83.842 39.052 40.257 1.00 53.22 45 ASP D O 1
ATOM 3439 N N . THR D 1 46 ? 84.925 37.562 41.542 1.00 54.70 46 THR D N 1
ATOM 3440 C CA . THR D 1 46 ? 84.147 37.872 42.729 1.00 54.85 46 THR D CA 1
ATOM 3441 C C . THR D 1 46 ? 85.038 38.213 43.928 1.00 53.80 46 THR D C 1
ATOM 3442 O O . THR D 1 46 ? 86.244 37.965 43.911 1.00 54.03 46 THR D O 1
ATOM 3446 N N . ALA D 1 47 ? 84.427 38.782 44.964 1.00 53.45 47 ALA D N 1
ATOM 3447 C CA . ALA D 1 47 ? 85.122 39.162 46.194 1.00 51.99 47 ALA D CA 1
ATOM 3448 C C . ALA D 1 47 ? 84.091 39.586 47.238 1.00 52.70 47 ALA D C 1
ATOM 3449 O O . ALA D 1 47 ? 82.936 39.856 46.902 1.00 53.31 47 ALA D O 1
ATOM 3451 N N . SER D 1 48 ? 84.502 39.629 48.503 1.00 52.14 48 SER D N 1
ATOM 3452 C CA . SER D 1 48 ? 83.611 40.054 49.582 1.00 52.60 48 SER D CA 1
ATOM 3453 C C . SER D 1 48 ? 84.376 40.621 50.764 1.00 51.15 48 SER D C 1
ATOM 3454 O O . SER D 1 48 ? 85.604 40.607 50.802 1.00 51.27 48 SER D O 1
ATOM 3457 N N . SER D 1 49 ? 83.641 41.140 51.731 1.00 49.95 49 SER D N 1
ATOM 3458 C CA . SER D 1 49 ? 84.270 41.707 52.904 1.00 48.30 49 SER D CA 1
ATOM 3459 C C . SER D 1 49 ? 83.176 42.042 53.908 1.00 47.58 49 SER D C 1
ATOM 3460 O O . SER D 1 49 ? 82.085 42.508 53.554 1.00 48.08 49 SER D O 1
ATOM 3463 N N . GLN D 1 50 ? 83.474 41.798 55.173 1.00 44.84 50 GLN D N 1
ATOM 3464 C CA . GLN D 1 50 ? 82.522 42.045 56.231 1.00 41.64 50 GLN D CA 1
ATOM 3465 C C . GLN D 1 50 ? 82.527 43.532 56.573 1.00 41.20 50 GLN D C 1
ATOM 3466 O O . GLN D 1 50 ? 83.583 44.162 56.591 1.00 39.88 50 GLN D O 1
ATOM 3472 N N . LEU D 1 51 ? 81.356 44.116 56.811 1.00 41.13 51 LEU D N 1
ATOM 3473 C CA . LEU D 1 51 ? 81.296 45.551 57.133 1.00 42.73 51 LEU D CA 1
ATOM 3474 C C . LEU D 1 51 ? 80.899 45.772 58.583 1.00 42.99 51 LEU D C 1
ATOM 3475 O O . LEU D 1 51 ? 81.105 46.852 59.145 1.00 43.40 51 LEU D O 1
ATOM 3480 N N . ALA D 1 52 ? 80.297 44.736 59.158 1.00 43.26 52 ALA D N 1
ATOM 3481 C CA . ALA D 1 52 ? 79.841 44.741 60.533 1.00 43.69 52 ALA D CA 1
ATOM 3482 C C . ALA D 1 52 ? 79.525 43.298 60.865 1.00 45.18 52 ALA D C 1
ATOM 3483 O O . ALA D 1 52 ? 79.882 42.391 60.111 1.00 43.92 52 ALA D O 1
ATOM 3485 N N . ASP D 1 53 ? 78.886 43.075 62.007 1.00 46.83 53 ASP D N 1
ATOM 3486 C CA . ASP D 1 53 ? 78.502 41.725 62.371 1.00 47.98 53 ASP D CA 1
ATOM 3487 C C . ASP D 1 53 ? 77.272 41.382 61.505 1.00 49.08 53 ASP D C 1
ATOM 3488 O O . ASP D 1 53 ? 76.284 42.138 61.443 1.00 47.96 53 ASP D O 1
ATOM 3493 N N . ASP D 1 54 ? 77.338 40.242 60.836 1.00 49.47 54 ASP D N 1
ATOM 3494 C CA . ASP D 1 54 ? 76.237 39.798 59.993 1.00 51.29 54 ASP D CA 1
ATOM 3495 C C . ASP D 1 54 ? 75.949 40.722 58.810 1.00 51.22 54 ASP D C 1
ATOM 3496 O O . ASP D 1 54 ? 74.845 40.703 58.257 1.00 53.48 54 ASP D O 1
ATOM 3501 N N . VAL D 1 55 ? 76.918 41.540 58.425 1.00 48.63 55 VAL D N 1
ATOM 3502 C CA . VAL D 1 55 ? 76.726 42.427 57.286 1.00 46.08 55 VAL D CA 1
ATOM 3503 C C . VAL D 1 55 ? 77.935 42.325 56.384 1.00 45.79 55 VAL D C 1
ATOM 3504 O O . VAL D 1 55 ? 79.070 42.595 56.783 1.00 45.41 55 VAL D O 1
ATOM 3508 N N . TYR D 1 56 ? 77.673 41.934 55.154 1.00 44.24 56 TYR D N 1
ATOM 3509 C CA . TYR D 1 56 ? 78.733 41.733 54.212 1.00 44.98 56 TYR D CA 1
ATOM 3510 C C . TYR D 1 56 ? 78.500 42.417 52.867 1.00 45.65 56 TYR D C 1
ATOM 3511 O O . TYR D 1 56 ? 77.360 42.620 52.426 1.00 47.19 56 TYR D O 1
ATOM 3520 N N . GLU D 1 57 ? 79.597 42.776 52.217 1.00 44.37 57 GLU D N 1
ATOM 3521 C CA . GLU D 1 57 ? 79.510 43.361 50.905 1.00 43.19 57 GLU D CA 1
ATOM 3522 C C . GLU D 1 57 ? 80.068 42.307 49.967 1.00 41.59 57 GLU D C 1
ATOM 3523 O O . GLU D 1 57 ? 81.110 41.702 50.251 1.00 40.50 57 GLU D O 1
ATOM 3529 N N . VAL D 1 58 ? 79.349 42.056 48.874 1.00 39.84 58 VAL D N 1
ATOM 3530 C CA . VAL D 1 58 ? 79.811 41.123 47.845 1.00 37.33 58 VAL D CA 1
ATOM 3531 C C . VAL D 1 58 ? 79.853 41.936 46.563 1.00 36.40 58 VAL D C 1
ATOM 3532 O O . VAL D 1 58 ? 78.927 42.684 46.271 1.00 35.80 58 VAL D O 1
ATOM 3536 N N . VAL D 1 59 ? 80.946 41.807 45.826 1.00 36.83 59 VAL D N 1
ATOM 3537 C CA . VAL D 1 59 ? 81.141 42.538 44.587 1.00 38.01 59 VAL D CA 1
ATOM 3538 C C . VAL D 1 59 ? 81.351 41.545 43.438 1.00 40.54 59 VAL D C 1
ATOM 3539 O O . VAL D 1 59 ? 82.214 40.665 43.508 1.00 41.16 59 VAL D O 1
ATOM 3543 N N . LEU D 1 60 ? 80.561 41.693 42.379 1.00 40.50 60 LEU D N 1
ATOM 3544 C CA . LEU D 1 60 ? 80.650 40.815 41.221 1.00 39.83 60 LEU D CA 1
ATOM 3545 C C . LEU D 1 60 ? 81.206 41.635 40.073 1.00 39.65 60 LEU D C 1
ATOM 3546 O O . LEU D 1 60 ? 80.618 42.637 39.675 1.00 39.19 60 LEU D O 1
ATOM 3551 N N . ARG D 1 61 ? 82.348 41.215 39.550 1.00 39.88 61 ARG D N 1
ATOM 3552 C CA . ARG D 1 61 ? 82.963 41.919 38.453 1.00 41.05 61 ARG D CA 1
ATOM 3553 C C . ARG D 1 61 ? 82.760 41.138 37.153 1.00 41.57 61 ARG D C 1
ATOM 3554 O O . ARG D 1 61 ? 83.215 39.996 37.012 1.00 40.77 61 ARG D O 1
ATOM 3562 N N . VAL D 1 62 ? 82.066 41.754 36.205 1.00 38.94 62 VAL D N 1
ATOM 3563 C CA . VAL D 1 62 ? 81.828 41.106 34.927 1.00 38.97 62 VAL D CA 1
ATOM 3564 C C . VAL D 1 62 ? 82.585 41.841 33.822 1.00 39.09 62 VAL D C 1
ATOM 3565 O O . VAL D 1 62 ? 82.427 43.037 33.658 1.00 38.74 62 VAL D O 1
ATOM 3569 N N . THR D 1 63 ? 83.413 41.136 33.064 1.00 38.59 63 THR D N 1
ATOM 3570 C CA . THR D 1 63 ? 84.152 41.810 32.028 1.00 39.77 63 THR D CA 1
ATOM 3571 C C . THR D 1 63 ? 83.793 41.207 30.678 1.00 39.95 63 THR D C 1
ATOM 3572 O O . THR D 1 63 ? 83.816 39.991 30.492 1.00 41.04 63 THR D O 1
ATOM 3576 N N . VAL D 1 64 ? 83.424 42.071 29.749 1.00 37.59 64 VAL D N 1
ATOM 3577 C CA . VAL D 1 64 ? 83.047 41.621 28.438 1.00 38.77 64 VAL D CA 1
ATOM 3578 C C . VAL D 1 64 ? 83.959 42.228 27.402 1.00 40.39 64 VAL D C 1
ATOM 3579 O O . VAL D 1 64 ? 84.111 43.455 27.344 1.00 42.60 64 VAL D O 1
ATOM 3583 N N . THR D 1 65 ? 84.575 41.354 26.603 1.00 40.19 65 THR D N 1
ATOM 3584 C CA . THR D 1 65 ? 85.493 41.726 25.514 1.00 39.66 65 THR D CA 1
ATOM 3585 C C . THR D 1 65 ? 84.847 41.293 24.193 1.00 39.46 65 THR D C 1
ATOM 3586 O O . THR D 1 65 ? 84.646 40.105 23.954 1.00 40.62 65 THR D O 1
ATOM 3590 N N . ALA D 1 66 ? 84.525 42.239 23.329 1.00 38.67 66 ALA D N 1
ATOM 3591 C CA . ALA D 1 66 ? 83.855 41.872 22.089 1.00 39.28 66 ALA D CA 1
ATOM 3592 C C . ALA D 1 66 ? 84.655 42.326 20.894 1.00 41.25 66 ALA D C 1
ATOM 3593 O O . ALA D 1 66 ? 85.310 43.360 20.934 1.00 42.59 66 ALA D O 1
ATOM 3595 N N . SER D 1 67 ? 84.616 41.553 19.822 1.00 41.82 67 SER D N 1
ATOM 3596 C CA . SER D 1 67 ? 85.391 41.944 18.664 1.00 44.04 67 SER D CA 1
ATOM 3597 C C . SER D 1 67 ? 84.711 41.614 17.342 1.00 44.54 67 SER D C 1
ATOM 3598 O O . SER D 1 67 ? 83.972 40.640 17.241 1.00 46.88 67 SER D O 1
ATOM 3601 N N . LEU D 1 68 ? 84.949 42.440 16.330 1.00 43.89 68 LEU D N 1
ATOM 3602 C CA . LEU D 1 68 ? 84.369 42.221 15.005 1.00 43.31 68 LEU D CA 1
ATOM 3603 C C . LEU D 1 68 ? 85.536 42.009 14.040 1.00 44.80 68 LEU D C 1
ATOM 3604 O O . LEU D 1 68 ? 86.345 42.911 13.797 1.00 44.31 68 LEU D O 1
ATOM 3609 N N . GLY D 1 69 ? 85.634 40.799 13.507 1.00 45.93 69 GLY D N 1
ATOM 3610 C CA . GLY D 1 69 ? 86.741 40.500 12.625 1.00 47.03 69 GLY D CA 1
ATOM 3611 C C . GLY D 1 69 ? 87.945 40.327 13.528 1.00 49.86 69 GLY D C 1
ATOM 3612 O O . GLY D 1 69 ? 87.857 39.671 14.577 1.00 50.86 69 GLY D O 1
ATOM 3613 N N . GLU D 1 70 ? 89.067 40.923 13.146 1.00 50.77 70 GLU D N 1
ATOM 3614 C CA . GLU D 1 70 ? 90.276 40.833 13.956 1.00 53.00 70 GLU D CA 1
ATOM 3615 C C . GLU D 1 70 ? 90.530 42.152 14.718 1.00 50.27 70 GLU D C 1
ATOM 3616 O O . GLU D 1 70 ? 91.669 42.480 15.039 1.00 49.22 70 GLU D O 1
ATOM 3622 N N . GLU D 1 71 ? 89.463 42.898 15.003 1.00 46.46 71 GLU D N 1
ATOM 3623 C CA . GLU D 1 71 ? 89.607 44.145 15.728 1.00 45.45 71 GLU D CA 1
ATOM 3624 C C . GLU D 1 71 ? 88.559 44.281 16.825 1.00 45.07 71 GLU D C 1
ATOM 3625 O O . GLU D 1 71 ? 87.480 43.686 16.751 1.00 45.30 71 GLU D O 1
ATOM 3631 N N . THR D 1 72 ? 88.896 45.037 17.865 1.00 41.34 72 THR D N 1
ATOM 3632 C CA . THR D 1 72 ? 87.989 45.223 18.976 1.00 37.65 72 THR D CA 1
ATOM 3633 C C . THR D 1 72 ? 86.689 45.938 18.613 1.00 36.27 72 THR D C 1
ATOM 3634 O O . THR D 1 72 ? 86.700 46.981 17.973 1.00 34.71 72 THR D O 1
ATOM 3638 N N . ALA D 1 73 ? 85.565 45.387 19.044 1.00 34.33 73 ALA D N 1
ATOM 3639 C CA . ALA D 1 73 ? 84.289 46.062 18.815 1.00 33.21 73 ALA D CA 1
ATOM 3640 C C . ALA D 1 73 ? 84.096 46.932 20.062 1.00 31.68 73 ALA D C 1
ATOM 3641 O O . ALA D 1 73 ? 83.938 48.146 19.976 1.00 30.57 73 ALA D O 1
ATOM 3643 N N . PHE D 1 74 ? 84.079 46.296 21.229 1.00 31.10 74 PHE D N 1
ATOM 3644 C CA . PHE D 1 74 ? 83.932 47.043 22.480 1.00 31.92 74 PHE D CA 1
ATOM 3645 C C . PHE D 1 74 ? 84.386 46.249 23.694 1.00 31.82 74 PHE D C 1
ATOM 3646 O O . PHE D 1 74 ? 84.511 45.018 23.648 1.00 30.81 74 PHE D O 1
ATOM 3654 N N . LEU D 1 75 ? 84.658 46.978 24.770 1.00 33.50 75 LEU D N 1
ATOM 3655 C CA . LEU D 1 75 ? 85.053 46.388 26.041 1.00 35.60 75 LEU D CA 1
ATOM 3656 C C . LEU D 1 75 ? 84.043 46.952 27.017 1.00 34.32 75 LEU D C 1
ATOM 3657 O O . LEU D 1 75 ? 83.744 48.150 27.021 1.00 34.34 75 LEU D O 1
ATOM 3662 N N . CYS D 1 76 ? 83.539 46.087 27.865 1.00 34.49 76 CYS D N 1
ATOM 3663 C CA . CYS D 1 76 ? 82.545 46.508 28.804 1.00 38.55 76 CYS D CA 1
ATOM 3664 C C . CYS D 1 76 ? 82.835 45.819 30.119 1.00 37.61 76 CYS D C 1
ATOM 3665 O O . CYS D 1 76 ? 83.029 44.604 30.166 1.00 38.99 76 CYS D O 1
ATOM 3668 N N . GLU D 1 77 ? 82.916 46.599 31.185 1.00 37.18 77 GLU D N 1
ATOM 3669 C CA . GLU D 1 77 ? 83.202 46.020 32.485 1.00 37.34 77 GLU D CA 1
ATOM 3670 C C . GLU D 1 77 ? 82.259 46.590 33.517 1.00 35.90 77 GLU D C 1
ATOM 3671 O O . GLU D 1 77 ? 81.923 47.771 33.467 1.00 36.07 77 GLU D O 1
ATOM 3677 N N . VAL D 1 78 ? 81.830 45.757 34.457 1.00 34.38 78 VAL D N 1
ATOM 3678 C CA . VAL D 1 78 ? 80.943 46.232 35.493 1.00 34.39 78 VAL D CA 1
ATOM 3679 C C . VAL D 1 78 ? 81.220 45.602 36.838 1.00 34.62 78 VAL D C 1
ATOM 3680 O O . VAL D 1 78 ? 81.462 44.400 36.936 1.00 34.56 78 VAL D O 1
ATOM 3684 N N . GLN D 1 79 ? 81.212 46.429 37.878 1.00 35.43 79 GLN D N 1
ATOM 3685 C CA . GLN D 1 79 ? 81.411 45.926 39.240 1.00 36.67 79 GLN D CA 1
ATOM 3686 C C . GLN D 1 79 ? 80.097 46.183 39.914 1.00 35.29 79 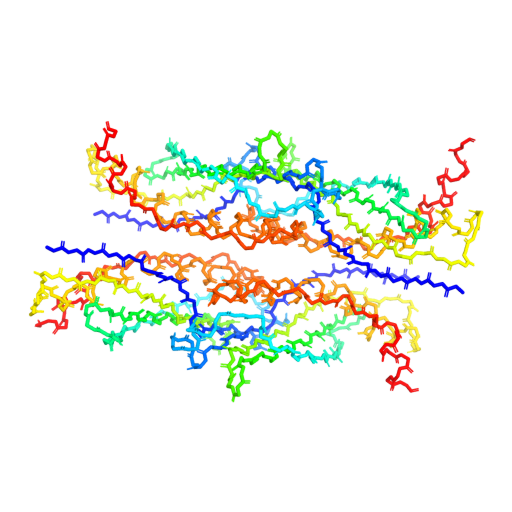GLN D C 1
ATOM 3687 O O . GLN D 1 79 ? 79.784 47.321 40.248 1.00 33.63 79 GLN D O 1
ATOM 3693 N N . GLN D 1 80 ? 79.334 45.118 40.099 1.00 35.04 80 GLN D N 1
ATOM 3694 C CA . GLN D 1 80 ? 78.024 45.205 40.719 1.00 35.43 80 GLN D CA 1
ATOM 3695 C C . GLN D 1 80 ? 78.133 44.711 42.153 1.00 34.89 80 GLN D C 1
ATOM 3696 O O . GLN D 1 80 ? 78.393 43.528 42.406 1.00 33.77 80 GLN D O 1
ATOM 3702 N N . GLY D 1 81 ? 77.944 45.632 43.083 1.00 34.69 81 GLY D N 1
ATOM 3703 C CA . GLY D 1 81 ? 78.036 45.294 44.482 1.00 34.51 81 GLY D CA 1
ATOM 3704 C C . GLY D 1 81 ? 76.699 45.257 45.189 1.00 36.44 81 GLY D C 1
ATOM 3705 O O . GLY D 1 81 ? 75.669 45.733 44.688 1.00 36.01 81 GLY D O 1
ATOM 3706 N N . GLY D 1 82 ? 76.721 44.663 46.372 1.00 37.35 82 GLY D N 1
ATOM 3707 C CA . GLY D 1 82 ? 75.523 44.581 47.170 1.00 38.11 82 GLY D CA 1
ATOM 3708 C C . GLY D 1 82 ? 75.911 44.414 48.617 1.00 38.82 82 GLY D C 1
ATOM 3709 O O . GLY D 1 82 ? 76.985 43.888 48.927 1.00 39.27 82 GLY D O 1
ATOM 3710 N N . ILE D 1 83 ? 75.046 44.893 49.499 1.00 39.19 83 ILE D N 1
ATOM 3711 C CA . ILE D 1 83 ? 75.247 44.766 50.927 1.00 40.83 83 ILE D CA 1
ATOM 3712 C C . ILE D 1 83 ? 74.148 43.831 51.431 1.00 42.14 83 ILE D C 1
ATOM 3713 O O . ILE D 1 83 ? 72.956 44.089 51.242 1.00 42.51 83 ILE D O 1
ATOM 3718 N N . PHE D 1 84 ? 74.558 42.744 52.071 1.00 42.31 84 PHE D N 1
ATOM 3719 C CA . PHE D 1 84 ? 73.610 41.768 52.578 1.00 43.62 84 PHE D CA 1
ATOM 3720 C C . PHE D 1 84 ? 73.716 41.518 54.087 1.00 44.99 84 PHE D C 1
ATOM 3721 O O . PHE D 1 84 ? 74.806 41.562 54.677 1.00 44.32 84 PHE D O 1
ATOM 3729 N N . SER D 1 85 ? 72.567 41.251 54.700 1.00 46.30 85 SER D N 1
ATOM 3730 C CA . SER D 1 85 ? 72.503 40.923 56.119 1.00 47.28 85 SER D CA 1
ATOM 3731 C C . SER D 1 85 ? 72.472 39.404 56.149 1.00 48.23 85 SER D C 1
ATOM 3732 O O . SER D 1 85 ? 71.542 38.786 55.633 1.00 47.79 85 SER D O 1
ATOM 3735 N N . ILE D 1 86 ? 73.499 38.802 56.728 1.00 48.87 86 ILE D N 1
ATOM 3736 C CA . ILE D 1 86 ? 73.563 37.353 56.797 1.00 51.59 86 ILE D CA 1
ATOM 3737 C C . ILE D 1 86 ? 73.875 36.925 58.229 1.00 54.77 86 ILE D C 1
ATOM 3738 O O . ILE D 1 86 ? 74.878 37.346 58.804 1.00 55.89 86 ILE D O 1
ATOM 3743 N N . ALA D 1 87 ? 73.003 36.093 58.794 1.00 58.25 87 ALA D N 1
ATOM 3744 C CA . ALA D 1 87 ? 73.148 35.593 60.160 1.00 61.62 87 ALA D CA 1
ATOM 3745 C C . ALA D 1 87 ? 72.553 34.188 60.277 1.00 64.13 87 ALA D C 1
ATOM 3746 O O . ALA D 1 87 ? 71.578 33.874 59.600 1.00 64.58 87 ALA D O 1
ATOM 3748 N N . GLY D 1 88 ? 73.146 33.349 61.127 1.00 67.05 88 GLY D N 1
ATOM 3749 C CA . GLY D 1 88 ? 72.646 31.994 61.328 1.00 69.95 88 GLY D CA 1
ATOM 3750 C C . GLY D 1 88 ? 73.350 30.966 60.467 1.00 72.75 88 GLY D C 1
ATOM 3751 O O . GLY D 1 88 ? 73.025 29.782 60.499 1.00 72.88 88 GLY D O 1
ATOM 3752 N N . ILE D 1 89 ? 74.327 31.429 59.697 1.00 75.67 89 ILE D N 1
ATOM 3753 C CA . ILE D 1 89 ? 75.087 30.570 58.796 1.00 78.13 89 ILE D CA 1
ATOM 3754 C C . ILE D 1 89 ? 76.545 30.674 59.185 1.00 79.46 89 ILE D C 1
ATOM 3755 O O . ILE D 1 89 ? 76.990 31.725 59.654 1.00 79.74 89 ILE D O 1
ATOM 3760 N N . GLU D 1 90 ? 77.299 29.602 58.976 1.00 80.67 90 GLU D N 1
ATOM 3761 C CA . GLU D 1 90 ? 78.702 29.622 59.352 1.00 82.52 90 GLU D CA 1
ATOM 3762 C C . GLU D 1 90 ? 79.614 28.696 58.559 1.00 82.26 90 GLU D C 1
ATOM 3763 O O . GLU D 1 90 ? 79.162 27.845 57.794 1.00 82.52 90 GLU D O 1
ATOM 3769 N N . GLY D 1 91 ? 80.913 28.898 58.749 1.00 81.66 91 GLY D N 1
ATOM 3770 C CA . GLY D 1 91 ? 81.915 28.083 58.093 1.00 81.45 91 GLY D CA 1
ATOM 3771 C C . GLY D 1 91 ? 81.866 27.983 56.582 1.00 81.40 91 GLY D C 1
ATOM 3772 O O . GLY D 1 91 ? 81.995 28.978 55.867 1.00 81.98 91 GLY D O 1
ATOM 3773 N N . THR D 1 92 ? 81.687 26.755 56.106 1.00 80.64 92 THR D N 1
ATOM 3774 C CA . THR D 1 92 ? 81.642 26.446 54.680 1.00 79.50 92 THR D CA 1
ATOM 3775 C C . THR D 1 92 ? 80.390 26.972 54.000 1.00 78.13 92 THR D C 1
ATOM 3776 O O . THR D 1 92 ? 80.415 27.356 52.827 1.00 77.60 92 THR D O 1
ATOM 3780 N N . GLN D 1 93 ? 79.292 26.973 54.744 1.00 76.28 93 GLN D N 1
ATOM 3781 C CA . GLN D 1 93 ? 78.022 27.438 54.224 1.00 74.18 93 GLN D CA 1
ATOM 3782 C C . GLN D 1 93 ? 78.043 28.952 53.953 1.00 72.76 93 GLN D C 1
ATOM 3783 O O . GLN D 1 93 ? 77.483 29.421 52.958 1.00 72.15 93 GLN D O 1
ATOM 3789 N N . MET D 1 94 ? 78.699 29.705 54.836 1.00 70.00 94 MET D N 1
ATOM 3790 C CA . MET D 1 94 ? 78.793 31.157 54.705 1.00 66.64 94 MET D CA 1
ATOM 3791 C C . MET D 1 94 ? 79.653 31.526 53.508 1.00 66.00 94 MET D C 1
ATOM 3792 O O . MET D 1 94 ? 79.341 32.461 52.773 1.00 65.39 94 MET D O 1
ATOM 3797 N N . ALA D 1 95 ? 80.732 30.778 53.313 1.00 64.88 95 ALA D N 1
ATOM 3798 C CA . ALA D 1 95 ? 81.647 31.022 52.204 1.00 64.29 95 ALA D CA 1
ATOM 3799 C C . ALA D 1 95 ? 80.951 30.810 50.863 1.00 63.70 95 ALA D C 1
ATOM 3800 O O . ALA D 1 95 ? 81.237 31.518 49.895 1.00 64.45 95 ALA D O 1
ATOM 3802 N N . HIS D 1 96 ? 80.050 29.827 50.813 1.00 62.74 96 HIS D N 1
ATOM 3803 C CA . HIS D 1 96 ? 79.293 29.513 49.599 1.00 61.15 96 HIS D CA 1
ATOM 3804 C C . HIS D 1 96 ? 78.186 30.540 49.355 1.00 60.28 96 HIS D C 1
ATOM 3805 O O . HIS D 1 96 ? 77.833 30.827 48.213 1.00 60.42 96 HIS D O 1
ATOM 3812 N N . CYS D 1 97 ? 77.632 31.083 50.430 1.00 59.09 97 CYS D N 1
ATOM 3813 C CA . CYS D 1 97 ? 76.582 32.077 50.301 1.00 58.08 97 CYS D CA 1
ATOM 3814 C C . CYS D 1 97 ? 77.203 33.371 49.779 1.00 58.38 97 CYS D C 1
ATOM 3815 O O . CYS D 1 97 ? 76.547 34.158 49.103 1.00 59.73 97 CYS D O 1
ATOM 3818 N N . LEU D 1 98 ? 78.481 33.571 50.088 1.00 57.46 98 LEU D N 1
ATOM 3819 C CA . LEU D 1 98 ? 79.210 34.766 49.684 1.00 55.84 98 LEU D CA 1
ATOM 3820 C C . LEU D 1 98 ? 79.841 34.632 48.303 1.00 54.23 98 LEU D C 1
ATOM 3821 O O . LEU D 1 98 ? 79.843 35.576 47.510 1.00 51.77 98 LEU D O 1
ATOM 3826 N N . GLY D 1 99 ? 80.380 33.451 48.023 1.00 53.66 99 GLY D N 1
ATOM 3827 C CA . GLY D 1 99 ? 81.013 33.220 46.739 1.00 53.07 99 GLY D CA 1
ATOM 3828 C C . GLY D 1 99 ? 80.094 32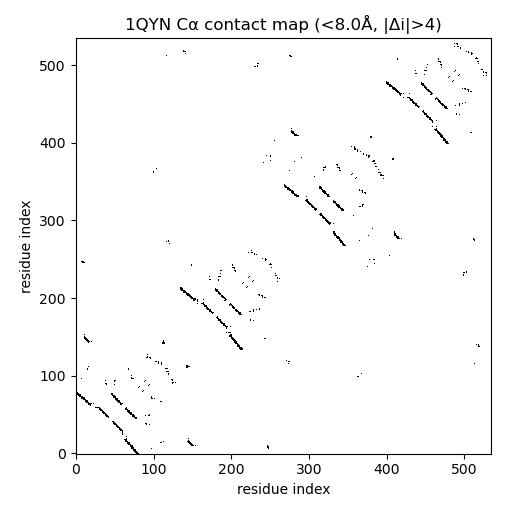.692 45.651 1.00 52.17 99 GLY D C 1
ATOM 3829 O O . GLY D 1 99 ? 80.507 32.596 44.497 1.00 53.33 99 GLY D O 1
ATOM 3830 N N . ALA D 1 100 ? 78.854 32.355 45.988 1.00 51.00 100 ALA D N 1
ATOM 3831 C CA . ALA D 1 100 ? 77.948 31.824 44.977 1.00 51.68 100 ALA D CA 1
ATOM 3832 C C . ALA D 1 100 ? 76.530 32.360 45.049 1.00 51.39 100 ALA D C 1
ATOM 3833 O O . ALA D 1 100 ? 76.024 32.949 44.101 1.00 51.61 100 ALA D O 1
ATOM 3835 N N . TYR D 1 101 ? 75.878 32.151 46.175 1.00 51.71 101 TYR D N 1
ATOM 3836 C CA . TYR D 1 101 ? 74.521 32.604 46.304 1.00 51.14 101 TYR D CA 1
ATOM 3837 C C . TYR D 1 101 ? 74.384 34.093 46.020 1.00 51.22 101 TYR D C 1
ATOM 3838 O O . TYR D 1 101 ? 73.539 34.497 45.227 1.00 50.49 101 TYR D O 1
ATOM 3847 N N . CYS D 1 102 ? 75.211 34.915 46.670 1.00 50.88 102 CYS D N 1
ATOM 3848 C CA . CYS D 1 102 ? 75.142 36.365 46.474 1.00 48.60 102 CYS D CA 1
ATOM 3849 C C . CYS D 1 102 ? 75.543 36.806 45.060 1.00 48.76 102 CYS D C 1
ATOM 3850 O O . CYS D 1 102 ? 74.909 37.690 44.464 1.00 48.35 102 CYS D O 1
ATOM 3853 N N . PRO D 1 103 ? 76.612 36.213 44.509 1.00 47.54 103 PRO D N 1
ATOM 3854 C CA . PRO D 1 103 ? 77.022 36.602 43.158 1.00 47.10 103 PRO D CA 1
ATOM 3855 C C . PRO D 1 103 ? 75.883 36.307 42.184 1.00 47.33 103 PRO D C 1
ATOM 3856 O O . PRO D 1 103 ? 75.585 37.097 41.285 1.00 48.25 103 PRO D O 1
ATOM 3860 N N . ASN D 1 104 ? 75.238 35.165 42.384 1.00 46.68 104 ASN D N 1
ATOM 3861 C CA . ASN D 1 104 ? 74.118 34.756 41.541 1.00 47.59 104 ASN D CA 1
ATOM 3862 C C . ASN D 1 104 ? 72.953 35.749 41.640 1.00 47.56 104 ASN D C 1
ATOM 3863 O O . ASN D 1 104 ? 72.154 35.881 40.713 1.00 48.78 104 ASN D O 1
ATOM 3868 N N . ILE D 1 105 ? 72.847 36.428 42.775 1.00 45.46 105 ILE D N 1
ATOM 3869 C CA . ILE D 1 105 ? 71.794 37.402 42.963 1.00 44.81 105 ILE D CA 1
ATOM 3870 C C . ILE D 1 105 ? 72.164 38.667 42.200 1.00 44.83 105 ILE D C 1
ATOM 3871 O O . ILE D 1 105 ? 71.308 39.345 41.640 1.00 44.82 105 ILE D O 1
ATOM 3876 N N . LEU D 1 106 ? 73.454 38.978 42.175 1.00 43.74 106 LEU D N 1
ATOM 3877 C CA . LEU D 1 106 ? 73.943 40.192 41.521 1.00 44.30 106 LEU D CA 1
ATOM 3878 C C . LEU D 1 106 ? 74.044 40.140 39.986 1.00 42.88 106 LEU D C 1
ATOM 3879 O O . LEU D 1 106 ? 74.014 41.177 39.322 1.00 44.13 106 LEU D O 1
ATOM 3884 N N . PHE D 1 107 ? 74.176 38.943 39.431 1.00 42.26 107 PHE D N 1
ATOM 3885 C CA . PHE D 1 107 ? 74.337 38.781 37.984 1.00 41.49 107 PHE D CA 1
ATOM 3886 C C . PHE D 1 107 ? 73.240 39.425 37.131 1.00 39.40 107 PHE D C 1
ATOM 3887 O O . PHE D 1 107 ? 73.540 40.085 36.141 1.00 39.76 107 PHE D O 1
ATOM 3895 N N . PRO D 1 108 ? 71.958 39.232 37.503 1.00 38.95 108 PRO D N 1
ATOM 3896 C CA . PRO D 1 108 ? 70.808 39.796 36.784 1.00 36.24 108 PRO D CA 1
ATOM 3897 C C . PRO D 1 108 ? 70.976 41.306 36.577 1.00 36.00 108 PRO D C 1
ATOM 3898 O O . PRO D 1 108 ? 70.693 41.835 35.503 1.00 35.70 108 PRO D O 1
ATOM 3902 N N . TYR D 1 109 ? 71.428 42.005 37.616 1.00 36.11 109 TYR D N 1
ATOM 3903 C CA . TYR D 1 109 ? 71.636 43.444 37.516 1.00 33.35 109 TYR D CA 1
ATOM 3904 C C . TYR D 1 109 ? 72.867 43.737 36.659 1.00 32.65 109 TYR D C 1
ATOM 3905 O O . TYR D 1 109 ? 72.877 44.683 35.894 1.00 32.32 109 TYR D O 1
ATOM 3914 N N . ALA D 1 110 ? 73.917 42.939 36.775 1.00 33.51 110 ALA D N 1
ATOM 3915 C CA . ALA D 1 110 ? 75.082 43.197 35.925 1.00 36.12 110 ALA D CA 1
ATOM 3916 C C . ALA D 1 110 ? 74.736 43.024 34.434 1.00 36.29 110 ALA D C 1
ATOM 3917 O O . ALA D 1 110 ? 75.184 43.816 33.596 1.00 35.38 110 ALA D O 1
ATOM 3919 N N . ARG D 1 111 ? 73.942 41.994 34.104 1.00 36.55 111 ARG D N 1
ATOM 3920 C CA . ARG D 1 111 ? 73.543 41.740 32.712 1.00 35.50 111 ARG D CA 1
ATOM 3921 C C . ARG D 1 111 ? 72.775 42.925 32.150 1.00 33.86 111 ARG D C 1
ATOM 3922 O O . ARG D 1 111 ? 73.080 43.430 31.070 1.00 33.76 111 ARG D O 1
ATOM 3930 N N . GLU D 1 112 ? 71.757 43.359 32.876 1.00 32.41 112 GLU D N 1
ATOM 3931 C CA . GLU D 1 112 ? 70.971 44.502 32.410 1.00 33.82 112 GLU D CA 1
ATOM 3932 C C . GLU D 1 112 ? 71.856 45.728 32.178 1.00 33.01 112 GLU D C 1
ATOM 3933 O O . GLU D 1 112 ? 71.678 46.462 31.206 1.00 31.56 112 GLU D O 1
ATOM 3939 N N . CYS D 1 113 ? 72.815 45.948 33.078 1.00 33.41 113 CYS D N 1
ATOM 3940 C CA . CYS D 1 113 ? 73.717 47.087 32.938 1.00 32.37 113 CYS D CA 1
ATOM 3941 C C . CYS D 1 113 ? 74.529 46.969 31.672 1.00 29.91 113 CYS D C 1
ATOM 3942 O O . CYS D 1 113 ? 74.687 47.935 30.941 1.00 29.16 113 CYS D O 1
ATOM 3945 N N . ILE D 1 114 ? 75.045 45.774 31.412 1.00 30.60 114 ILE D N 1
ATOM 3946 C CA . ILE D 1 114 ? 75.861 45.551 30.222 1.00 31.62 114 ILE D CA 1
ATOM 3947 C C . ILE D 1 114 ? 75.031 45.690 28.941 1.00 32.97 114 ILE D C 1
ATOM 3948 O O . ILE D 1 114 ? 75.459 46.326 27.943 1.00 32.83 114 ILE D O 1
ATOM 3953 N N . THR D 1 115 ? 73.833 45.116 28.973 1.00 31.78 115 THR D N 1
ATOM 3954 C CA . THR D 1 115 ? 72.947 45.210 27.813 1.00 32.62 115 THR D CA 1
ATOM 3955 C C . THR D 1 115 ? 72.759 46.673 27.436 1.00 32.57 115 THR D C 1
ATOM 3956 O O . THR D 1 115 ? 72.886 47.057 26.276 1.00 32.58 115 THR D O 1
ATOM 3960 N N . SER D 1 116 ? 72.464 47.476 28.450 1.00 32.51 116 SER D N 1
ATOM 3961 C CA . SER D 1 116 ? 72.190 48.893 28.288 1.00 32.75 116 SER D CA 1
ATOM 3962 C C . SER D 1 116 ? 73.338 49.724 27.700 1.00 34.70 116 SER D C 1
ATOM 3963 O O . SER D 1 116 ? 73.115 50.624 26.871 1.00 35.86 116 SER D O 1
ATOM 3966 N N . MET D 1 117 ? 74.560 49.423 28.125 1.00 33.67 117 MET D N 1
ATOM 3967 C CA . MET D 1 117 ? 75.719 50.144 27.623 1.00 34.62 117 MET D CA 1
ATOM 3968 C C . MET D 1 117 ? 76.066 49.670 26.216 1.00 33.37 117 MET D C 1
ATOM 3969 O O . MET D 1 117 ? 76.494 50.452 25.380 1.00 32.15 117 MET D O 1
ATOM 3974 N N . VAL D 1 118 ? 75.866 48.390 25.948 1.00 31.22 118 VAL D N 1
ATOM 3975 C CA . VAL D 1 118 ? 76.145 47.892 24.627 1.00 33.02 118 VAL D CA 1
ATOM 3976 C C . VAL D 1 118 ? 75.155 48.568 23.674 1.00 33.52 118 VAL D C 1
ATOM 3977 O O . VAL D 1 118 ? 75.525 49.004 22.583 1.00 35.59 118 VAL D O 1
ATOM 3981 N N . SER D 1 119 ? 73.908 48.708 24.104 1.00 32.57 119 SER D N 1
ATOM 3982 C CA . SER D 1 119 ? 72.875 49.358 23.283 1.00 33.33 119 SER D CA 1
ATOM 3983 C C . SER D 1 119 ? 73.190 50.856 23.103 1.00 32.57 119 SER D C 1
ATOM 3984 O O . SER D 1 119 ? 72.940 51.430 22.053 1.00 31.58 119 SER D O 1
ATOM 3987 N N . ARG D 1 120 ? 73.734 51.500 24.134 1.00 34.41 120 ARG D N 1
ATOM 3988 C CA . ARG D 1 120 ? 74.099 52.915 23.997 1.00 34.97 120 ARG D CA 1
ATOM 3989 C C . ARG D 1 120 ? 75.280 53.034 23.021 1.00 33.86 120 ARG D C 1
ATOM 3990 O O . ARG D 1 120 ? 75.480 54.086 22.411 1.00 32.59 120 ARG D O 1
ATOM 3998 N N . GLY D 1 121 ? 76.061 51.960 22.895 1.00 33.14 121 GLY D N 1
ATOM 3999 C CA . GLY D 1 121 ? 77.201 51.976 21.997 1.00 32.69 121 GLY D CA 1
ATOM 4000 C C . GLY D 1 121 ? 76.760 51.727 20.566 1.00 34.19 121 GLY D C 1
ATOM 4001 O O . GLY D 1 121 ? 77.531 51.906 19.623 1.00 30.08 121 GLY D O 1
ATOM 4002 N N . THR D 1 122 ? 75.477 51.368 20.437 1.00 33.13 122 THR D N 1
ATOM 4003 C CA . THR D 1 122 ? 74.801 51.026 19.190 1.00 33.05 122 THR D CA 1
ATOM 4004 C C . THR D 1 122 ? 75.311 49.736 18.550 1.00 32.61 122 THR D C 1
ATOM 4005 O O . THR D 1 122 ? 75.359 49.656 17.333 1.00 33.08 122 THR D O 1
ATOM 4009 N N . PHE D 1 123 ? 75.680 48.743 19.364 1.00 31.76 123 PHE D N 1
ATOM 4010 C CA . PHE D 1 123 ? 76.114 47.429 18.863 1.00 32.97 123 PHE D CA 1
ATOM 4011 C C . PHE D 1 123 ? 74.931 46.455 19.007 1.00 33.61 123 PHE D C 1
ATOM 4012 O O . PHE D 1 123 ? 73.958 46.755 19.692 1.00 34.56 123 PHE D O 1
ATOM 4020 N N . PRO D 1 124 ? 74.989 45.288 18.346 1.00 34.36 124 PRO D N 1
ATOM 4021 C CA . PRO D 1 124 ? 73.883 44.324 18.449 1.00 34.90 124 PRO D CA 1
ATOM 4022 C C . PRO D 1 124 ? 73.625 43.965 19.915 1.00 38.13 124 PRO D C 1
ATOM 4023 O O . PRO D 1 124 ? 74.545 43.988 20.730 1.00 40.57 124 PRO D O 1
ATOM 4027 N N . GLN D 1 125 ? 72.379 43.627 20.251 1.00 41.30 125 GLN D N 1
ATOM 4028 C CA . GLN D 1 125 ? 72.027 43.305 21.633 1.00 41.09 125 GLN D CA 1
ATOM 4029 C C . GLN D 1 125 ? 72.877 42.204 22.241 1.00 40.37 125 GLN D C 1
ATOM 4030 O O . GLN D 1 125 ? 73.255 41.253 21.567 1.00 40.48 125 GLN D O 1
ATOM 4036 N N . LEU D 1 126 ? 73.198 42.364 23.521 1.00 40.49 126 LEU D N 1
ATOM 4037 C CA . LEU D 1 126 ? 73.990 41.390 24.253 1.00 40.08 126 LEU D CA 1
ATOM 4038 C C . LEU D 1 126 ? 73.250 41.077 25.546 1.00 41.49 126 LEU D C 1
ATOM 4039 O O . LEU D 1 126 ? 73.019 41.954 26.384 1.00 41.89 126 LEU D O 1
ATOM 4044 N N . ASN D 1 127 ? 72.856 39.821 25.699 1.00 42.58 127 ASN D N 1
ATOM 4045 C CA . ASN D 1 127 ? 72.156 39.392 26.911 1.00 44.21 127 ASN D CA 1
ATOM 4046 C C . ASN D 1 127 ? 72.977 38.248 27.444 1.00 43.43 127 ASN D C 1
ATOM 4047 O O . ASN D 1 127 ? 72.917 37.148 26.918 1.00 44.94 127 ASN D O 1
ATOM 4052 N N . LEU D 1 128 ? 73.763 38.509 28.479 1.00 42.69 128 LEU D N 1
ATOM 4053 C CA . LEU D 1 128 ? 74.613 37.470 29.022 1.00 42.77 128 LEU D CA 1
ATOM 4054 C C . LEU D 1 128 ? 73.861 36.216 29.417 1.00 43.53 128 LEU D C 1
ATOM 4055 O O . LEU D 1 128 ? 72.769 36.281 29.991 1.00 43.24 128 LEU D O 1
ATOM 4060 N N . ALA D 1 129 ? 74.453 35.074 29.086 1.00 42.97 129 ALA D N 1
ATOM 4061 C CA . ALA D 1 129 ? 73.869 33.782 29.427 1.00 45.57 129 ALA D CA 1
ATOM 4062 C C . ALA D 1 129 ? 73.983 33.548 30.938 1.00 48.97 129 ALA D C 1
ATOM 4063 O O . ALA D 1 129 ? 74.968 33.959 31.570 1.00 47.84 129 ALA D O 1
ATOM 4065 N N . PRO D 1 130 ? 72.971 32.893 31.538 1.00 51.36 130 PRO D N 1
ATOM 4066 C CA . PRO D 1 130 ? 73.006 32.617 32.974 1.00 52.90 130 PRO D CA 1
ATOM 4067 C C . PRO D 1 130 ? 74.300 31.892 33.320 1.00 55.13 130 PRO D C 1
ATOM 4068 O O . PRO D 1 130 ? 74.927 31.263 32.458 1.00 55.61 130 PRO D O 1
ATOM 4072 N N . VAL D 1 131 ? 74.694 31.980 34.584 1.00 56.72 131 VAL D N 1
ATOM 4073 C CA . VAL D 1 131 ? 75.911 31.341 35.049 1.00 57.23 131 VAL D CA 1
ATOM 4074 C C . VAL D 1 131 ? 75.620 30.565 36.312 1.00 59.45 131 VAL D C 1
ATOM 4075 O O . VAL D 1 131 ? 74.968 31.078 37.228 1.00 60.07 131 VAL D O 1
ATOM 4079 N N . ASN D 1 132 ? 76.091 29.322 36.348 1.00 61.18 132 ASN D N 1
ATOM 4080 C CA . ASN D 1 132 ? 75.903 28.465 37.510 1.00 64.32 132 ASN D CA 1
ATOM 4081 C C . ASN D 1 132 ? 77.081 28.704 38.446 1.00 65.10 132 ASN D C 1
ATOM 4082 O O . ASN D 1 132 ? 78.142 28.090 38.307 1.00 65.80 132 ASN D O 1
ATOM 4087 N N . PHE D 1 133 ? 76.895 29.613 39.394 1.00 65.02 133 PHE D N 1
ATOM 4088 C CA . PHE D 1 133 ? 77.966 29.932 40.322 1.00 66.43 133 PHE D CA 1
ATOM 4089 C C . PHE D 1 133 ? 78.311 28.776 41.258 1.00 67.87 133 PHE D C 1
ATOM 4090 O O . PHE D 1 133 ? 79.433 28.695 41.745 1.00 69.44 133 PHE D O 1
ATOM 4098 N N . ASP D 1 134 ? 77.361 27.881 41.507 1.00 69.37 134 ASP D N 1
ATOM 4099 C CA . ASP D 1 134 ? 77.634 26.745 42.371 1.00 70.31 134 ASP D CA 1
ATOM 4100 C C . ASP D 1 134 ? 78.797 25.974 41.783 1.00 71.29 134 ASP D C 1
ATOM 4101 O O . ASP D 1 134 ? 79.715 25.590 42.496 1.00 71.41 134 ASP D O 1
ATOM 4106 N N . ALA D 1 135 ? 78.762 25.768 40.473 1.00 73.40 135 ALA D N 1
ATOM 4107 C CA . ALA D 1 135 ? 79.822 25.040 39.786 1.00 75.32 135 ALA D CA 1
ATOM 4108 C C . ALA D 1 135 ? 81.123 25.825 39.814 1.00 76.86 135 ALA D C 1
ATOM 4109 O O . ALA D 1 135 ? 82.200 25.262 40.037 1.00 77.40 135 ALA D O 1
ATOM 4111 N N . LEU D 1 136 ? 81.018 27.130 39.580 1.00 78.20 136 LEU D N 1
ATOM 4112 C CA . LEU D 1 136 ? 82.189 28.001 39.575 1.00 79.82 136 LEU D CA 1
ATOM 4113 C C . LEU D 1 136 ? 82.868 28.064 40.935 1.00 81.12 136 LEU D C 1
ATOM 4114 O O . LEU D 1 136 ? 84.074 28.284 41.020 1.00 80.68 136 LEU D O 1
ATOM 4119 N N . PHE D 1 137 ? 82.094 27.873 41.998 1.00 83.03 137 PHE D N 1
ATOM 4120 C CA . PHE D 1 137 ? 82.651 27.913 43.338 1.00 85.90 137 PHE D CA 1
ATOM 4121 C C . PHE D 1 137 ? 83.334 26.588 43.671 1.00 88.49 137 PHE D C 1
ATOM 4122 O O . PHE D 1 137 ? 84.494 26.569 44.077 1.00 88.44 137 PHE D O 1
ATOM 4130 N N . MET D 1 138 ? 82.622 25.480 43.484 1.00 91.57 138 MET D N 1
ATOM 4131 C CA . MET D 1 138 ? 83.190 24.171 43.784 1.00 94.66 138 MET D CA 1
ATOM 4132 C C . MET D 1 138 ? 84.505 23.988 43.047 1.00 95.84 138 MET D C 1
ATOM 4133 O O . MET D 1 138 ? 85.438 23.381 43.568 1.00 96.25 138 MET D O 1
ATOM 4138 N N . ASN D 1 139 ? 84.582 24.525 41.838 1.00 97.40 139 ASN D N 1
ATOM 4139 C CA . ASN D 1 139 ? 85.800 24.420 41.047 1.00 99.25 139 ASN D CA 1
ATOM 4140 C C . ASN D 1 139 ? 86.880 25.287 41.669 1.00 100.32 139 ASN D C 1
ATOM 4141 O O . ASN D 1 139 ? 88.068 24.972 41.592 1.00 100.49 139 ASN D O 1
ATOM 4146 N N . TYR D 1 140 ? 86.453 26.381 42.288 1.00 101.57 140 TYR D N 1
ATOM 4147 C CA . TYR D 1 140 ? 87.370 27.308 42.940 1.00 103.21 140 TYR D CA 1
ATOM 4148 C C . TYR D 1 140 ? 88.001 26.648 44.161 1.00 103.99 140 TYR D C 1
ATOM 4149 O O . TYR D 1 140 ? 89.197 26.788 44.413 1.00 103.68 140 TYR D O 1
ATOM 4158 N N . LEU D 1 141 ? 87.174 25.932 44.916 1.00 105.56 141 LEU D N 1
ATOM 4159 C CA . LEU D 1 141 ? 87.612 25.242 46.122 1.00 106.94 141 LEU D CA 1
ATOM 4160 C C . LEU D 1 141 ? 88.674 24.182 45.841 1.00 108.24 141 LEU D C 1
ATOM 4161 O O . LEU D 1 141 ? 89.722 24.153 46.492 1.00 108.64 141 LEU D O 1
ATOM 4166 N N . GLN D 1 142 ? 88.407 23.316 44.869 1.00 109.33 142 GLN D N 1
ATOM 4167 C CA . GLN D 1 142 ? 89.353 22.269 44.512 1.00 110.63 142 GLN D CA 1
ATOM 4168 C C . GLN D 1 142 ? 90.593 22.856 43.840 1.00 111.34 142 GLN D C 1
ATOM 4169 O O . GLN D 1 142 ? 91.296 22.174 43.097 1.00 112.13 142 GLN D O 1
ATOM 4175 N N . GLN D 1 143 ? 90.856 24.127 44.119 1.00 111.77 143 GLN D N 1
ATOM 4176 C CA . GLN D 1 143 ? 92.006 24.830 43.563 1.00 112.32 143 GLN D CA 1
ATOM 4177 C C . GLN D 1 143 ? 92.561 25.789 44.609 1.00 112.33 143 GLN D C 1
ATOM 4178 O O . GLN D 1 143 ? 92.436 27.006 44.477 1.00 112.28 143 GLN D O 1
ATOM 4184 N N . GLN D 1 144 ? 93.169 25.235 45.653 1.00 112.44 144 GLN D N 1
ATOM 4185 C CA . GLN D 1 144 ? 93.731 26.060 46.714 1.00 112.66 144 GLN D CA 1
ATOM 4186 C C . GLN D 1 144 ? 94.707 25.257 47.582 1.00 112.96 144 GLN D C 1
ATOM 4187 O O . GLN D 1 144 ? 94.453 25.144 48.803 1.00 112.64 144 GLN D O 1
#

Nearest PDB structures (foldseek):
  1qyn-assembly1_C  TM=1.002E+00  e=8.498E-24  Escherichia coli
  5jtp-assembly1_D  TM=9.601E-01  e=2.417E-21  Escherichia coli O157:H7
  1ozb-assembly2_G  TM=9.797E-01  e=2.625E-18  Haemophilus influenzae
  1ozb-assembly1_A  TM=9.871E-01  e=1.507E-17  Haemophilus influenzae
  1fx3-assembly1_D  TM=9.782E-01  e=2.546E-17  Haemophilus influenzae

Solvent-accessible surface area: 24532 Å² total; per-residue (Å²): 186,83,70,95,34,113,78,14,2,5,32,36,0,30,0,68,4,87,37,0,17,98,3,43,155,95,115,97,147,44,126,67,117,69,60,55,71,56,58,56,48,109,52,51,128,66,41,19,12,0,20,0,97,0,20,0,36,0,16,11,56,179,53,44,0,2,60,0,54,0,54,5,0,0,22,0,32,4,33,61,33,113,54,97,115,13,44,66,16,20,22,1,98,0,0,76,44,0,6,7,20,0,1,10,0,0,12,19,1,0,39,48,1,26,14,69,69,33,23,8,65,41,28,98,12,83,40,91,23,107,110,179,70,189,141,78,29,87,16,98,64,5,2,4,34,34,0,29,0,66,2,83,60,0,22,112,1,26,138,48,119,130,139,8,139,51,156,69,86,42,69,60,68,54,56,109,78,55,115,61,40,22,9,0,21,0,100,0,35,0,56,0,37,2,46,179,56,41,0,2,63,1,50,0,46,6,0,0,24,0,20,2,33,76,34,132,58,98,118,15,46,62,8,22,20,1,87,0,0,57,8,0,4,4,19,0,34,24,0,0,10,8,0,0,15,30,1,32,7,56,46,19,67,10,71,48,28,93,6,75,47,88,16,133,123,182,131,125,88,37,94,19,86,68,4,2,4,37,32,0,25,0,71,3,88,60,0,28,99,8,43,152,69,106,101,136,34,91,72,128,74,74,50,77,64,61,57,55,112,84,55,118,50,36,26,14,0,22,1,95,0,23,0,36,1,17,35,62,178,50,43,0,3,45,0,40,0,51,3,0,0,15,0,22,2,34,81,26,121,44,118,116,10,45,60,2,23,18,0,80,0,0,52,8,0,4,4,20,0,43,22,0,0,14,10,0,0,11,30,0,26,7,58,48,26,69,10,72,55,26,92,8,76,49,83,46,150,129,217,155,58,43,108,51,104,78,12,1,4,28,42,0,24,0,64,3,88,34,8,22,93,0,27,150,53,131,132,108,8,128,52,149,69,98,46,68,66,61,54,55,101,83,54,123,67,29,29,11,0,19,1,85,0,33,0,61,0,38,3,51,182,40,42,0,2,62,1,58,0,44,5,0,0,21,0,21,0,30,65,17,123,61,107,111,24,46,63,10,23,16,1,113,0,0,72,48,0,6,11,19,0,4,9,0,0,12,23,1,0,42,45,0,30,16,53,58,22,24,6,47,42,29,92,13,63,36,88,23,109,83,133,82,143,135,188